Protein AF-A0A2C9KIQ0-F1 (afdb_monomer)

InterPro domains:
  IPR028089 Domain of unknown function DUF4455 [PF14643] (142-602)

Mean predicted aligned error: 21.09 Å

Radius of gyration: 72.97 Å; Cα contacts (8 Å, |Δi|>4): 250; chains: 1; bounding box: 123×93×248 Å

Secondary structure (DSSP, 8-state):
---------PPP----TTHHHHHHHHHHHHHHHHHHHHHHHHTTS-----PPPP---------------SS-SS-HHHHHHHHSPTT-TTSPPHHHHHHHHHHHHHHHHHHHHTTTSSS---S-S-----S---THHHHHHHHHHHHHHHHHHHHHHHHHHHHHHHHHHHHHHHHHHHHHHHHHHHHHHHHHHTT-HHHHTT--HHHHHHHHHHHHHHHHHHHHHHHHHHHHHHHHHHHHHHHHHHHHHHHHHHHHHH--S-HHHHHHHHHHHHHHHHHHHHHHHHHHHHHHHHHHHHHHHHHHHHHHHHHHHHHHHHHHHHHHHHHHHHHHHHSHHHHS-HHHHHHHHHHHHHHHHHHHHHHHHHHHHHT--TTT--HHHHHHHHHHHHHHHHHHHHHHHHHHHHHHHHHHHHHHHHHHHHHHHHHHHHHTTSS-HHHHHHHIIIIIHHHHHHHHHHHHHHHHHHHHHHHHHHHHHHHHHHHHHHHHHHHHHHHHHHHHHHHHHHHHHHHHHHHHHHHHHHHHHHHHHHHHHHHHHHHH--SHHHHHHHHHHHHHHHHHHHHHHHHHHHHHHHHHHTHHHHHHHHHHHHHHHHHHHHT-PPPPTTTHHHHHHHHHHHHHHHHHHHHHHHHH-SS---------------PPPPPPP---------SSSSSSS---TTHHHHHHHHHHHTT-

Structure (mmCIF, N/CA/C/O backbone):
data_AF-A0A2C9KIQ0-F1
#
_entry.id   AF-A0A2C9KIQ0-F1
#
loop_
_atom_site.group_PDB
_atom_site.id
_atom_site.type_symbol
_atom_site.label_atom_id
_atom_site.label_alt_id
_atom_site.label_comp_id
_atom_site.label_asym_id
_atom_site.label_entity_id
_atom_site.label_seq_id
_atom_site.pdbx_PDB_ins_code
_atom_site.Cartn_x
_atom_site.Cartn_y
_atom_site.Cartn_z
_atom_site.occupancy
_atom_site.B_iso_or_equiv
_atom_site.auth_seq_id
_atom_site.auth_comp_id
_atom_site.auth_asym_id
_atom_site.auth_atom_id
_atom_site.pdbx_PDB_model_num
ATOM 1 N N . MET A 1 1 ? 0.709 -41.708 -73.286 1.00 34.38 1 MET A N 1
ATOM 2 C CA . MET A 1 1 ? 0.316 -41.548 -74.702 1.00 34.38 1 MET A CA 1
ATOM 3 C C . MET A 1 1 ? -0.199 -40.127 -74.893 1.00 34.38 1 MET A C 1
ATOM 5 O O . MET A 1 1 ? -0.995 -39.716 -74.065 1.00 34.38 1 MET A O 1
ATOM 9 N N . SER A 1 2 ? 0.335 -39.435 -75.914 1.00 31.47 2 SER A N 1
ATOM 10 C CA . SER A 1 2 ? -0.121 -38.204 -76.619 1.00 31.47 2 SER A CA 1
ATOM 11 C C . SER A 1 2 ? -0.731 -37.045 -75.806 1.00 31.47 2 SER A C 1
ATOM 13 O O . SER A 1 2 ? -1.770 -37.211 -75.183 1.00 31.47 2 SER A O 1
ATOM 15 N N . SER A 1 3 ? -0.113 -35.859 -75.737 1.00 30.70 3 SER A N 1
ATOM 16 C CA . SER A 1 3 ? -0.008 -34.805 -76.783 1.00 30.70 3 SER A CA 1
ATOM 17 C C . SER A 1 3 ? -1.353 -34.166 -77.177 1.00 30.70 3 SER A C 1
ATOM 19 O O . SER A 1 3 ? -2.203 -34.861 -77.719 1.00 30.70 3 SER A O 1
ATOM 21 N N . VAL A 1 4 ? -1.510 -32.845 -76.967 1.00 34.00 4 VAL A N 1
ATOM 22 C CA . VAL A 1 4 ? -1.505 -31.767 -78.001 1.00 34.00 4 VAL A CA 1
ATOM 23 C C . VAL A 1 4 ? -2.130 -30.444 -77.469 1.00 34.00 4 VAL A C 1
ATOM 25 O O . VAL A 1 4 ? -3.293 -30.380 -77.095 1.00 34.00 4 VAL A O 1
ATOM 28 N N . GLU A 1 5 ? -1.278 -29.412 -77.439 1.00 34.72 5 GLU A N 1
ATOM 29 C CA . GLU A 1 5 ? -1.391 -27.964 -77.754 1.00 34.72 5 GLU A CA 1
ATOM 30 C C . GLU A 1 5 ? -2.696 -27.108 -77.709 1.00 34.72 5 GLU A C 1
ATOM 32 O O . GLU A 1 5 ? -3.564 -27.189 -78.567 1.00 34.72 5 GLU A O 1
ATOM 37 N N . SER A 1 6 ? -2.604 -26.040 -76.889 1.00 33.50 6 SER A N 1
ATOM 38 C CA . SER A 1 6 ? -2.557 -24.590 -77.251 1.00 33.50 6 SER A CA 1
ATOM 39 C C . SER A 1 6 ? -3.791 -23.638 -77.280 1.00 33.50 6 SER A C 1
ATOM 41 O O . SER A 1 6 ? -4.773 -23.840 -77.980 1.00 33.50 6 SER A O 1
ATOM 43 N N . ARG A 1 7 ? -3.547 -22.479 -76.615 1.00 32.28 7 ARG A N 1
ATOM 44 C CA . ARG A 1 7 ? -3.960 -21.054 -76.820 1.00 32.28 7 ARG A CA 1
ATOM 45 C C . ARG A 1 7 ? -5.383 -20.540 -76.491 1.00 32.28 7 ARG A C 1
ATOM 47 O O . ARG A 1 7 ? -6.339 -20.827 -77.196 1.00 32.28 7 ARG A O 1
ATOM 54 N N . SER A 1 8 ? -5.461 -19.538 -75.588 1.00 29.80 8 SER A N 1
ATOM 55 C CA . SER A 1 8 ? -5.827 -18.131 -75.927 1.00 29.80 8 SER A CA 1
ATOM 56 C C . SER A 1 8 ? -5.817 -17.126 -74.735 1.00 29.80 8 SER A C 1
ATOM 58 O O . SER A 1 8 ? -6.479 -17.309 -73.723 1.00 29.80 8 SER A O 1
ATOM 60 N N . THR A 1 9 ? -5.036 -16.047 -74.919 1.00 31.83 9 THR A N 1
ATOM 61 C CA . THR A 1 9 ? -5.220 -14.611 -74.556 1.00 31.83 9 THR A CA 1
ATOM 62 C C . THR A 1 9 ? -5.681 -14.148 -73.156 1.00 31.83 9 THR A C 1
ATOM 64 O O . THR A 1 9 ? -6.856 -14.249 -72.809 1.00 31.83 9 THR A O 1
ATOM 67 N N . SER A 1 10 ? -4.805 -13.417 -72.445 1.00 33.81 10 SER A N 1
ATOM 68 C CA . SER A 1 10 ? -5.147 -12.520 -71.324 1.00 33.81 10 SER A CA 1
ATOM 69 C C . SER A 1 10 ? -5.109 -11.035 -71.739 1.00 33.81 10 SER A C 1
ATOM 71 O O . SER A 1 10 ? -4.269 -10.594 -72.520 1.00 33.81 10 SER A O 1
ATOM 73 N N . LYS A 1 11 ? -6.100 -10.281 -71.247 1.00 36.59 11 LYS A N 1
ATOM 74 C CA . LYS A 1 11 ? -6.473 -8.905 -71.625 1.00 36.59 11 LYS A CA 1
ATOM 75 C C . LYS A 1 11 ? -5.492 -7.841 -71.107 1.00 36.59 11 LYS A C 1
ATOM 77 O O . LYS A 1 11 ? -5.116 -7.854 -69.940 1.00 36.59 11 LYS A O 1
ATOM 82 N N . ILE A 1 12 ? -5.194 -6.858 -71.957 1.00 38.09 12 ILE A N 1
ATOM 83 C CA . ILE A 1 12 ? -4.501 -5.600 -71.632 1.00 38.09 12 ILE A CA 1
ATOM 84 C C . ILE A 1 12 ? -5.458 -4.671 -70.864 1.00 38.09 12 ILE A C 1
ATOM 86 O O . ILE A 1 12 ? -6.583 -4.437 -71.308 1.00 38.09 12 ILE A O 1
ATOM 90 N N . ARG A 1 13 ? -5.012 -4.121 -69.725 1.00 38.03 13 ARG A N 1
ATOM 91 C CA . ARG A 1 13 ? -5.735 -3.105 -68.939 1.00 38.03 13 ARG A CA 1
ATOM 92 C C . ARG A 1 13 ? -5.074 -1.743 -69.173 1.00 38.03 13 ARG A C 1
ATOM 94 O O . ARG A 1 13 ? -3.936 -1.532 -68.770 1.00 38.03 13 ARG A O 1
ATOM 101 N N . VAL A 1 14 ? -5.779 -0.839 -69.850 1.00 47.91 14 VAL A N 1
ATOM 102 C CA . VAL A 1 14 ? -5.355 0.552 -70.077 1.00 47.91 14 VAL A CA 1
ATOM 103 C C . VAL A 1 14 ? -5.574 1.353 -68.788 1.00 47.91 14 VAL A C 1
ATOM 105 O O . VAL A 1 14 ? -6.676 1.343 -68.242 1.00 47.91 14 VAL A O 1
ATOM 108 N N . VAL A 1 15 ? -4.529 2.024 -68.294 1.00 45.78 15 VAL A N 1
ATOM 109 C CA . VAL A 1 15 ? -4.566 2.922 -67.121 1.00 45.78 15 VAL A CA 1
ATOM 110 C C . VAL A 1 15 ? -4.637 4.382 -67.610 1.00 45.78 15 VAL A C 1
ATOM 112 O O . VAL A 1 15 ? -3.960 4.703 -68.588 1.00 45.78 15 VAL A O 1
ATOM 115 N N . PRO A 1 16 ? -5.426 5.286 -66.988 1.00 46.69 16 PRO A N 1
ATOM 116 C CA . PRO A 1 16 ? -5.647 6.637 -67.506 1.00 46.69 16 PRO A CA 1
ATOM 117 C C . PRO A 1 16 ? -4.436 7.541 -67.228 1.00 46.69 16 PRO A C 1
ATOM 119 O O . PRO A 1 16 ? -4.141 7.897 -66.088 1.00 46.69 16 PRO A O 1
ATOM 122 N N . SER A 1 17 ? -3.749 7.954 -68.287 1.00 54.88 17 SER A N 1
ATOM 123 C CA . SER A 1 17 ? -2.485 8.702 -68.289 1.00 54.88 17 SER A CA 1
ATOM 124 C C . SER A 1 17 ? -2.618 10.206 -67.984 1.00 54.88 17 SER A C 1
ATOM 126 O O . SER A 1 17 ? -1.870 11.006 -68.529 1.00 54.88 17 SER A O 1
ATOM 128 N N . GLY A 1 18 ? -3.584 10.633 -67.164 1.00 57.25 18 GLY A N 1
ATOM 129 C CA . GLY A 1 18 ? -3.860 12.063 -66.929 1.00 57.25 18 GLY A CA 1
ATOM 130 C C . GLY A 1 18 ? -3.388 12.605 -65.576 1.00 57.25 18 GLY A C 1
ATOM 131 O O . GLY A 1 18 ? -2.845 13.704 -65.498 1.00 57.25 18 GLY A O 1
ATOM 132 N N . GLN A 1 19 ? -3.575 11.842 -64.494 1.00 59.78 19 GLN A N 1
ATOM 133 C CA . GLN A 1 19 ? -3.308 12.325 -63.129 1.00 59.78 19 GLN A CA 1
ATOM 134 C C . GLN A 1 19 ? -1.821 12.299 -62.755 1.00 59.78 19 GLN A C 1
ATOM 136 O O . GLN A 1 19 ? -1.351 13.210 -62.082 1.00 59.78 19 GLN A O 1
ATOM 141 N N . ILE A 1 20 ? -1.065 11.316 -63.249 1.00 64.25 20 ILE A N 1
ATOM 142 C CA . ILE A 1 20 ? 0.358 11.145 -62.912 1.00 64.25 20 ILE A CA 1
ATOM 143 C C . ILE A 1 20 ? 1.207 12.271 -63.522 1.00 64.25 20 ILE A C 1
ATOM 145 O O . ILE A 1 20 ? 2.080 12.823 -62.859 1.00 64.25 20 ILE A O 1
ATOM 149 N N . TYR A 1 21 ? 0.904 12.685 -64.756 1.00 65.00 21 TYR A N 1
ATOM 150 C CA . TYR A 1 21 ? 1.605 13.802 -65.399 1.00 65.00 21 TYR A CA 1
ATOM 151 C C . TYR A 1 21 ? 1.312 15.140 -64.724 1.00 65.00 21 TYR A C 1
ATOM 153 O O . TYR A 1 21 ? 2.203 15.976 -64.621 1.00 65.00 21 TYR A O 1
ATOM 161 N N . ARG A 1 22 ? 0.090 15.335 -64.214 1.00 71.31 22 ARG A N 1
ATOM 162 C CA . ARG A 1 22 ? -0.265 16.548 -63.470 1.00 71.31 22 ARG A CA 1
ATOM 163 C C . ARG A 1 22 ? 0.428 16.600 -62.108 1.00 71.31 22 ARG A C 1
ATOM 165 O O . ARG A 1 22 ? 0.958 17.641 -61.753 1.00 71.31 22 ARG A O 1
ATOM 172 N N . GLN A 1 23 ? 0.529 15.466 -61.415 1.00 75.75 23 GLN A N 1
ATOM 173 C CA . GLN A 1 23 ? 1.276 15.353 -60.157 1.00 75.75 23 GLN A CA 1
ATOM 174 C C . GLN A 1 23 ? 2.783 15.589 -60.340 1.00 75.75 23 GLN A C 1
ATOM 176 O O . GLN A 1 23 ? 3.392 16.282 -59.530 1.00 75.75 23 GLN A O 1
ATOM 181 N N . LEU A 1 24 ? 3.380 15.075 -61.421 1.00 74.50 24 LEU A N 1
ATOM 182 C CA . LEU A 1 24 ? 4.781 15.348 -61.763 1.00 74.50 24 LEU A CA 1
ATOM 183 C C . LEU A 1 24 ? 5.011 16.822 -62.119 1.00 74.50 24 LEU A C 1
ATOM 185 O O . LEU A 1 24 ? 6.003 17.408 -61.691 1.00 74.50 24 LEU A O 1
ATOM 189 N N . PHE A 1 25 ? 4.082 17.436 -62.855 1.00 77.12 25 PHE A N 1
ATOM 190 C CA . PHE A 1 25 ? 4.173 18.849 -63.215 1.00 77.12 25 PHE A CA 1
ATOM 191 C C . PHE A 1 25 ? 4.024 19.762 -61.990 1.00 77.12 25 PHE A C 1
ATOM 193 O O . PHE A 1 25 ? 4.809 20.692 -61.822 1.00 77.12 25 PHE A O 1
ATOM 200 N N . ASP A 1 26 ? 3.084 19.461 -61.090 1.00 75.56 26 ASP A N 1
ATOM 201 C CA . ASP A 1 26 ? 2.889 20.213 -59.847 1.00 75.56 26 ASP A CA 1
ATOM 202 C C . ASP A 1 26 ? 4.097 20.068 -58.900 1.00 75.56 26 ASP A C 1
ATOM 204 O O . ASP A 1 26 ? 4.523 21.054 -58.292 1.00 75.56 26 ASP A O 1
ATOM 208 N N . ALA A 1 27 ? 4.718 18.882 -58.837 1.00 80.06 27 ALA A N 1
ATOM 209 C CA . ALA A 1 27 ? 5.953 18.655 -58.081 1.00 80.06 27 ALA A CA 1
ATOM 210 C C . ALA A 1 27 ? 7.144 19.437 -58.664 1.00 80.06 27 ALA A C 1
ATOM 212 O O . ALA A 1 27 ? 7.912 20.054 -57.923 1.00 80.06 27 ALA A O 1
ATOM 213 N N . GLN A 1 28 ? 7.274 19.481 -59.993 1.00 77.75 28 GLN A N 1
ATOM 214 C CA . GLN A 1 28 ? 8.320 20.254 -60.665 1.00 77.75 28 GLN A CA 1
ATOM 215 C C . GLN A 1 28 ? 8.132 21.766 -60.464 1.00 77.75 28 GLN A C 1
ATOM 217 O O . GLN A 1 28 ? 9.106 22.492 -60.263 1.00 77.75 28 GLN A O 1
ATOM 222 N N . LEU A 1 29 ? 6.883 22.237 -60.444 1.00 79.88 29 LEU A N 1
ATOM 223 C CA . LEU A 1 29 ? 6.540 23.642 -60.221 1.00 79.88 29 LEU A CA 1
ATOM 224 C C . LEU A 1 29 ? 6.732 24.060 -58.749 1.00 79.88 29 LEU A C 1
ATOM 226 O O . LEU A 1 29 ? 7.099 25.203 -58.4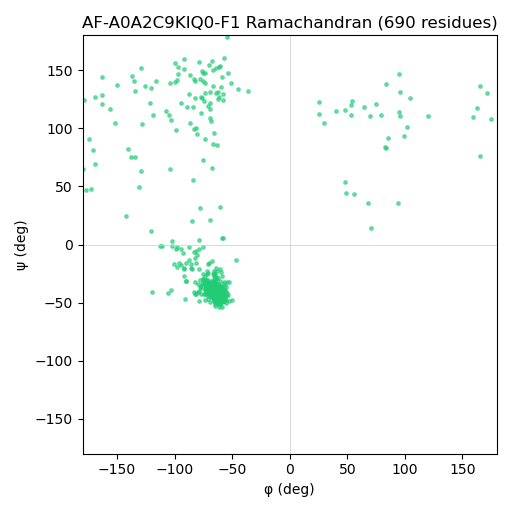67 1.00 79.88 29 LEU A O 1
ATOM 230 N N . GLN A 1 30 ? 6.547 23.139 -57.796 1.00 77.88 30 GLN A N 1
ATOM 231 C CA . GLN A 1 30 ? 6.925 23.350 -56.393 1.00 77.88 30 GLN A CA 1
ATOM 232 C C . GLN A 1 30 ? 8.446 23.403 -56.200 1.00 77.88 30 GLN A C 1
ATOM 234 O O . GLN A 1 30 ? 8.926 24.265 -55.458 1.00 77.88 30 GLN A O 1
ATOM 239 N N . LEU A 1 31 ? 9.206 22.547 -56.890 1.00 79.12 31 LEU A N 1
ATOM 240 C CA . LEU A 1 31 ? 10.671 22.546 -56.844 1.00 79.12 31 LEU A CA 1
ATOM 241 C C . LEU A 1 31 ? 11.259 23.834 -57.445 1.00 79.12 31 LEU A C 1
ATOM 243 O O . LEU A 1 31 ? 12.147 24.449 -56.860 1.00 79.12 31 LEU A O 1
ATOM 247 N N . SER A 1 32 ? 10.723 24.300 -58.579 1.00 75.62 32 SER A N 1
ATOM 248 C CA . SER A 1 32 ? 11.184 25.544 -59.207 1.00 75.62 32 SER A CA 1
ATOM 249 C C . SER A 1 32 ? 10.875 26.771 -58.345 1.00 75.62 32 SER A C 1
ATOM 251 O O . SER A 1 32 ? 11.704 27.672 -58.228 1.00 75.62 32 SER A O 1
ATOM 253 N N . LYS A 1 33 ? 9.708 26.796 -57.682 1.00 74.19 33 LYS A N 1
ATOM 254 C CA . LYS A 1 33 ? 9.361 27.856 -56.724 1.00 74.19 33 LYS A CA 1
ATOM 255 C C . LYS A 1 33 ? 10.282 27.851 -55.506 1.00 74.19 33 LYS A C 1
ATOM 257 O O . LYS A 1 33 ? 10.720 28.922 -55.096 1.00 74.19 33 LYS A O 1
ATOM 262 N N . SER A 1 34 ? 10.610 26.683 -54.954 1.00 73.31 34 SER A N 1
ATOM 263 C CA . SER A 1 34 ? 11.504 26.581 -53.792 1.00 73.31 34 SER A CA 1
ATOM 264 C C . SER A 1 34 ? 12.952 26.947 -54.134 1.00 73.31 34 SER A C 1
ATOM 266 O O . SER A 1 34 ? 13.565 27.689 -53.370 1.00 73.31 34 SER A O 1
ATOM 268 N N . LEU A 1 35 ? 13.460 26.569 -55.310 1.00 69.00 35 LEU A N 1
ATOM 269 C CA . LEU A 1 35 ? 14.776 27.013 -55.792 1.00 69.00 35 LEU A CA 1
ATOM 270 C C . LEU A 1 35 ? 14.838 28.533 -56.003 1.00 69.00 35 LEU A C 1
ATOM 272 O O . LEU A 1 35 ? 15.758 29.171 -55.501 1.00 69.00 35 LEU A O 1
ATOM 276 N N . SER A 1 36 ? 13.813 29.137 -56.617 1.00 67.12 36 SER A N 1
ATOM 277 C CA . SER A 1 36 ? 13.751 30.602 -56.787 1.00 67.12 36 SER A CA 1
ATOM 278 C C . SER A 1 36 ? 13.671 31.369 -55.457 1.00 67.12 36 SER A C 1
ATOM 280 O O . SER A 1 36 ? 14.136 32.504 -55.351 1.00 67.12 36 SER A O 1
ATOM 282 N N . TYR A 1 37 ? 13.115 30.741 -54.415 1.00 63.12 37 TYR A N 1
ATOM 283 C CA . TYR A 1 37 ? 13.063 31.303 -53.064 1.00 63.12 37 TYR A CA 1
ATOM 284 C C . TYR A 1 37 ? 14.427 31.250 -52.358 1.00 63.12 37 TYR A C 1
ATOM 286 O O . TYR A 1 37 ? 14.721 32.120 -51.541 1.00 63.12 37 TYR A O 1
ATOM 294 N N . TYR A 1 38 ? 15.262 30.254 -52.674 1.00 58.81 38 TYR A N 1
ATOM 295 C CA . TYR A 1 38 ? 16.634 30.137 -52.166 1.00 58.81 38 TYR A CA 1
ATOM 296 C C . TYR A 1 38 ? 17.606 31.069 -52.907 1.00 58.81 38 TYR A C 1
ATOM 298 O O . TYR A 1 38 ? 18.413 31.735 -52.261 1.00 58.81 38 TYR A O 1
ATOM 306 N N . GLU A 1 39 ? 17.471 31.209 -54.227 1.00 53.06 39 GLU A N 1
ATOM 307 C CA . GLU A 1 39 ? 18.306 32.097 -55.057 1.00 53.06 39 GLU A CA 1
ATOM 308 C C . GLU A 1 39 ? 18.123 33.586 -54.697 1.00 53.06 39 GLU A C 1
ATOM 310 O O . GLU A 1 39 ? 19.094 34.340 -54.597 1.00 53.06 39 GLU A O 1
ATOM 315 N N . ASN A 1 40 ? 16.887 34.001 -54.387 1.00 52.16 40 ASN A N 1
ATOM 316 C CA . ASN A 1 40 ? 16.579 35.352 -53.890 1.00 52.16 40 ASN A CA 1
ATOM 317 C C . ASN A 1 40 ? 17.080 35.609 -52.456 1.00 52.16 40 ASN A C 1
ATOM 319 O O . ASN A 1 40 ? 17.151 36.757 -52.015 1.00 52.16 40 ASN A O 1
ATOM 323 N N . ARG A 1 41 ? 17.418 34.553 -51.706 1.00 46.53 41 ARG A N 1
ATOM 324 C CA . ARG A 1 41 ? 17.894 34.655 -50.323 1.00 46.53 41 ARG A CA 1
ATOM 325 C C . ARG A 1 41 ? 19.415 34.795 -50.251 1.00 46.53 41 ARG A C 1
ATOM 327 O O . ARG A 1 41 ? 19.898 35.504 -49.374 1.00 46.53 41 ARG A O 1
ATOM 334 N N . GLU A 1 42 ? 20.155 34.208 -51.194 1.00 48.47 42 GLU A N 1
ATOM 335 C CA . GLU A 1 42 ? 21.613 34.394 -51.307 1.00 48.47 42 GLU A CA 1
ATOM 336 C C . GLU A 1 42 ? 22.006 35.759 -51.892 1.00 48.47 42 GLU A C 1
ATOM 338 O O . GLU A 1 42 ? 23.032 36.327 -51.519 1.00 48.47 42 GLU A O 1
ATOM 343 N N . SER A 1 43 ? 21.165 36.334 -52.754 1.00 45.00 43 SER A N 1
ATOM 344 C CA . SER A 1 43 ? 21.419 37.626 -53.407 1.00 45.00 43 SER A CA 1
ATOM 345 C C . SER A 1 43 ? 21.111 38.852 -52.530 1.00 45.00 43 SER A C 1
ATOM 347 O O . SER A 1 43 ? 21.517 39.961 -52.874 1.00 45.00 43 SER A O 1
ATOM 349 N N . SER A 1 44 ? 20.482 38.672 -51.359 1.00 40.38 44 SER A N 1
ATOM 350 C CA . SER A 1 44 ? 20.191 39.759 -50.406 1.00 40.38 44 SER A CA 1
ATOM 351 C C . SER A 1 44 ? 21.148 39.817 -49.201 1.00 40.38 44 SER A C 1
ATOM 353 O O . SER A 1 44 ? 20.984 40.672 -48.330 1.00 40.38 44 SER A O 1
ATOM 355 N N . SER A 1 45 ? 22.162 38.945 -49.145 1.00 41.34 45 SER A N 1
ATOM 356 C CA . SER A 1 45 ? 23.162 38.895 -48.069 1.00 41.34 45 SER A CA 1
ATOM 357 C C . SER A 1 45 ? 24.589 38.883 -48.618 1.00 41.34 45 SER A C 1
ATOM 359 O O . SER A 1 45 ? 25.317 37.910 -48.436 1.00 41.34 45 SER A O 1
ATOM 361 N N . LYS A 1 46 ? 24.992 39.956 -49.309 1.00 36.62 46 LYS A N 1
ATOM 362 C CA . LYS A 1 46 ? 26.401 40.372 -49.468 1.00 36.62 46 LYS A CA 1
ATOM 363 C C . LYS A 1 46 ? 26.468 41.754 -50.116 1.00 36.62 46 LYS A C 1
ATOM 365 O O . LYS A 1 46 ? 26.693 41.915 -51.309 1.00 36.62 46 LYS A O 1
ATOM 370 N N . SER A 1 47 ? 26.291 42.767 -49.284 1.00 30.86 47 SER A N 1
ATOM 371 C CA . SER A 1 47 ? 26.657 44.148 -49.578 1.00 30.86 47 SER A CA 1
ATOM 372 C C . SER A 1 47 ? 27.510 44.654 -48.420 1.00 30.86 47 SER A C 1
ATOM 374 O O . SER A 1 47 ? 26.966 44.890 -47.346 1.00 30.86 47 SER A O 1
ATOM 376 N N . LEU A 1 48 ? 28.830 44.733 -48.638 1.00 31.03 48 LEU A N 1
ATOM 377 C CA . LEU A 1 48 ? 29.743 45.810 -48.216 1.00 31.03 48 LEU A CA 1
ATOM 378 C C . LEU A 1 48 ? 31.205 45.438 -48.555 1.00 31.03 48 LEU A C 1
ATOM 380 O O . LEU A 1 48 ? 31.791 44.542 -47.961 1.00 31.03 48 LEU A O 1
ATOM 384 N N . GLU A 1 49 ? 31.701 46.158 -49.566 1.00 29.09 49 GLU A N 1
ATOM 385 C CA . GLU A 1 49 ? 33.055 46.689 -49.803 1.00 29.09 49 GLU A CA 1
ATOM 386 C C . GLU A 1 49 ? 34.300 45.783 -49.763 1.00 29.09 49 GLU A C 1
ATOM 388 O O . GLU A 1 49 ? 34.706 45.281 -48.723 1.00 29.09 49 GLU A O 1
ATOM 393 N N . LEU A 1 50 ? 35.006 45.730 -50.904 1.00 29.83 50 LEU A N 1
ATOM 394 C CA . LEU A 1 50 ? 36.347 46.320 -51.072 1.00 29.83 50 LEU A CA 1
ATOM 395 C C . LEU A 1 50 ? 36.743 46.312 -52.566 1.00 29.83 50 LEU A C 1
ATOM 397 O O . LEU A 1 50 ? 36.658 45.296 -53.252 1.00 29.83 50 LEU A O 1
ATOM 401 N N . SER A 1 51 ? 37.126 47.485 -53.067 1.00 33.06 51 SER A N 1
ATOM 402 C CA . SER A 1 51 ? 37.489 47.792 -54.459 1.00 33.06 51 SER A CA 1
ATOM 403 C C . SER A 1 51 ? 38.709 47.017 -54.983 1.00 33.06 51 SER A C 1
ATOM 405 O O . SER A 1 51 ? 39.636 46.778 -54.209 1.00 33.06 51 SER A O 1
ATOM 407 N N . PRO A 1 52 ? 38.828 46.770 -56.304 1.00 32.69 52 PRO A N 1
ATOM 408 C CA . PRO A 1 52 ? 40.117 46.499 -56.929 1.00 32.69 52 PRO A CA 1
ATOM 409 C C . PRO A 1 52 ? 40.707 47.762 -57.594 1.00 32.69 52 PRO A C 1
ATOM 411 O O . PRO A 1 52 ? 39.972 48.538 -58.215 1.00 32.69 52 PRO A O 1
ATOM 414 N N . PRO A 1 53 ? 42.033 47.979 -57.506 1.00 35.16 53 PRO A N 1
ATOM 415 C CA . PRO A 1 53 ? 42.730 48.983 -58.291 1.00 35.16 53 PRO A CA 1
ATOM 416 C C . PRO A 1 53 ? 42.985 48.490 -59.722 1.00 35.16 53 PRO A C 1
ATOM 418 O O . PRO A 1 53 ? 43.025 47.298 -60.021 1.00 35.16 53 PRO A O 1
ATOM 421 N N . GLN A 1 54 ? 43.154 49.469 -60.601 1.00 36.28 54 GLN A N 1
ATOM 422 C CA . GLN A 1 54 ? 43.415 49.356 -62.031 1.00 36.28 54 GLN A CA 1
ATOM 423 C C . GLN A 1 54 ? 44.697 48.571 -62.349 1.00 36.28 54 GLN A C 1
ATOM 425 O O . GLN A 1 54 ? 45.724 48.771 -61.705 1.00 36.28 54 GLN A O 1
ATOM 430 N N . GLY A 1 55 ? 44.672 47.793 -63.437 1.00 30.84 55 GLY A N 1
ATOM 431 C CA . GLY A 1 55 ? 45.894 47.380 -64.125 1.00 30.84 55 GLY A CA 1
ATOM 432 C C . GLY A 1 55 ? 45.762 46.136 -65.001 1.00 30.84 55 GLY A C 1
ATOM 433 O O . GLY A 1 55 ? 45.727 45.028 -64.489 1.00 30.84 55 GLY A O 1
ATOM 434 N N . LEU A 1 56 ? 45.833 46.359 -66.318 1.00 31.50 56 LEU A N 1
ATOM 435 C CA . LEU A 1 56 ? 46.260 45.418 -67.367 1.00 31.50 56 LEU A CA 1
ATOM 436 C C . LEU A 1 56 ? 45.219 44.417 -67.900 1.00 31.50 56 LEU A C 1
ATOM 438 O O . LEU A 1 56 ? 45.181 43.230 -67.595 1.00 31.50 56 LEU A O 1
ATOM 442 N N . THR A 1 57 ? 44.456 44.947 -68.854 1.00 39.09 57 THR A N 1
ATOM 443 C CA . THR A 1 57 ? 44.059 44.285 -70.101 1.00 39.09 57 THR A CA 1
ATOM 444 C C . THR A 1 57 ? 45.162 43.386 -70.675 1.00 39.09 57 THR A C 1
ATOM 446 O O . THR A 1 57 ? 46.284 43.863 -70.826 1.00 39.09 57 THR A O 1
ATOM 449 N N . ASN A 1 58 ? 44.828 42.149 -71.064 1.00 35.12 58 ASN A N 1
ATOM 450 C CA . ASN A 1 58 ? 45.369 41.467 -72.253 1.00 35.12 58 ASN A CA 1
ATOM 451 C C . ASN A 1 58 ? 44.665 40.114 -72.476 1.00 35.12 58 ASN A C 1
ATOM 453 O O . ASN A 1 58 ? 45.106 39.077 -71.992 1.00 35.12 58 ASN A O 1
ATOM 457 N N . ILE A 1 59 ? 43.586 40.127 -73.262 1.00 34.88 59 ILE A N 1
ATOM 458 C CA . ILE A 1 59 ? 43.182 38.971 -74.072 1.00 34.88 59 ILE A CA 1
ATOM 459 C C . ILE A 1 59 ? 43.173 39.458 -75.519 1.00 34.88 59 ILE A C 1
ATOM 461 O O . ILE A 1 59 ? 42.524 40.447 -75.858 1.00 34.88 59 ILE A O 1
ATOM 465 N N . SER A 1 60 ? 43.973 38.792 -76.343 1.00 30.38 60 SER A N 1
ATOM 466 C CA . SER A 1 60 ? 44.267 39.109 -77.734 1.00 30.38 60 SER A CA 1
ATOM 467 C C . SER A 1 60 ? 43.050 38.899 -78.635 1.00 30.38 60 SER A C 1
ATOM 469 O O . SER A 1 60 ? 42.685 37.774 -78.970 1.00 30.38 60 SER A O 1
ATOM 471 N N . VAL A 1 61 ? 42.451 40.007 -79.070 1.00 34.38 61 VAL A N 1
ATOM 472 C CA . VAL A 1 61 ? 41.489 40.039 -80.174 1.00 34.38 61 VAL A CA 1
ATOM 473 C C . VAL A 1 61 ? 42.275 40.112 -81.481 1.00 34.38 61 VAL A C 1
ATOM 475 O O . VAL A 1 61 ? 43.011 41.067 -81.721 1.00 34.38 61 VAL A O 1
ATOM 478 N N . ILE A 1 62 ? 42.118 39.099 -82.330 1.00 34.44 62 ILE A N 1
ATOM 479 C CA . ILE A 1 62 ? 42.619 39.112 -83.706 1.00 34.44 62 ILE A CA 1
ATOM 480 C C . ILE A 1 62 ? 41.774 40.129 -84.486 1.00 34.44 62 ILE A C 1
ATOM 482 O O . ILE A 1 62 ? 40.591 39.899 -84.736 1.00 34.44 62 ILE A O 1
ATOM 486 N N . HIS A 1 63 ? 42.369 41.271 -84.833 1.00 32.44 63 HIS A N 1
ATOM 487 C CA . HIS A 1 63 ? 41.814 42.214 -85.802 1.00 32.44 63 HIS A CA 1
ATOM 488 C C . HIS A 1 63 ? 41.875 41.596 -87.201 1.00 32.44 63 HIS A C 1
ATOM 490 O O . HIS A 1 63 ? 42.948 41.243 -87.685 1.00 32.44 63 HIS A O 1
ATOM 496 N N . ILE A 1 64 ? 40.717 41.478 -87.849 1.00 40.75 64 ILE A N 1
ATOM 497 C CA . ILE A 1 64 ? 40.630 41.302 -89.296 1.00 40.75 64 ILE A CA 1
ATOM 498 C C . ILE A 1 64 ? 40.223 42.665 -89.847 1.00 40.75 64 ILE A C 1
ATOM 500 O O . ILE A 1 64 ? 39.082 43.091 -89.671 1.00 40.75 64 ILE A O 1
ATOM 504 N N . ASP A 1 65 ? 41.170 43.348 -90.481 1.00 33.81 65 ASP A N 1
ATOM 505 C CA . ASP A 1 65 ? 40.923 44.586 -91.212 1.00 33.81 65 ASP A CA 1
ATOM 506 C C . ASP A 1 65 ? 39.946 44.326 -92.361 1.00 33.81 65 ASP A C 1
ATOM 508 O O . ASP A 1 65 ? 40.194 43.446 -93.193 1.00 33.81 65 ASP A O 1
ATOM 512 N N . ARG A 1 66 ? 38.854 45.101 -92.441 1.00 34.62 66 ARG A N 1
ATOM 513 C CA . ARG A 1 66 ? 38.139 45.358 -93.700 1.00 34.62 66 ARG A CA 1
ATOM 514 C C . ARG A 1 66 ? 37.197 46.562 -93.614 1.00 34.62 66 ARG A C 1
ATOM 516 O O . ARG A 1 66 ? 36.592 46.846 -92.589 1.00 34.62 66 ARG A O 1
ATOM 523 N N . GLU A 1 67 ? 37.158 47.253 -94.743 1.00 36.72 67 GLU A N 1
ATOM 524 C CA . GLU A 1 67 ? 36.645 48.592 -95.044 1.00 36.72 67 GLU A CA 1
ATOM 525 C C . GLU A 1 67 ? 35.156 48.858 -94.718 1.00 36.72 67 GLU A C 1
ATOM 527 O O . GLU A 1 67 ? 34.366 47.921 -94.585 1.00 36.72 67 GLU A O 1
ATOM 532 N N . PRO A 1 68 ? 34.739 50.140 -94.597 1.00 43.12 68 PRO A N 1
ATOM 533 C CA . PRO A 1 68 ? 33.462 50.513 -94.000 1.00 43.12 68 PRO A CA 1
ATOM 534 C C . PRO A 1 68 ? 32.309 50.374 -95.000 1.00 43.12 68 PRO A C 1
ATOM 536 O O . PRO A 1 68 ? 32.048 51.266 -95.806 1.00 43.12 68 PRO A O 1
ATOM 539 N N . THR A 1 69 ? 31.550 49.282 -94.924 1.00 42.47 69 THR A N 1
ATOM 540 C CA . THR A 1 69 ? 30.218 49.228 -95.542 1.00 42.47 69 THR A CA 1
ATOM 541 C C . THR A 1 69 ? 29.189 49.881 -94.626 1.00 42.47 69 THR A C 1
ATOM 543 O O . THR A 1 69 ? 29.051 49.533 -93.459 1.00 42.47 69 THR A O 1
ATOM 546 N N . GLN A 1 70 ? 28.461 50.842 -95.186 1.00 52.00 70 GLN A N 1
ATOM 547 C CA . GLN A 1 70 ? 27.639 51.859 -94.526 1.00 52.00 70 GLN A CA 1
ATOM 548 C C . GLN A 1 70 ? 26.354 51.363 -93.825 1.00 52.00 70 GLN A C 1
ATOM 550 O O . GLN A 1 70 ? 25.459 52.158 -93.570 1.00 52.00 70 GLN A O 1
ATOM 555 N N . ASN A 1 71 ? 26.252 50.079 -93.479 1.00 53.03 71 ASN A N 1
ATOM 556 C CA . ASN A 1 71 ? 25.155 49.502 -92.701 1.00 53.03 71 ASN A CA 1
ATOM 557 C C . ASN A 1 71 ? 25.775 48.600 -91.622 1.00 53.03 71 ASN A C 1
ATOM 559 O O . ASN A 1 71 ? 26.675 47.831 -91.943 1.00 53.03 71 ASN A O 1
ATOM 563 N N . GLY A 1 72 ? 25.340 48.720 -90.360 1.00 58.91 72 GLY A N 1
ATOM 564 C CA . GLY A 1 72 ? 25.911 47.991 -89.213 1.00 58.91 72 GLY A CA 1
ATOM 565 C C . GLY A 1 72 ? 25.953 46.460 -89.372 1.00 58.91 72 GLY A C 1
ATOM 566 O O . GLY A 1 72 ? 25.481 45.922 -90.364 1.00 58.91 72 GLY A O 1
ATOM 567 N N . LEU A 1 73 ? 26.485 45.749 -88.363 1.00 60.91 73 LEU A N 1
ATOM 568 C CA . LEU A 1 73 ? 26.792 44.295 -88.351 1.00 60.91 73 LEU A CA 1
ATOM 569 C C . LEU A 1 73 ? 25.696 43.337 -88.878 1.00 60.91 73 LEU A C 1
ATOM 571 O O . LEU A 1 73 ? 25.975 42.168 -89.128 1.00 60.91 73 LEU A O 1
ATOM 575 N N . LEU A 1 74 ? 24.463 43.809 -89.048 1.00 61.44 74 LEU A N 1
ATOM 576 C CA . LEU A 1 74 ? 23.342 43.082 -89.630 1.00 61.44 74 LEU A CA 1
ATOM 577 C C . LEU A 1 74 ? 22.837 43.826 -90.871 1.00 61.44 74 LEU A C 1
ATOM 579 O O . LEU A 1 74 ? 22.605 45.035 -90.820 1.00 61.44 74 LEU A O 1
ATOM 583 N N . SER A 1 75 ? 22.589 43.101 -91.965 1.00 69.19 75 SER A N 1
ATOM 584 C CA . SER A 1 75 ? 21.925 43.676 -93.142 1.00 69.19 75 SER A CA 1
ATOM 585 C C . SER A 1 75 ? 20.522 44.190 -92.787 1.00 69.19 75 SER A C 1
ATOM 587 O O . SER A 1 75 ? 19.874 43.669 -91.879 1.00 69.19 75 SER A O 1
ATOM 589 N N . SER A 1 76 ? 20.010 45.176 -93.532 1.00 67.19 76 SER A N 1
ATOM 590 C CA . SER A 1 76 ? 18.679 45.769 -93.289 1.00 67.19 76 SER A CA 1
ATOM 591 C C . SER A 1 76 ? 17.552 44.715 -93.225 1.00 67.19 76 SER A C 1
ATOM 593 O O . SER A 1 76 ? 16.642 44.826 -92.409 1.00 67.19 76 SER A O 1
ATOM 595 N N . ARG A 1 77 ? 17.678 43.613 -93.985 1.00 69.56 77 ARG A N 1
ATOM 596 C CA . ARG A 1 77 ? 16.754 42.462 -93.948 1.00 69.56 77 ARG A CA 1
ATOM 597 C C . ARG A 1 77 ? 16.898 41.605 -92.680 1.00 69.56 77 ARG A C 1
ATOM 599 O O . ARG A 1 77 ? 15.909 41.127 -92.136 1.00 69.56 77 ARG A O 1
ATOM 606 N N . GLN A 1 78 ? 18.116 41.428 -92.171 1.00 69.88 78 GLN A N 1
ATOM 607 C CA . GLN A 1 78 ? 18.343 40.724 -90.903 1.00 69.88 78 GLN A CA 1
ATOM 608 C C . GLN A 1 78 ? 17.825 41.540 -89.715 1.00 69.88 78 GLN A C 1
ATOM 610 O O . GLN A 1 78 ? 17.285 40.963 -88.778 1.00 69.88 78 GLN A O 1
ATOM 615 N N . GLN A 1 79 ? 17.903 42.872 -89.777 1.00 71.25 79 GLN A N 1
ATOM 616 C CA . GLN A 1 79 ? 17.301 43.741 -88.763 1.00 71.25 79 GLN A CA 1
ATOM 617 C C . GLN A 1 79 ? 15.771 43.609 -88.728 1.00 71.25 79 GLN A C 1
ATOM 619 O O . GLN A 1 79 ? 15.210 43.522 -87.637 1.00 71.25 79 GLN A O 1
ATOM 624 N N . SER A 1 80 ? 15.099 43.489 -89.884 1.00 71.12 80 SER A N 1
ATOM 625 C CA . SER A 1 80 ? 13.646 43.249 -89.914 1.00 71.12 80 SER A CA 1
ATOM 626 C C . SER A 1 80 ? 13.235 41.897 -89.323 1.00 71.12 80 SER A C 1
ATOM 628 O O . SER A 1 80 ? 12.171 41.802 -88.725 1.00 71.12 80 SER A O 1
ATOM 630 N N . TRP A 1 81 ? 14.079 40.863 -89.413 1.00 77.19 81 TRP A N 1
ATOM 631 C CA . TRP A 1 81 ? 13.801 39.572 -88.768 1.00 77.19 81 TRP A CA 1
ATOM 632 C C . TRP A 1 81 ? 13.973 39.614 -87.253 1.00 77.19 81 TRP A C 1
ATOM 634 O O . TRP A 1 81 ? 13.187 39.001 -86.541 1.00 77.19 81 TRP A O 1
ATOM 644 N N . VAL A 1 82 ? 14.982 40.336 -86.756 1.00 70.31 82 VAL A N 1
ATOM 645 C CA . VAL A 1 82 ? 15.208 40.474 -85.307 1.00 70.31 82 VAL A CA 1
ATOM 646 C C . VAL A 1 82 ? 14.110 41.310 -84.644 1.00 70.31 82 VAL A C 1
ATOM 648 O O . VAL A 1 82 ? 13.782 41.070 -83.487 1.00 70.31 82 VAL A O 1
ATOM 651 N N . GLN A 1 83 ? 13.533 42.274 -85.366 1.00 68.31 83 GLN A N 1
ATOM 652 C CA . GLN A 1 83 ? 12.469 43.139 -84.845 1.00 68.31 83 GLN A CA 1
ATOM 653 C C . GLN A 1 83 ? 11.043 42.628 -85.124 1.00 68.31 83 GLN A C 1
ATOM 655 O O . GLN A 1 83 ? 10.088 43.204 -84.606 1.00 68.31 83 GLN A O 1
ATOM 660 N N . GLY A 1 84 ? 10.880 41.567 -85.920 1.00 67.31 84 GLY A N 1
ATOM 661 C CA . GLY A 1 84 ? 9.576 40.972 -86.225 1.00 67.31 84 GLY A CA 1
ATOM 662 C C . GLY A 1 84 ? 9.042 40.097 -85.086 1.00 67.31 84 GLY A C 1
ATOM 663 O O . GLY A 1 84 ? 9.795 39.374 -84.433 1.00 67.31 84 GLY A O 1
ATOM 664 N N . TYR A 1 85 ? 7.728 40.130 -84.850 1.00 63.00 85 TYR A N 1
ATOM 665 C CA . TYR A 1 85 ? 7.085 39.250 -83.868 1.00 63.00 85 TYR A CA 1
ATOM 666 C C . TYR A 1 85 ? 6.967 37.807 -84.402 1.00 63.00 85 TYR A C 1
ATOM 668 O O . TYR A 1 85 ? 6.770 37.610 -85.605 1.00 63.00 85 TYR A O 1
ATOM 676 N N . PRO A 1 86 ? 7.048 36.773 -83.539 1.00 56.56 86 PRO A N 1
ATOM 677 C CA . PRO A 1 86 ? 6.901 35.384 -83.971 1.00 56.56 86 PRO A CA 1
ATOM 678 C C . PRO A 1 86 ? 5.547 35.144 -84.672 1.00 56.56 86 PRO A C 1
ATOM 680 O O . PRO A 1 86 ? 4.499 35.387 -84.079 1.00 56.56 86 PRO A O 1
ATOM 683 N N . ASN A 1 87 ? 5.578 34.627 -85.908 1.00 61.50 87 ASN A N 1
ATOM 684 C CA . ASN A 1 87 ? 4.424 34.347 -86.789 1.00 61.50 87 ASN A CA 1
ATOM 685 C C . ASN A 1 87 ? 3.654 35.573 -87.334 1.00 61.50 87 ASN A C 1
ATOM 687 O O . ASN A 1 87 ? 2.440 35.503 -87.528 1.00 61.50 87 ASN A O 1
ATOM 691 N N . ASP A 1 88 ? 4.344 36.675 -87.630 1.00 70.50 88 ASP A N 1
ATOM 692 C CA . ASP A 1 88 ? 3.782 37.787 -88.408 1.00 70.50 88 ASP A CA 1
ATOM 693 C C . ASP A 1 88 ? 3.670 37.436 -89.915 1.00 70.50 88 ASP A C 1
ATOM 695 O O . ASP A 1 88 ? 4.684 37.102 -90.532 1.00 70.50 88 ASP A O 1
ATOM 699 N N . PRO A 1 89 ? 2.479 37.517 -90.544 1.00 66.50 89 PRO A N 1
ATOM 700 C CA . PRO A 1 89 ? 2.302 37.227 -91.970 1.00 66.50 89 PRO A CA 1
ATOM 701 C C . PRO A 1 89 ? 2.973 38.237 -92.919 1.00 66.50 89 PRO A C 1
ATOM 703 O O . PRO A 1 89 ? 3.096 37.936 -94.106 1.00 66.50 89 PRO A O 1
ATOM 706 N N . TYR A 1 90 ? 3.404 39.411 -92.437 1.00 68.19 90 TYR A N 1
ATOM 707 C CA . TYR A 1 90 ? 4.077 40.425 -93.263 1.00 68.19 90 TYR A CA 1
ATOM 708 C C . TYR A 1 90 ? 5.609 40.342 -93.224 1.00 68.19 90 TYR A C 1
ATOM 710 O O . TYR A 1 90 ? 6.274 40.863 -94.123 1.00 68.19 90 TYR A O 1
ATOM 718 N N . THR A 1 91 ? 6.178 39.664 -92.225 1.00 71.62 91 THR A N 1
ATOM 719 C CA . THR A 1 91 ? 7.627 39.494 -92.081 1.00 71.62 91 THR A CA 1
ATOM 720 C C . THR A 1 91 ? 8.065 38.170 -92.716 1.00 71.62 91 THR A C 1
ATOM 722 O O . THR A 1 91 ? 7.603 37.091 -92.354 1.00 71.62 91 THR A O 1
ATOM 725 N N . GLU A 1 92 ? 8.968 38.240 -93.695 1.00 68.69 92 GLU A N 1
ATOM 726 C CA . GLU A 1 92 ? 9.479 37.074 -94.425 1.00 68.69 92 GLU A CA 1
ATOM 727 C C . GLU A 1 92 ? 10.133 36.050 -93.477 1.00 68.69 92 GLU A C 1
ATOM 729 O O . GLU A 1 92 ? 11.005 36.402 -92.685 1.00 68.69 92 GLU A O 1
ATOM 734 N N . ASN A 1 93 ? 9.749 34.772 -93.571 1.00 73.75 93 ASN A N 1
ATOM 735 C CA . ASN A 1 93 ? 10.286 33.723 -92.703 1.00 73.75 93 ASN A CA 1
ATOM 736 C C . ASN A 1 93 ? 11.759 33.407 -93.061 1.00 73.75 93 ASN A C 1
ATOM 738 O O . ASN A 1 93 ? 12.024 32.929 -94.171 1.00 73.75 93 ASN A O 1
ATOM 742 N N . PRO A 1 94 ? 12.715 33.583 -92.128 1.00 71.31 94 PRO A N 1
ATOM 743 C CA . PRO A 1 94 ? 14.143 33.404 -92.395 1.00 71.31 94 PRO A CA 1
ATOM 744 C C . PRO A 1 94 ? 14.527 31.968 -92.770 1.00 71.31 94 PRO A C 1
ATOM 746 O O . PRO A 1 94 ? 15.469 31.763 -93.536 1.00 71.31 94 PRO A O 1
ATOM 749 N N . VAL A 1 95 ? 13.796 30.964 -92.274 1.00 74.50 95 VAL A N 1
ATOM 750 C CA . VAL A 1 95 ? 14.058 29.549 -92.581 1.00 74.50 95 VAL A CA 1
ATOM 751 C C . VAL A 1 95 ? 13.605 29.215 -94.001 1.00 74.50 95 VAL A C 1
ATOM 753 O O . VAL A 1 95 ? 14.347 28.571 -94.741 1.00 74.50 95 VAL A O 1
ATOM 756 N N . LEU A 1 96 ? 12.432 29.708 -94.415 1.00 75.12 96 LEU A N 1
ATOM 757 C CA . LEU A 1 96 ? 11.935 29.520 -95.781 1.00 75.12 96 LEU A CA 1
ATOM 758 C C . LEU A 1 96 ? 12.763 30.309 -96.795 1.00 75.12 96 LEU A C 1
ATOM 760 O O . LEU A 1 96 ? 13.060 29.789 -97.865 1.00 75.12 96 LEU A O 1
ATOM 764 N N . TYR A 1 97 ? 13.208 31.520 -96.451 1.00 76.25 97 TYR A N 1
ATOM 765 C CA . TYR A 1 97 ? 14.137 32.274 -97.291 1.00 76.25 97 TYR A CA 1
ATOM 766 C C . TYR A 1 97 ? 15.487 31.561 -97.428 1.00 76.25 97 TYR A C 1
ATOM 768 O O . TYR A 1 97 ? 16.022 31.472 -98.532 1.00 76.25 97 TYR A O 1
ATOM 776 N N . LYS A 1 98 ? 16.039 30.997 -96.344 1.00 74.75 98 LYS A N 1
ATOM 777 C CA . LYS A 1 98 ? 17.259 30.178 -96.413 1.00 74.75 98 LYS A CA 1
ATOM 778 C C . LYS A 1 98 ? 17.070 28.971 -97.339 1.00 74.75 98 LYS A C 1
ATOM 780 O O . LYS A 1 98 ? 17.865 28.790 -98.249 1.00 74.75 98 LYS A O 1
ATOM 785 N N . GLN A 1 99 ? 15.977 28.225 -97.200 1.00 77.25 99 GLN A N 1
ATOM 786 C CA . GLN A 1 99 ? 15.683 27.090 -98.084 1.00 77.25 99 GLN A CA 1
ATOM 787 C C . GLN A 1 99 ? 15.441 27.516 -99.540 1.00 77.25 99 GLN A C 1
ATOM 789 O O . GLN A 1 99 ? 15.895 26.846 -100.462 1.00 77.25 99 GLN A O 1
ATOM 794 N N . TYR A 1 100 ? 14.770 28.646 -99.773 1.00 77.19 100 TYR A N 1
ATOM 795 C CA . TYR A 1 100 ? 14.506 29.166 -101.115 1.00 77.19 100 TYR A CA 1
ATOM 796 C C . TYR A 1 100 ? 15.764 29.750 -101.774 1.00 77.19 100 TYR A C 1
ATOM 798 O O . TYR A 1 100 ? 15.966 29.592 -102.977 1.00 77.19 100 TYR A O 1
ATOM 806 N N . SER A 1 101 ? 16.642 30.390 -100.998 1.00 71.38 101 SER A N 1
ATOM 807 C CA . SER A 1 101 ? 17.946 30.874 -101.462 1.00 71.38 101 SER A CA 1
ATOM 808 C C . SER A 1 101 ? 18.922 29.730 -101.728 1.00 71.38 101 SER A C 1
ATOM 810 O O . SER A 1 101 ? 19.594 29.763 -102.754 1.00 71.38 101 SER A O 1
ATOM 812 N N . GLU A 1 102 ? 18.940 28.688 -100.894 1.00 72.25 102 GLU A N 1
ATOM 813 C CA . GLU A 1 102 ? 19.673 27.442 -101.146 1.00 72.25 102 GLU A CA 1
ATOM 814 C C . GLU A 1 102 ? 19.114 26.716 -102.380 1.00 72.25 102 GLU A C 1
ATOM 816 O O . GLU A 1 102 ? 19.887 26.256 -103.215 1.00 72.25 102 GLU A O 1
ATOM 821 N N . TYR A 1 103 ? 17.790 26.703 -102.576 1.00 76.12 103 TYR A N 1
ATOM 822 C CA . TYR A 1 103 ? 17.148 26.181 -103.787 1.00 76.12 103 TYR A CA 1
ATOM 823 C C . TYR A 1 103 ? 17.496 27.005 -105.034 1.00 76.12 103 TYR A C 1
ATOM 825 O O . TYR A 1 103 ? 17.792 26.434 -106.076 1.00 76.12 103 TYR A O 1
ATOM 833 N N . LEU A 1 104 ? 17.526 28.340 -104.957 1.00 70.44 104 LEU A N 1
ATOM 834 C CA . LEU A 1 104 ? 17.971 29.205 -106.057 1.00 70.44 104 LEU A CA 1
ATOM 835 C C . LEU A 1 104 ? 19.477 29.093 -106.323 1.00 70.44 104 LEU A C 1
ATOM 837 O O . LEU A 1 104 ? 19.881 29.204 -107.478 1.00 70.44 104 LEU A O 1
ATOM 841 N N . GLN A 1 105 ? 20.303 28.860 -105.300 1.00 64.38 105 GLN A N 1
ATOM 842 C CA . GLN A 1 105 ? 21.731 28.568 -105.446 1.00 64.38 105 GLN A CA 1
ATOM 843 C C . GLN A 1 105 ? 21.950 27.193 -106.070 1.00 64.38 105 GLN A C 1
ATOM 845 O O . GLN A 1 105 ? 22.739 27.093 -106.999 1.00 64.38 105 GLN A O 1
ATOM 850 N N . GLN A 1 106 ? 21.206 26.164 -105.657 1.00 61.81 106 GLN A N 1
ATOM 851 C CA . GLN A 1 106 ? 21.195 24.868 -106.334 1.00 61.81 106 GLN A CA 1
ATOM 852 C C . GLN A 1 106 ? 20.684 25.005 -107.768 1.00 61.81 106 GLN A C 1
ATOM 854 O O . GLN A 1 106 ? 21.291 24.436 -108.662 1.00 61.81 106 GLN A O 1
ATOM 859 N N . LYS A 1 107 ? 19.659 25.829 -108.026 1.00 62.56 107 LYS A N 1
ATOM 860 C CA . LYS A 1 107 ? 19.132 26.071 -109.376 1.00 62.56 107 LYS A CA 1
ATOM 861 C C . LYS A 1 107 ? 20.106 26.867 -110.257 1.00 62.56 107 LYS A C 1
ATOM 863 O O . LYS A 1 107 ? 20.197 26.591 -111.451 1.00 62.56 107 LYS A O 1
ATOM 868 N N . LYS A 1 108 ? 20.871 27.808 -109.683 1.00 58.00 108 LYS A N 1
ATOM 869 C CA . LYS A 1 108 ? 21.993 28.506 -110.343 1.00 58.00 108 LYS A CA 1
ATOM 870 C C . LYS A 1 108 ? 23.171 27.568 -110.598 1.00 58.00 108 LYS A C 1
ATOM 872 O O . LYS A 1 108 ? 23.660 27.561 -111.716 1.00 58.00 108 LYS A O 1
ATOM 877 N N . LEU A 1 109 ? 23.537 26.713 -109.642 1.00 55.59 109 LEU A N 1
ATOM 878 C CA . LEU A 1 109 ? 24.562 25.678 -109.813 1.00 55.59 109 LEU A CA 1
ATOM 879 C C . LEU A 1 109 ? 24.145 24.647 -110.869 1.00 55.59 109 LEU A C 1
ATOM 881 O O . LEU A 1 109 ? 24.968 24.279 -111.692 1.00 55.59 109 LEU A O 1
ATOM 885 N N . THR A 1 110 ? 22.869 24.254 -110.946 1.00 49.84 110 THR A N 1
ATOM 886 C CA . THR A 1 110 ? 22.365 23.388 -112.027 1.00 49.84 110 THR A CA 1
ATOM 887 C C . THR A 1 110 ? 22.231 24.124 -113.364 1.00 49.84 110 THR A C 1
ATOM 889 O O . THR A 1 110 ? 22.349 23.498 -114.406 1.00 49.84 110 THR A O 1
ATOM 892 N N . SER A 1 111 ? 22.028 25.449 -113.370 1.00 53.59 111 SER A N 1
ATOM 893 C CA . SER A 1 111 ? 21.946 26.261 -114.597 1.00 53.59 111 SER A CA 1
ATOM 894 C C . SER A 1 111 ? 23.316 26.718 -115.128 1.00 53.59 111 SER A C 1
ATOM 896 O O . SER A 1 111 ? 23.408 27.049 -116.309 1.00 53.59 111 SER A O 1
ATOM 898 N N . GLU A 1 112 ? 24.359 26.739 -114.291 1.00 50.31 112 GLU A N 1
ATOM 899 C CA . GLU A 1 112 ? 25.768 26.945 -114.670 1.00 50.31 112 GLU A CA 1
ATOM 900 C C . GLU A 1 112 ? 26.489 25.604 -114.929 1.00 50.31 112 GLU A C 1
ATOM 902 O O . GLU A 1 112 ? 27.368 25.547 -115.790 1.00 50.31 112 GLU A O 1
ATOM 907 N N . ALA A 1 113 ? 26.055 24.497 -114.308 1.00 50.25 113 ALA A N 1
ATOM 908 C CA . ALA A 1 113 ? 26.480 23.137 -114.666 1.00 50.25 113 ALA A CA 1
ATOM 909 C C . ALA A 1 113 ? 25.925 22.698 -116.037 1.00 50.25 113 ALA A C 1
ATOM 911 O O . ALA A 1 113 ? 26.665 22.158 -116.850 1.00 50.25 113 ALA A O 1
ATOM 912 N N . LEU A 1 114 ? 24.678 23.052 -116.379 1.00 53.00 114 LEU A N 1
ATOM 913 C CA . LEU A 1 114 ? 24.092 22.762 -117.701 1.00 53.00 114 LEU A CA 1
ATOM 914 C C . LEU A 1 114 ? 24.605 23.664 -118.845 1.00 53.00 114 LEU A C 1
ATOM 916 O O . LEU A 1 114 ? 24.217 23.464 -119.989 1.00 53.00 114 LEU A O 1
ATOM 920 N N . LYS A 1 115 ? 25.483 24.641 -118.569 1.00 48.97 115 LYS A N 1
ATOM 921 C CA . LYS A 1 115 ? 26.211 25.422 -119.594 1.00 48.97 115 LYS A CA 1
ATOM 922 C C . LYS A 1 115 ? 27.721 25.158 -119.621 1.00 48.97 115 LYS A C 1
ATOM 924 O O . LYS A 1 115 ? 28.410 25.723 -120.462 1.00 48.97 115 LYS A O 1
ATOM 929 N N . SER A 1 116 ? 28.231 24.295 -118.740 1.00 50.38 116 SER A N 1
ATOM 930 C CA . SER A 1 116 ? 29.627 23.826 -118.739 1.00 50.38 116 SER A CA 1
ATOM 931 C C . SER A 1 116 ? 29.775 22.343 -119.119 1.00 50.38 116 SER A C 1
ATOM 933 O O . SER A 1 116 ? 30.897 21.865 -119.261 1.00 50.38 116 SER A O 1
ATOM 935 N N . GLU A 1 117 ? 28.666 21.638 -119.380 1.00 47.31 117 GLU A N 1
ATOM 936 C CA . GLU A 1 117 ? 28.640 20.256 -119.896 1.00 47.31 117 GLU A CA 1
ATOM 937 C C . GLU A 1 117 ? 28.439 20.131 -121.426 1.00 47.31 117 GLU A C 1
ATOM 939 O O . GLU A 1 117 ? 28.511 19.020 -121.953 1.00 47.31 117 GLU A O 1
ATOM 944 N N . GLU A 1 118 ? 28.254 21.232 -122.172 1.00 49.97 118 GLU A N 1
ATOM 945 C CA . GLU A 1 118 ? 28.098 21.203 -123.646 1.00 49.97 118 GLU A CA 1
ATOM 946 C C . GLU A 1 118 ? 29.373 21.537 -124.454 1.00 49.97 118 GLU A C 1
ATOM 948 O O . GLU A 1 118 ? 29.362 21.345 -125.665 1.00 49.97 118 GLU A O 1
ATOM 953 N N . ASP A 1 119 ? 30.499 21.908 -123.820 1.00 50.00 119 ASP A N 1
ATOM 954 C CA . ASP A 1 119 ? 31.738 22.317 -124.529 1.00 50.00 119 ASP A CA 1
ATOM 955 C C . ASP A 1 119 ? 32.997 21.470 -124.230 1.00 50.00 119 ASP A C 1
ATOM 957 O O . ASP A 1 119 ? 34.102 21.806 -124.655 1.00 50.00 119 ASP A O 1
ATOM 961 N N . VAL A 1 120 ? 32.865 20.315 -123.563 1.00 50.28 120 VAL A N 1
ATOM 962 C CA . VAL A 1 120 ? 33.986 19.360 -123.394 1.00 50.28 120 VAL A CA 1
ATOM 963 C C . VAL A 1 120 ? 33.565 17.930 -123.755 1.00 50.28 120 VAL A C 1
ATOM 965 O O . VAL A 1 120 ? 33.812 16.967 -123.036 1.00 50.28 120 VAL A O 1
ATOM 968 N N . ARG A 1 121 ? 32.934 17.770 -124.926 1.00 49.72 121 ARG A N 1
ATOM 969 C CA . ARG A 1 121 ? 32.800 16.481 -125.635 1.00 49.72 121 ARG A CA 1
ATOM 970 C C . ARG A 1 121 ? 33.767 16.416 -126.816 1.00 49.72 121 ARG A C 1
ATOM 972 O O . ARG A 1 121 ? 33.358 16.355 -127.972 1.00 49.72 121 ARG A O 1
ATOM 979 N N . GLY A 1 122 ? 35.064 16.429 -126.527 1.00 53.75 122 GLY A N 1
ATOM 980 C CA . GLY A 1 122 ? 36.052 16.370 -127.597 1.00 53.75 122 GLY A CA 1
ATOM 981 C C . GLY A 1 122 ? 37.501 16.221 -127.170 1.00 53.75 122 GLY A C 1
ATOM 982 O O . GLY A 1 122 ? 38.316 16.950 -127.707 1.00 53.75 122 GLY A O 1
ATOM 983 N N . LEU A 1 123 ? 37.839 15.294 -126.266 1.00 46.09 123 LEU A N 1
ATOM 984 C CA . LEU A 1 123 ? 39.191 14.717 -126.164 1.00 46.09 123 LEU A CA 1
ATOM 985 C C . LEU A 1 123 ? 39.085 13.267 -125.628 1.00 46.09 123 LEU A C 1
ATOM 987 O O . LEU A 1 123 ? 38.267 13.032 -124.739 1.00 46.09 123 LEU A O 1
ATOM 991 N N . PRO A 1 124 ? 39.829 12.284 -126.175 1.00 42.47 124 PRO A N 1
ATOM 992 C CA . PRO A 1 124 ? 39.577 10.864 -125.935 1.00 42.47 124 PRO A CA 1
ATOM 993 C C . PRO A 1 124 ? 40.026 10.392 -124.551 1.00 42.47 124 PRO A C 1
ATOM 995 O O . PRO A 1 124 ? 41.109 10.731 -124.075 1.00 42.47 124 PRO A O 1
ATOM 998 N N . ASP A 1 125 ? 39.189 9.530 -123.982 1.00 50.25 125 ASP A N 1
ATOM 999 C CA . ASP A 1 125 ? 39.509 8.535 -122.966 1.00 50.25 125 ASP A CA 1
ATOM 1000 C C . ASP A 1 125 ? 40.687 7.655 -123.444 1.00 50.25 125 ASP A C 1
ATOM 1002 O O . ASP A 1 125 ? 40.795 7.362 -124.637 1.00 50.25 125 ASP A O 1
ATOM 1006 N N . ILE A 1 126 ? 41.525 7.191 -122.511 1.00 48.56 126 ILE A N 1
ATOM 1007 C CA . ILE A 1 126 ? 42.696 6.309 -122.710 1.00 48.56 126 ILE A CA 1
ATOM 1008 C C . ILE A 1 126 ? 44.018 7.021 -123.083 1.00 48.56 126 ILE A C 1
ATOM 1010 O O . ILE A 1 126 ? 44.423 7.116 -124.241 1.00 48.56 126 ILE A O 1
ATOM 1014 N N . ILE A 1 127 ? 44.809 7.356 -122.056 1.00 43.09 127 ILE A N 1
ATOM 1015 C CA . ILE A 1 127 ? 46.276 7.368 -122.163 1.00 43.09 127 ILE A CA 1
ATOM 1016 C C . ILE A 1 127 ? 46.770 6.050 -121.567 1.00 43.09 127 ILE A C 1
ATOM 1018 O O . ILE A 1 127 ? 46.885 5.911 -120.352 1.00 43.09 127 ILE A O 1
ATOM 1022 N N . VAL A 1 128 ? 47.062 5.079 -122.434 1.00 44.66 128 VAL A N 1
ATOM 1023 C CA . VAL A 1 128 ? 47.957 3.958 -122.122 1.00 44.66 128 VAL A CA 1
ATOM 1024 C C . VAL A 1 128 ? 49.372 4.529 -122.009 1.00 44.66 128 VAL A C 1
ATOM 1026 O O . VAL A 1 128 ? 49.916 4.970 -123.025 1.00 44.66 128 VAL A O 1
ATOM 1029 N N . PRO A 1 129 ? 50.044 4.478 -120.846 1.00 40.38 129 PRO A N 1
ATOM 1030 C CA . PRO A 1 129 ? 51.486 4.580 -120.823 1.00 40.38 129 PRO A CA 1
ATOM 1031 C C . PRO A 1 129 ? 52.030 3.193 -121.172 1.00 40.38 129 PRO A C 1
ATOM 1033 O O . PRO A 1 129 ? 52.210 2.327 -120.317 1.00 40.38 129 PRO A O 1
ATOM 1036 N N . GLN A 1 130 ? 52.330 2.980 -122.454 1.00 40.94 130 GLN A N 1
ATOM 1037 C CA . GLN A 1 130 ? 53.358 2.021 -122.843 1.00 40.94 130 GLN A CA 1
ATOM 1038 C C . GLN A 1 130 ? 54.688 2.575 -122.337 1.00 40.94 130 GLN A C 1
ATOM 1040 O O . GLN A 1 130 ? 55.374 3.315 -123.036 1.00 40.94 130 GLN A O 1
ATOM 1045 N N . LYS A 1 131 ? 55.018 2.263 -121.084 1.00 40.44 131 LYS A N 1
ATOM 1046 C CA . LYS A 1 131 ? 56.372 2.287 -120.532 1.00 40.44 131 LYS A CA 1
ATOM 1047 C C . LYS A 1 131 ? 56.366 1.478 -119.244 1.00 40.44 131 LYS A C 1
ATOM 1049 O O . LYS A 1 131 ? 55.643 1.783 -118.303 1.00 40.44 131 LYS A O 1
ATOM 1054 N N . ILE A 1 132 ? 57.198 0.444 -119.226 1.00 48.22 132 ILE A N 1
ATOM 1055 C CA . ILE A 1 132 ? 57.579 -0.324 -118.043 1.00 48.22 132 ILE A CA 1
ATOM 1056 C C . ILE A 1 132 ? 58.314 0.653 -117.111 1.00 48.22 132 ILE A C 1
ATOM 1058 O O . ILE A 1 132 ? 59.524 0.835 -117.192 1.00 48.22 132 ILE A O 1
ATOM 1062 N N . GLY A 1 133 ? 57.540 1.373 -116.301 1.00 40.06 133 GLY A N 1
ATOM 1063 C CA . GLY A 1 133 ? 57.981 2.229 -115.210 1.00 40.06 133 GLY A CA 1
ATOM 1064 C C . GLY A 1 133 ? 57.619 1.522 -113.914 1.00 40.06 133 GLY A C 1
ATOM 1065 O O . GLY A 1 133 ? 56.458 1.247 -113.644 1.00 40.06 133 GLY A O 1
ATOM 1066 N N . SER A 1 134 ? 58.635 1.133 -113.163 1.00 45.81 134 SER A N 1
ATOM 1067 C CA . SER A 1 134 ? 58.571 0.249 -112.004 1.00 45.81 134 SER A CA 1
ATOM 1068 C C . SER A 1 134 ? 57.425 0.546 -111.017 1.00 45.81 134 SER A C 1
ATOM 1070 O O . SER A 1 134 ? 57.272 1.681 -110.565 1.00 45.81 134 SER A O 1
ATOM 1072 N N . ASN A 1 135 ? 56.718 -0.515 -110.610 1.00 54.88 135 ASN A N 1
ATOM 1073 C CA . ASN A 1 135 ? 55.650 -0.620 -109.598 1.00 54.88 135 ASN A CA 1
ATOM 1074 C C . ASN A 1 135 ? 56.082 -0.219 -108.158 1.00 54.88 135 ASN A C 1
ATOM 1076 O O . ASN A 1 135 ? 55.669 -0.816 -107.167 1.00 54.88 135 ASN A O 1
ATOM 1080 N N . ILE A 1 136 ? 57.000 0.737 -108.022 1.00 61.19 136 ILE A N 1
ATOM 1081 C CA . ILE A 1 136 ? 57.707 1.069 -106.782 1.00 61.19 136 ILE A CA 1
ATOM 1082 C C . ILE A 1 136 ? 56.862 1.990 -105.903 1.00 61.19 136 ILE A C 1
ATOM 1084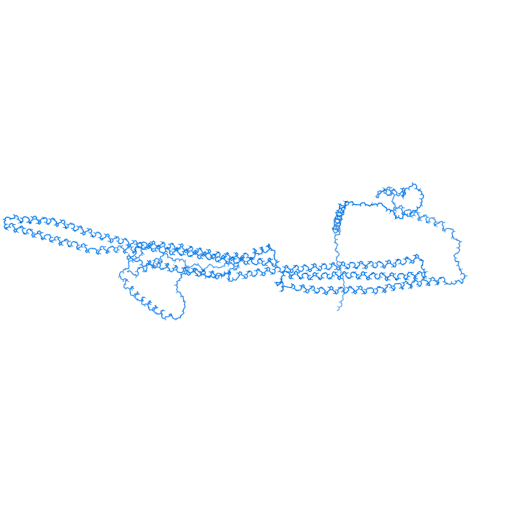 O O . ILE A 1 136 ? 56.764 1.744 -104.710 1.00 61.19 136 ILE A O 1
ATOM 1088 N N . ILE A 1 137 ? 56.199 3.005 -106.466 1.00 61.25 137 ILE A N 1
ATOM 1089 C CA . ILE A 1 137 ? 55.416 3.975 -105.676 1.00 61.25 137 ILE A CA 1
ATOM 1090 C C . ILE A 1 137 ? 54.169 3.313 -105.071 1.00 61.25 137 ILE A C 1
ATOM 1092 O O . ILE A 1 137 ? 53.909 3.487 -103.883 1.00 61.25 137 ILE A O 1
ATOM 1096 N N . GLN A 1 138 ? 53.456 2.484 -105.843 1.00 66.81 138 GLN A N 1
ATOM 1097 C CA . GLN A 1 138 ? 52.333 1.691 -105.330 1.00 66.81 138 GLN A CA 1
ATOM 1098 C C . GLN A 1 138 ? 52.799 0.651 -104.302 1.00 66.81 138 GLN A C 1
ATOM 1100 O O . GLN A 1 138 ? 52.243 0.619 -103.212 1.00 66.81 138 GLN A O 1
ATOM 1105 N N . ARG A 1 139 ? 53.887 -0.104 -104.545 1.00 72.44 139 ARG A N 1
ATOM 1106 C CA . ARG A 1 139 ? 54.439 -1.026 -103.524 1.00 72.44 139 ARG A CA 1
ATOM 1107 C C . ARG A 1 139 ? 54.909 -0.311 -102.254 1.00 72.44 139 ARG A C 1
ATOM 1109 O O . ARG A 1 139 ? 54.767 -0.875 -101.176 1.00 72.44 139 ARG A O 1
ATOM 1116 N N . ILE A 1 140 ? 55.459 0.904 -102.345 1.00 71.00 140 ILE A N 1
ATOM 1117 C CA . ILE A 1 140 ? 55.868 1.700 -101.175 1.00 71.00 140 ILE A CA 1
ATOM 1118 C C . ILE A 1 140 ? 54.643 2.202 -100.403 1.00 71.00 140 ILE A C 1
ATOM 1120 O O . ILE A 1 140 ? 54.659 2.154 -99.175 1.00 71.00 140 ILE A O 1
ATOM 1124 N N . ALA A 1 141 ? 53.590 2.661 -101.083 1.00 74.75 141 ALA A N 1
ATOM 1125 C CA . ALA A 1 141 ? 52.344 3.085 -100.444 1.00 74.75 141 ALA A CA 1
ATOM 1126 C C . ALA A 1 141 ? 51.619 1.908 -99.768 1.00 74.75 141 ALA A C 1
ATOM 1128 O O . ALA A 1 141 ? 51.254 2.018 -98.599 1.00 74.75 141 ALA A O 1
ATOM 1129 N N . GLU A 1 142 ? 51.514 0.763 -100.450 1.00 80.88 142 GLU A N 1
ATOM 1130 C CA . GLU A 1 142 ? 50.961 -0.490 -99.913 1.00 80.88 142 GLU A CA 1
ATOM 1131 C C . GLU A 1 142 ? 51.790 -0.995 -98.718 1.00 80.88 142 GLU A C 1
ATOM 1133 O O . GLU A 1 142 ? 51.251 -1.363 -97.680 1.00 80.88 142 GLU A O 1
ATOM 1138 N N . SER A 1 143 ? 53.124 -0.929 -98.811 1.00 82.25 143 SER A N 1
ATOM 1139 C CA . SER A 1 143 ? 54.031 -1.299 -97.717 1.00 82.25 143 SER A CA 1
ATOM 1140 C C . SER A 1 143 ? 53.937 -0.346 -96.520 1.00 82.25 143 SER A C 1
ATOM 1142 O O . SER A 1 143 ? 54.059 -0.776 -95.373 1.00 82.25 143 SER A O 1
ATOM 1144 N N . ARG A 1 144 ? 53.736 0.960 -96.745 1.00 83.12 144 ARG A N 1
ATOM 1145 C CA . ARG A 1 144 ? 53.483 1.937 -95.670 1.00 83.12 144 ARG A CA 1
ATOM 1146 C C . ARG A 1 144 ? 52.127 1.698 -95.011 1.00 83.12 144 ARG A C 1
ATOM 1148 O O . ARG A 1 144 ? 52.062 1.783 -93.790 1.00 83.12 144 ARG A O 1
ATOM 1155 N N . LYS A 1 145 ? 51.102 1.351 -95.793 1.00 85.12 145 LYS A N 1
ATOM 1156 C CA . LYS A 1 145 ? 49.772 0.978 -95.302 1.00 85.12 145 LYS A CA 1
ATOM 1157 C C . LYS A 1 145 ? 49.833 -0.257 -94.407 1.00 85.12 145 LYS A C 1
ATOM 1159 O O . LYS A 1 145 ? 49.460 -0.164 -93.247 1.00 85.12 145 LYS A O 1
ATOM 1164 N N . GLN A 1 146 ? 50.426 -1.350 -94.886 1.00 86.75 146 GLN A N 1
ATOM 1165 C CA . GLN A 1 146 ? 50.586 -2.584 -94.104 1.00 86.75 146 GLN A CA 1
ATOM 1166 C C . GLN A 1 146 ? 51.387 -2.360 -92.815 1.00 86.75 146 GLN A C 1
ATOM 1168 O O . GLN A 1 146 ? 51.028 -2.872 -91.762 1.00 86.75 146 GLN A O 1
ATOM 1173 N N . ARG A 1 147 ? 52.461 -1.556 -92.864 1.00 84.62 147 ARG A N 1
ATOM 1174 C CA . ARG A 1 147 ? 53.223 -1.199 -91.654 1.00 84.62 147 ARG A CA 1
ATOM 1175 C C . ARG A 1 147 ? 52.434 -0.313 -90.694 1.00 84.62 147 ARG A C 1
ATOM 1177 O O . ARG A 1 147 ? 52.661 -0.405 -89.493 1.00 84.62 147 ARG A O 1
ATOM 1184 N N . HIS A 1 148 ? 51.568 0.562 -91.203 1.00 89.00 148 HIS A N 1
ATOM 1185 C CA . HIS A 1 148 ? 50.688 1.387 -90.382 1.00 89.00 148 HIS A CA 1
ATOM 1186 C C . HIS A 1 148 ? 49.612 0.532 -89.712 1.00 89.00 148 HIS A C 1
ATOM 1188 O O . HIS A 1 148 ? 49.490 0.604 -88.499 1.00 89.00 148 HIS A O 1
ATOM 1194 N N . GLU A 1 149 ? 48.918 -0.323 -90.466 1.00 88.50 149 GLU A N 1
ATOM 1195 C CA . GLU A 1 149 ? 47.915 -1.264 -89.948 1.00 88.50 149 GLU A CA 1
ATOM 1196 C C . GLU A 1 149 ? 48.523 -2.196 -88.888 1.00 88.50 149 GLU A C 1
ATOM 1198 O O . GLU A 1 149 ? 48.017 -2.248 -87.772 1.00 88.50 149 GLU A O 1
ATOM 1203 N N . ALA A 1 150 ? 49.685 -2.802 -89.158 1.00 88.94 150 ALA A N 1
ATOM 1204 C CA . ALA A 1 150 ? 50.399 -3.613 -88.167 1.00 88.94 150 ALA A CA 1
ATOM 1205 C C . ALA A 1 150 ? 50.811 -2.805 -86.920 1.00 88.94 150 ALA A C 1
ATOM 1207 O O . ALA A 1 150 ? 50.731 -3.293 -85.799 1.00 88.94 150 ALA A O 1
ATOM 1208 N N . ALA A 1 151 ? 51.229 -1.543 -87.080 1.00 88.19 151 ALA A N 1
ATOM 1209 C CA . ALA A 1 151 ? 51.560 -0.685 -85.943 1.00 88.19 151 ALA A CA 1
ATOM 1210 C C . ALA A 1 151 ? 50.323 -0.221 -85.145 1.00 88.19 151 ALA A C 1
ATOM 1212 O O . ALA A 1 151 ? 50.467 0.083 -83.963 1.00 88.19 151 ALA A O 1
ATOM 1213 N N . VAL A 1 152 ? 49.140 -0.158 -85.765 1.00 89.38 152 VAL A N 1
ATOM 1214 C CA . VAL A 1 152 ? 47.853 0.077 -85.087 1.00 89.38 152 VAL A CA 1
ATOM 1215 C C . VAL A 1 152 ? 47.427 -1.167 -84.307 1.00 89.38 152 VAL A C 1
ATOM 1217 O O . VAL A 1 152 ? 47.026 -1.049 -83.153 1.00 89.38 152 VAL A O 1
ATOM 1220 N N . GLU A 1 153 ? 47.581 -2.361 -84.878 1.00 89.88 153 GLU A N 1
ATOM 1221 C CA . GLU A 1 153 ? 47.356 -3.620 -84.156 1.00 89.88 153 GLU A CA 1
ATOM 1222 C C . GLU A 1 153 ? 48.295 -3.742 -82.946 1.00 89.88 153 GLU A C 1
ATOM 1224 O O . GLU A 1 153 ? 47.829 -3.983 -81.835 1.00 89.88 153 GLU A O 1
ATOM 1229 N N . ASP A 1 154 ? 49.593 -3.465 -83.124 1.00 90.38 154 ASP A N 1
ATOM 1230 C CA . ASP A 1 154 ? 50.577 -3.417 -82.033 1.00 90.38 154 ASP A CA 1
ATOM 1231 C C . ASP A 1 154 ? 50.176 -2.417 -80.928 1.00 90.38 154 ASP A C 1
ATOM 1233 O O . ASP A 1 154 ? 50.318 -2.710 -79.740 1.00 90.38 154 ASP A O 1
ATOM 1237 N N . LEU A 1 155 ? 49.680 -1.229 -81.307 1.00 90.50 155 LEU A N 1
ATOM 1238 C CA . LEU A 1 155 ? 49.198 -0.211 -80.367 1.00 90.50 155 LEU A CA 1
ATOM 1239 C C . LEU A 1 155 ? 48.044 -0.763 -79.524 1.00 90.50 155 LEU A C 1
ATOM 1241 O O . LEU A 1 155 ? 48.071 -0.658 -78.298 1.00 90.50 155 LEU A O 1
ATOM 1245 N N . HIS A 1 156 ? 47.041 -1.360 -80.168 1.00 91.44 156 HIS A N 1
ATOM 1246 C CA . HIS A 1 156 ? 45.898 -1.939 -79.468 1.00 91.44 156 HIS A CA 1
ATOM 1247 C C . HIS A 1 156 ? 46.305 -3.116 -78.577 1.00 91.44 156 HIS A C 1
ATOM 1249 O O . HIS A 1 156 ? 45.800 -3.220 -77.462 1.00 91.44 156 HIS A O 1
ATOM 1255 N N . LEU A 1 157 ? 47.256 -3.952 -79.006 1.00 92.56 157 LEU A N 1
ATOM 1256 C CA . LEU A 1 157 ? 47.796 -5.033 -78.180 1.00 92.56 157 LEU A CA 1
ATOM 1257 C C . LEU A 1 157 ? 48.500 -4.498 -76.926 1.00 92.56 157 LEU A C 1
ATOM 1259 O O . LEU A 1 157 ? 48.226 -4.988 -75.831 1.00 92.56 157 LEU A O 1
ATOM 1263 N N . GLU A 1 158 ? 49.351 -3.471 -77.043 1.00 91.81 158 GLU A N 1
ATOM 1264 C CA . GLU A 1 158 ? 49.999 -2.851 -75.875 1.00 91.81 158 GLU A CA 1
ATOM 1265 C C . GLU A 1 158 ? 48.972 -2.216 -74.918 1.00 91.81 158 GLU A C 1
ATOM 1267 O O . GLU A 1 158 ? 49.110 -2.340 -73.701 1.00 91.81 158 GLU A O 1
ATOM 1272 N N . LEU A 1 159 ? 47.895 -1.614 -75.435 1.00 90.62 159 LEU A N 1
ATOM 1273 C CA . LEU A 1 159 ? 46.791 -1.103 -74.611 1.00 90.62 159 LEU A CA 1
ATOM 1274 C C . LEU A 1 159 ? 45.991 -2.227 -73.925 1.00 90.62 159 LEU A C 1
ATOM 1276 O O . LEU A 1 159 ? 45.622 -2.091 -72.758 1.00 90.62 159 LEU A O 1
ATOM 1280 N N . CYS A 1 160 ? 45.755 -3.352 -74.606 1.00 90.50 160 CYS A N 1
ATOM 1281 C CA . CYS A 1 160 ? 45.126 -4.533 -74.009 1.00 90.50 160 CYS A CA 1
ATOM 1282 C C . CYS A 1 160 ? 45.978 -5.129 -72.883 1.00 90.50 160 CYS A C 1
ATOM 1284 O O . CYS A 1 160 ? 45.430 -5.527 -71.857 1.00 90.50 160 CYS A O 1
ATOM 1286 N N . LEU A 1 161 ? 47.305 -5.162 -73.039 1.00 92.12 161 LEU A N 1
ATOM 1287 C CA . LEU A 1 161 ? 48.215 -5.628 -71.990 1.00 92.12 161 LEU A CA 1
ATOM 1288 C C . LEU A 1 161 ? 48.141 -4.745 -70.739 1.00 92.12 161 LEU A C 1
ATOM 1290 O O . LEU A 1 161 ? 48.073 -5.283 -69.638 1.00 92.12 161 LEU A O 1
ATOM 1294 N N . ILE A 1 162 ? 48.077 -3.418 -70.903 1.00 90.62 162 ILE A N 1
ATOM 1295 C CA . ILE A 1 162 ? 47.884 -2.488 -69.777 1.00 90.62 162 ILE A CA 1
ATOM 1296 C C . ILE A 1 162 ? 46.563 -2.782 -69.054 1.00 90.62 162 ILE A C 1
ATOM 1298 O O . ILE A 1 162 ? 46.535 -2.828 -67.828 1.00 90.62 162 ILE A O 1
ATOM 1302 N N . ASN A 1 163 ? 45.471 -3.020 -69.787 1.00 89.69 163 ASN A N 1
ATOM 1303 C CA . ASN A 1 163 ? 44.188 -3.362 -69.165 1.00 89.69 163 ASN A CA 1
ATOM 1304 C C . ASN A 1 163 ? 44.264 -4.689 -68.391 1.00 89.69 163 ASN A C 1
ATOM 1306 O O . ASN A 1 163 ? 43.810 -4.757 -67.255 1.00 89.69 163 ASN A O 1
ATOM 1310 N N . ASN A 1 164 ? 44.888 -5.720 -68.966 1.00 90.38 164 ASN A N 1
ATOM 1311 C CA . ASN A 1 164 ? 45.043 -7.023 -68.312 1.00 90.38 164 ASN A CA 1
ATOM 1312 C C . ASN A 1 164 ? 45.949 -6.978 -67.069 1.00 90.38 164 ASN A C 1
ATOM 1314 O O . ASN A 1 164 ? 45.846 -7.856 -66.218 1.00 90.38 164 ASN A O 1
ATOM 1318 N N . GLU A 1 165 ? 46.836 -5.988 -66.962 1.00 90.94 165 GLU A N 1
ATOM 1319 C CA . GLU A 1 165 ? 47.644 -5.746 -65.763 1.00 90.94 165 GLU A CA 1
ATOM 1320 C C . GLU A 1 165 ? 46.843 -5.009 -64.677 1.00 90.94 165 GLU A C 1
ATOM 1322 O O . GLU A 1 165 ? 46.953 -5.330 -63.497 1.00 90.94 165 GLU A O 1
ATOM 1327 N N . VAL A 1 166 ? 46.035 -4.021 -65.071 1.00 89.69 166 VAL A N 1
ATOM 1328 C CA . VAL A 1 166 ? 45.361 -3.097 -64.149 1.00 89.69 166 VAL A CA 1
ATOM 1329 C C . VAL A 1 166 ? 44.059 -3.664 -63.568 1.00 89.69 166 VAL A C 1
ATOM 1331 O O . VAL A 1 166 ? 43.820 -3.509 -62.372 1.00 89.69 166 VAL A O 1
ATOM 1334 N N . GLU A 1 167 ? 43.229 -4.345 -64.365 1.00 90.62 167 GLU A N 1
ATOM 1335 C CA . GLU A 1 167 ? 41.928 -4.859 -63.894 1.00 90.62 167 GLU A CA 1
ATOM 1336 C C . GLU A 1 167 ? 42.044 -5.863 -62.723 1.00 90.62 167 GLU A C 1
ATOM 1338 O O . GLU A 1 167 ? 41.310 -5.711 -61.743 1.00 90.62 167 GLU A O 1
ATOM 1343 N N . PRO A 1 168 ? 42.995 -6.824 -62.712 1.00 91.56 168 PRO A N 1
ATOM 1344 C CA . PRO A 1 168 ? 43.169 -7.724 -61.569 1.00 91.56 168 PRO A CA 1
ATOM 1345 C C . PRO A 1 168 ? 43.587 -7.009 -60.278 1.00 91.56 168 PRO A C 1
ATOM 1347 O O . PRO A 1 168 ? 43.267 -7.481 -59.189 1.00 91.56 168 PRO A O 1
ATOM 1350 N N . LEU A 1 169 ? 44.298 -5.879 -60.375 1.00 91.69 169 LEU A N 1
ATOM 1351 C CA . LEU A 1 169 ? 44.685 -5.083 -59.205 1.00 91.69 169 LEU A CA 1
ATOM 1352 C C . LEU A 1 169 ? 43.467 -4.384 -58.591 1.00 91.69 169 LEU A C 1
ATOM 1354 O O . LEU A 1 169 ? 43.306 -4.397 -57.373 1.00 91.69 169 LEU A O 1
ATOM 1358 N N . ILE A 1 170 ? 42.586 -3.832 -59.432 1.00 91.88 170 ILE A N 1
ATOM 1359 C CA . ILE A 1 170 ? 41.313 -3.227 -59.006 1.00 91.88 170 ILE A CA 1
ATOM 1360 C C . ILE A 1 170 ? 40.425 -4.277 -58.330 1.00 91.88 170 ILE A C 1
ATOM 1362 O O . ILE A 1 170 ? 39.862 -4.023 -57.260 1.00 91.88 170 ILE A O 1
ATOM 1366 N N . GLU A 1 171 ? 40.315 -5.464 -58.933 1.00 92.25 171 GLU A N 1
ATOM 1367 C CA . GLU A 1 171 ? 39.558 -6.583 -58.369 1.00 92.25 171 GLU A CA 1
ATOM 1368 C C . GLU A 1 171 ? 40.145 -7.025 -57.024 1.00 92.25 171 GLU A C 1
ATOM 1370 O O . GLU A 1 171 ? 39.408 -7.195 -56.051 1.00 92.25 171 GLU A O 1
ATOM 1375 N N . TRP A 1 172 ? 41.471 -7.148 -56.937 1.00 92.00 172 TRP A N 1
ATOM 1376 C CA . TRP A 1 172 ? 42.152 -7.541 -55.710 1.00 92.00 172 TRP A CA 1
ATOM 1377 C C . TRP A 1 172 ? 41.906 -6.553 -54.563 1.00 92.00 172 TRP A C 1
ATOM 1379 O O . TRP A 1 172 ? 41.443 -6.982 -53.506 1.00 92.00 172 TRP A O 1
ATOM 1389 N N . GLU A 1 173 ? 42.138 -5.251 -54.767 1.00 91.88 173 GLU A N 1
ATOM 1390 C CA . GLU A 1 173 ? 41.882 -4.204 -53.759 1.00 91.88 173 GLU A CA 1
ATOM 1391 C C . GLU A 1 173 ? 40.415 -4.220 -53.290 1.00 91.88 173 GLU A C 1
ATOM 1393 O O . GLU A 1 173 ? 40.121 -4.172 -52.091 1.00 91.88 173 GLU A O 1
ATOM 1398 N N . SER A 1 174 ? 39.480 -4.383 -54.232 1.00 92.31 174 SER A N 1
ATOM 1399 C CA . SER A 1 174 ? 38.041 -4.431 -53.944 1.00 92.31 174 SER A CA 1
ATOM 1400 C C . SER A 1 174 ? 37.647 -5.672 -53.130 1.00 92.31 174 SER A C 1
ATOM 1402 O O . SER A 1 174 ? 36.865 -5.575 -52.180 1.00 92.31 174 SER A O 1
ATOM 1404 N N . LEU A 1 175 ? 38.207 -6.844 -53.454 1.00 93.44 175 LEU A N 1
ATOM 1405 C CA . LEU A 1 175 ? 37.966 -8.091 -52.718 1.00 93.44 175 LEU A CA 1
ATOM 1406 C C . LEU A 1 175 ? 38.574 -8.061 -51.310 1.00 93.44 175 LEU A C 1
ATOM 1408 O O . LEU A 1 175 ? 37.968 -8.596 -50.377 1.00 93.44 175 LEU A O 1
ATOM 1412 N N . GLN A 1 176 ? 39.739 -7.428 -51.133 1.00 93.31 176 GLN A N 1
ATOM 1413 C CA . GLN A 1 176 ? 40.329 -7.249 -49.805 1.00 93.31 176 GLN A CA 1
ATOM 1414 C C . GLN A 1 176 ? 39.431 -6.394 -48.907 1.00 93.31 176 GLN A C 1
ATOM 1416 O O . GLN A 1 176 ? 39.190 -6.777 -47.758 1.00 93.31 176 GLN A O 1
ATOM 1421 N N . LEU A 1 177 ? 38.890 -5.280 -49.419 1.00 93.81 177 LEU A N 1
ATOM 1422 C CA . LEU A 1 177 ? 37.939 -4.468 -48.657 1.00 93.81 177 LEU A CA 1
ATOM 1423 C C . LEU A 1 177 ? 36.682 -5.273 -48.314 1.00 93.81 177 LEU A C 1
ATOM 1425 O O . LEU A 1 177 ? 36.273 -5.292 -47.156 1.00 93.81 177 LEU A O 1
ATOM 1429 N N . LEU A 1 178 ? 36.096 -5.970 -49.292 1.00 93.75 178 LEU A N 1
ATOM 1430 C CA . LEU A 1 178 ? 34.885 -6.764 -49.079 1.00 93.75 178 LEU A CA 1
ATOM 1431 C C . LEU A 1 178 ? 35.059 -7.778 -47.940 1.00 93.75 178 LEU A C 1
ATOM 1433 O O . LEU A 1 178 ? 34.165 -7.935 -47.109 1.00 93.75 178 LEU A O 1
ATOM 1437 N N . LYS A 1 179 ? 36.220 -8.438 -47.875 1.00 93.75 179 LYS A N 1
ATOM 1438 C CA . LYS A 1 179 ? 36.540 -9.365 -46.789 1.00 93.75 179 LYS A CA 1
ATOM 1439 C C . LYS A 1 179 ? 36.644 -8.651 -45.437 1.00 93.75 179 LYS A C 1
ATOM 1441 O O . LYS A 1 179 ? 35.996 -9.092 -44.495 1.00 93.75 179 LYS A O 1
ATOM 1446 N N . LYS A 1 180 ? 37.394 -7.543 -45.354 1.00 93.31 180 LYS A N 1
ATOM 1447 C CA . LYS A 1 180 ? 37.527 -6.750 -44.114 1.00 93.31 180 LYS A CA 1
ATOM 1448 C C . LYS A 1 180 ? 36.164 -6.304 -43.575 1.00 93.31 180 LYS A C 1
ATOM 1450 O O . LYS A 1 180 ? 35.920 -6.421 -42.382 1.00 93.31 180 LYS A O 1
ATOM 1455 N N . LEU A 1 181 ? 35.276 -5.833 -44.454 1.00 93.31 181 LEU A N 1
ATOM 1456 C CA . LEU A 1 181 ? 33.928 -5.399 -44.076 1.00 93.31 181 LEU A CA 1
ATOM 1457 C C . LEU A 1 181 ? 33.075 -6.561 -43.551 1.00 93.31 181 LEU A C 1
ATOM 1459 O O . LEU A 1 181 ? 32.370 -6.392 -42.564 1.00 93.31 181 LEU A O 1
ATOM 1463 N N . LYS A 1 182 ? 33.167 -7.742 -44.174 1.00 92.19 182 LYS A N 1
ATOM 1464 C CA . LYS A 1 182 ? 32.425 -8.929 -43.733 1.00 92.19 182 LYS A CA 1
ATOM 1465 C C . LYS A 1 182 ? 32.919 -9.466 -42.388 1.00 92.19 182 LYS A C 1
ATOM 1467 O O . LYS A 1 182 ? 32.108 -9.894 -41.574 1.00 92.19 182 LYS A O 1
ATOM 1472 N N . ASP A 1 183 ? 34.231 -9.481 -42.172 1.00 92.88 183 ASP A N 1
ATOM 1473 C CA . ASP A 1 183 ? 34.812 -9.929 -40.904 1.00 92.88 183 ASP A CA 1
ATOM 1474 C C . ASP A 1 183 ? 34.379 -8.986 -39.763 1.00 92.88 183 ASP A C 1
ATOM 1476 O O . ASP A 1 183 ? 33.920 -9.447 -38.722 1.00 92.88 183 ASP A O 1
ATOM 1480 N N . ASP A 1 184 ? 34.400 -7.676 -40.016 1.00 92.31 184 ASP A N 1
ATOM 1481 C CA . ASP A 1 184 ? 33.948 -6.641 -39.082 1.00 92.31 184 ASP A CA 1
ATOM 1482 C C . ASP A 1 184 ? 32.430 -6.691 -38.806 1.00 92.31 184 ASP A C 1
ATOM 1484 O O . ASP A 1 184 ? 32.005 -6.466 -37.675 1.00 92.31 184 ASP A O 1
ATOM 1488 N N . ASP A 1 185 ? 31.604 -7.060 -39.795 1.00 90.94 185 ASP A N 1
ATOM 1489 C CA . ASP A 1 185 ? 30.168 -7.290 -39.576 1.00 90.94 185 ASP A CA 1
ATOM 1490 C C . ASP A 1 185 ? 29.929 -8.420 -38.550 1.00 90.94 185 ASP A C 1
ATOM 1492 O O . ASP A 1 185 ? 29.071 -8.278 -37.677 1.00 90.94 185 ASP A O 1
ATOM 1496 N N . ASN A 1 186 ? 30.723 -9.502 -38.587 1.00 90.44 186 ASN A N 1
ATOM 1497 C CA . ASN A 1 186 ? 30.620 -10.594 -37.607 1.00 90.44 186 ASN A CA 1
ATOM 1498 C C . ASN A 1 186 ? 31.044 -10.145 -36.198 1.00 90.44 186 ASN A C 1
ATOM 1500 O O . ASN A 1 186 ? 30.425 -10.548 -35.211 1.00 90.44 186 ASN A O 1
ATOM 1504 N N . ASP A 1 187 ? 32.084 -9.312 -36.095 1.00 91.00 187 ASP A N 1
ATOM 1505 C CA . ASP A 1 187 ? 32.542 -8.765 -34.813 1.00 91.00 187 ASP A CA 1
ATOM 1506 C C . ASP A 1 187 ? 31.458 -7.876 -34.181 1.00 91.00 187 ASP A C 1
ATOM 1508 O O . ASP A 1 187 ? 31.153 -8.003 -32.991 1.00 91.00 187 ASP A O 1
ATOM 1512 N N . ILE A 1 188 ? 30.804 -7.024 -34.982 1.00 88.75 188 ILE A N 1
ATOM 1513 C CA . ILE A 1 188 ? 29.702 -6.182 -34.500 1.00 88.75 188 ILE A CA 1
ATOM 1514 C C . ILE A 1 188 ? 28.485 -7.032 -34.100 1.00 88.75 188 ILE A C 1
ATOM 1516 O O . ILE A 1 188 ? 27.849 -6.755 -33.079 1.00 88.75 188 ILE A O 1
ATOM 1520 N N . GLU A 1 189 ? 28.155 -8.084 -34.855 1.00 87.69 189 GLU A N 1
ATOM 1521 C CA . GLU A 1 189 ? 27.089 -9.021 -34.476 1.00 87.69 189 GLU A CA 1
ATOM 1522 C C . GLU A 1 189 ? 27.387 -9.729 -33.148 1.00 87.69 189 GLU A C 1
ATOM 1524 O O . GLU A 1 189 ? 26.484 -9.877 -32.319 1.00 87.69 189 GLU A O 1
ATOM 1529 N N . ALA A 1 190 ? 28.641 -10.107 -32.887 1.00 87.62 190 ALA A N 1
ATOM 1530 C CA . ALA A 1 190 ? 29.042 -10.693 -31.610 1.00 87.62 190 ALA A CA 1
ATOM 1531 C C . ALA A 1 190 ? 28.851 -9.709 -30.440 1.00 87.62 190 ALA A C 1
ATOM 1533 O O . ALA A 1 190 ? 28.310 -10.090 -29.397 1.00 87.62 190 ALA A O 1
ATOM 1534 N N . ILE A 1 191 ? 29.210 -8.432 -30.630 1.00 87.19 191 ILE A N 1
ATOM 1535 C CA . ILE A 1 191 ? 28.980 -7.365 -29.641 1.00 87.19 191 ILE A CA 1
ATOM 1536 C C . ILE A 1 191 ? 27.478 -7.193 -29.380 1.00 87.19 191 ILE A C 1
ATOM 1538 O O . ILE A 1 191 ? 27.047 -7.187 -28.227 1.00 87.19 191 ILE A O 1
ATOM 1542 N N . LEU A 1 192 ? 26.649 -7.128 -30.425 1.00 83.56 192 LEU A N 1
ATOM 1543 C CA . LEU A 1 192 ? 25.194 -6.999 -30.281 1.00 83.56 192 LEU A CA 1
ATOM 1544 C C . LEU A 1 192 ? 24.542 -8.232 -29.639 1.00 83.56 192 LEU A C 1
ATOM 1546 O O . LEU A 1 192 ? 23.556 -8.098 -28.915 1.00 83.56 192 LEU A O 1
ATOM 1550 N N . THR A 1 193 ? 25.101 -9.423 -29.849 1.00 83.69 193 THR A N 1
ATOM 1551 C CA . THR A 1 193 ? 24.627 -10.672 -29.229 1.00 83.69 193 THR A CA 1
ATOM 1552 C C . THR A 1 193 ? 24.824 -10.667 -27.709 1.00 83.69 193 THR A C 1
ATOM 1554 O O . THR A 1 193 ? 24.049 -11.292 -26.987 1.00 83.69 193 THR A O 1
ATOM 1557 N N . SER A 1 194 ? 25.789 -9.903 -27.186 1.00 80.44 194 SER A N 1
ATOM 1558 C CA . SER A 1 194 ? 25.959 -9.737 -25.733 1.00 80.44 194 SER A CA 1
ATOM 1559 C C . SER A 1 194 ? 24.761 -9.054 -25.049 1.00 80.44 194 SER A C 1
ATOM 1561 O O . SER A 1 194 ? 24.517 -9.297 -23.867 1.00 80.44 194 SER A O 1
ATOM 1563 N N . LEU A 1 195 ? 23.964 -8.284 -25.805 1.00 77.94 195 LEU A N 1
ATOM 1564 C CA . LEU A 1 195 ? 22.761 -7.568 -25.353 1.00 77.94 195 LEU A CA 1
ATOM 1565 C C . LEU A 1 195 ? 21.485 -8.436 -25.353 1.00 77.94 195 LEU A C 1
ATOM 1567 O O . LEU A 1 195 ? 20.372 -7.908 -25.415 1.00 77.94 195 LEU A O 1
ATOM 1571 N N . GLN A 1 196 ? 21.614 -9.764 -25.346 1.00 77.06 196 GLN A N 1
ATOM 1572 C CA . GLN A 1 196 ? 20.469 -10.671 -25.249 1.00 77.06 196 GLN A CA 1
ATOM 1573 C C . GLN A 1 196 ? 19.762 -10.596 -23.885 1.00 77.06 196 GLN A C 1
ATOM 1575 O O . GLN A 1 196 ? 20.340 -10.208 -22.865 1.00 77.06 196 GLN A O 1
ATOM 1580 N N . ASP A 1 197 ? 18.495 -11.017 -23.879 1.00 72.38 197 ASP A N 1
ATOM 1581 C CA . ASP A 1 197 ? 17.543 -10.808 -22.783 1.00 72.38 197 ASP A CA 1
ATOM 1582 C C . ASP A 1 197 ? 18.028 -11.369 -21.425 1.00 72.38 197 ASP A C 1
ATOM 1584 O O . ASP A 1 197 ? 17.768 -10.768 -20.383 1.00 72.38 197 ASP A O 1
ATOM 1588 N N . GLU A 1 198 ? 18.801 -12.464 -21.416 1.00 69.00 198 GLU A N 1
ATOM 1589 C CA . GLU A 1 198 ? 19.324 -13.096 -20.188 1.00 69.00 198 GLU A CA 1
ATOM 1590 C C . GLU A 1 198 ? 20.317 -12.221 -19.403 1.00 69.00 198 GLU A C 1
ATOM 1592 O O . GLU A 1 198 ? 20.438 -12.337 -18.177 1.00 69.00 198 GLU A O 1
ATOM 1597 N N . ASN A 1 199 ? 21.034 -11.339 -20.102 1.00 70.88 199 ASN A N 1
ATOM 1598 C CA . ASN A 1 199 ? 22.036 -10.457 -19.508 1.00 70.88 199 ASN A CA 1
ATOM 1599 C C . ASN A 1 199 ? 21.510 -9.040 -19.292 1.00 70.88 199 ASN A C 1
ATOM 1601 O O . ASN A 1 199 ? 22.075 -8.306 -18.483 1.00 70.88 199 ASN A O 1
ATOM 1605 N N . LEU A 1 200 ? 20.408 -8.676 -19.952 1.00 77.62 200 LEU A N 1
ATOM 1606 C CA . LEU A 1 200 ? 19.877 -7.319 -19.979 1.00 77.62 200 LEU A CA 1
ATOM 1607 C C . LEU A 1 200 ? 19.631 -6.779 -18.560 1.00 77.62 200 LEU A C 1
ATOM 1609 O O . LEU A 1 200 ? 20.168 -5.740 -18.197 1.00 77.62 200 LEU A O 1
ATOM 1613 N N . LEU A 1 201 ? 18.940 -7.533 -17.700 1.00 76.12 201 LEU A N 1
ATOM 1614 C CA . LEU A 1 201 ? 18.657 -7.123 -16.312 1.00 76.12 201 LEU A CA 1
ATOM 1615 C C . LEU A 1 201 ? 19.905 -6.960 -15.423 1.00 76.12 201 LEU A C 1
ATOM 1617 O O . LEU A 1 201 ? 19.835 -6.298 -14.392 1.00 76.12 201 LEU A O 1
ATOM 1621 N N . LYS A 1 202 ? 21.041 -7.565 -15.788 1.00 77.06 202 LYS A N 1
ATOM 1622 C CA . LYS A 1 202 ? 22.295 -7.487 -15.016 1.00 77.06 202 LYS A CA 1
ATOM 1623 C C . LYS A 1 202 ? 23.172 -6.308 -15.438 1.00 77.06 202 LYS A C 1
ATOM 1625 O O . LYS A 1 202 ? 24.110 -5.966 -14.722 1.00 77.06 202 LYS A O 1
ATOM 1630 N N . MET A 1 203 ? 22.903 -5.716 -16.601 1.00 76.88 203 MET A N 1
ATOM 1631 C CA . MET A 1 203 ? 23.690 -4.610 -17.136 1.00 76.88 203 MET A CA 1
ATOM 1632 C C . MET A 1 203 ? 23.249 -3.279 -16.529 1.00 76.88 203 MET A C 1
ATOM 1634 O O . MET A 1 203 ? 22.064 -3.034 -16.305 1.00 76.88 203 MET A O 1
ATOM 1638 N N . SER A 1 204 ? 24.220 -2.402 -16.283 1.00 84.81 204 SER A N 1
ATOM 1639 C CA . SER A 1 204 ? 23.980 -1.012 -15.891 1.00 84.81 204 SER A CA 1
ATOM 1640 C C . SER A 1 204 ? 23.944 -0.102 -17.124 1.00 84.81 204 SER A C 1
ATOM 1642 O O . SER A 1 204 ? 24.492 -0.451 -18.171 1.00 84.81 204 SER A O 1
ATOM 1644 N N . LEU A 1 205 ? 23.339 1.083 -17.002 1.00 85.38 205 LEU A N 1
ATOM 1645 C CA . LEU A 1 205 ? 23.334 2.087 -18.071 1.00 85.38 205 LEU A CA 1
ATOM 1646 C C . LEU A 1 205 ? 24.734 2.380 -18.657 1.00 85.38 205 LEU A C 1
ATOM 1648 O O . LEU A 1 205 ? 24.857 2.315 -19.878 1.00 85.38 205 LEU A O 1
ATOM 1652 N N . PRO A 1 206 ? 25.801 2.607 -17.858 1.00 86.31 206 PRO A N 1
ATOM 1653 C CA . PRO A 1 206 ? 27.130 2.840 -18.422 1.00 86.31 206 PRO A CA 1
ATOM 1654 C C . PRO A 1 206 ? 27.669 1.628 -19.193 1.00 86.31 206 PRO A C 1
ATOM 1656 O O . PRO A 1 206 ? 28.327 1.811 -20.208 1.00 86.31 206 PRO A O 1
ATOM 1659 N N . MET A 1 207 ? 27.344 0.390 -18.794 1.00 84.88 207 MET A N 1
ATOM 1660 C CA . MET A 1 207 ? 27.727 -0.799 -19.576 1.00 84.88 207 MET A CA 1
ATOM 1661 C C . MET A 1 207 ? 26.997 -0.872 -20.926 1.00 84.88 207 MET A C 1
ATOM 1663 O O . MET A 1 207 ? 27.541 -1.394 -21.894 1.00 84.88 207 MET A O 1
ATOM 1667 N N . LEU A 1 208 ? 25.764 -0.364 -21.019 1.00 87.12 208 LEU A N 1
ATOM 1668 C CA . LEU A 1 208 ? 25.050 -0.271 -22.297 1.00 87.12 208 LEU A CA 1
ATOM 1669 C C . LEU A 1 208 ? 25.635 0.832 -23.186 1.00 87.12 208 LEU A C 1
ATOM 1671 O O . LEU A 1 208 ? 25.698 0.660 -24.403 1.00 87.12 208 LEU A O 1
ATOM 1675 N N . GLU A 1 209 ? 26.072 1.944 -22.597 1.00 88.25 209 GLU A N 1
ATOM 1676 C CA . GLU A 1 209 ? 26.750 3.028 -23.314 1.00 88.25 209 GLU A CA 1
ATOM 1677 C C . GLU A 1 209 ? 28.104 2.574 -23.870 1.00 88.25 209 GLU A C 1
ATOM 1679 O O . GLU A 1 209 ? 28.359 2.805 -25.051 1.00 88.25 209 GLU A O 1
ATOM 1684 N N . THR A 1 210 ? 28.906 1.827 -23.100 1.00 89.31 210 THR A N 1
ATOM 1685 C CA . THR A 1 210 ? 30.184 1.276 -23.590 1.00 89.31 210 THR A CA 1
ATOM 1686 C C . THR A 1 210 ? 29.994 0.345 -24.784 1.00 89.31 210 THR A C 1
ATOM 1688 O O . THR A 1 210 ? 30.765 0.403 -25.732 1.00 89.31 210 THR A O 1
ATOM 1691 N N . VAL A 1 211 ? 28.920 -0.456 -24.807 1.00 88.94 211 VAL A N 1
ATOM 1692 C CA . VAL A 1 211 ? 28.617 -1.315 -25.968 1.00 88.94 211 VAL A CA 1
ATOM 1693 C C . VAL A 1 211 ? 28.363 -0.485 -27.232 1.00 88.94 211 VAL A C 1
ATOM 1695 O O . VAL A 1 211 ? 28.739 -0.893 -28.330 1.00 88.94 211 VAL A O 1
ATOM 1698 N N . TRP A 1 212 ? 27.745 0.692 -27.106 1.00 93.00 212 TRP A N 1
ATOM 1699 C CA . TRP A 1 212 ? 27.590 1.598 -28.245 1.00 93.00 212 TRP A CA 1
ATOM 1700 C C . TRP A 1 212 ? 28.910 2.266 -28.644 1.00 93.00 212 TRP A C 1
ATOM 1702 O O . TRP A 1 212 ? 29.183 2.397 -29.837 1.00 93.00 212 TRP A O 1
ATOM 1712 N N . GLU A 1 213 ? 29.735 2.667 -27.675 1.00 91.56 213 GLU A N 1
ATOM 1713 C CA . GLU A 1 213 ? 31.078 3.202 -27.938 1.00 91.56 213 GLU A CA 1
ATOM 1714 C C . GLU A 1 213 ? 31.946 2.194 -28.703 1.00 91.56 213 GLU A C 1
ATOM 1716 O O . GLU A 1 213 ? 32.590 2.566 -29.685 1.00 91.56 213 GLU A O 1
ATOM 1721 N N . ASP A 1 214 ? 31.880 0.912 -28.340 1.00 89.69 214 ASP A N 1
ATOM 1722 C CA . ASP A 1 214 ? 32.575 -0.161 -29.049 1.00 89.69 214 ASP A CA 1
ATOM 1723 C C . ASP A 1 214 ? 32.111 -0.254 -30.514 1.00 89.69 214 ASP A C 1
ATOM 1725 O O . ASP A 1 214 ? 32.939 -0.272 -31.427 1.00 89.69 214 ASP A O 1
ATOM 1729 N N . ILE A 1 215 ? 30.799 -0.200 -30.778 1.00 90.69 215 ILE A N 1
ATOM 1730 C CA . ILE A 1 215 ? 30.238 -0.198 -32.146 1.00 90.69 215 ILE A CA 1
ATOM 1731 C C . ILE A 1 215 ? 30.686 1.044 -32.946 1.00 90.69 215 ILE A C 1
ATOM 1733 O O . ILE A 1 215 ? 30.973 0.951 -34.146 1.00 90.69 215 ILE A O 1
ATOM 1737 N N . LEU A 1 216 ? 30.797 2.211 -32.303 1.00 90.44 216 LEU A N 1
ATOM 1738 C CA . LEU A 1 216 ? 31.285 3.435 -32.951 1.00 90.44 216 LEU A CA 1
ATOM 1739 C C . LEU A 1 216 ? 32.750 3.319 -33.396 1.00 90.44 216 LEU A C 1
ATOM 1741 O O . LEU A 1 216 ? 33.102 3.813 -34.472 1.00 90.44 216 LEU A O 1
ATOM 1745 N N . ILE A 1 217 ? 33.600 2.634 -32.623 1.00 92.19 217 ILE A N 1
ATOM 1746 C CA . ILE A 1 217 ? 35.006 2.396 -32.993 1.00 92.19 217 ILE A CA 1
ATOM 1747 C C . ILE A 1 217 ? 35.094 1.627 -34.319 1.00 92.19 217 ILE A C 1
ATOM 1749 O O . ILE A 1 217 ? 35.939 1.945 -35.163 1.00 92.19 217 ILE A O 1
ATOM 1753 N N . HIS A 1 218 ? 34.217 0.643 -34.534 1.00 90.38 218 HIS A N 1
ATOM 1754 C CA . HIS A 1 218 ? 34.155 -0.103 -35.792 1.00 90.38 218 HIS A CA 1
ATOM 1755 C C . HIS A 1 218 ? 33.751 0.793 -36.972 1.00 90.38 218 HIS A C 1
ATOM 1757 O O . HIS A 1 218 ? 34.400 0.756 -38.018 1.00 90.38 218 HIS A O 1
ATOM 1763 N N . SER A 1 219 ? 32.781 1.693 -36.786 1.00 90.12 219 SER A N 1
ATOM 1764 C CA . SER A 1 219 ? 32.374 2.647 -37.835 1.00 90.12 219 SER A CA 1
ATOM 1765 C C . SER A 1 219 ? 33.539 3.547 -38.281 1.00 90.12 219 SER A C 1
ATOM 1767 O O . SER A 1 219 ? 33.773 3.718 -39.478 1.00 90.12 219 SER A O 1
ATOM 1769 N N . GLY A 1 220 ? 34.367 4.019 -37.341 1.00 91.31 220 GLY A N 1
ATOM 1770 C CA . GLY A 1 220 ? 35.585 4.773 -37.668 1.00 91.31 220 GLY A CA 1
ATOM 1771 C C . GLY A 1 220 ? 36.621 3.964 -38.467 1.00 91.31 220 GLY A C 1
ATOM 1772 O O . GLY A 1 220 ? 37.215 4.478 -39.418 1.00 91.31 220 GLY A O 1
ATOM 1773 N N . LYS A 1 221 ? 36.828 2.681 -38.134 1.00 92.25 221 LYS A N 1
ATOM 1774 C CA . LYS A 1 221 ? 37.747 1.793 -38.878 1.00 92.25 221 LYS A CA 1
ATOM 1775 C C . LYS A 1 221 ? 37.288 1.585 -40.322 1.00 92.25 221 LYS A C 1
ATOM 1777 O O . LYS A 1 221 ? 38.105 1.668 -41.239 1.00 92.25 221 LYS A O 1
ATOM 1782 N N . ARG A 1 222 ? 35.990 1.367 -40.536 1.00 93.00 222 ARG A N 1
ATOM 1783 C CA . ARG A 1 222 ? 35.421 1.121 -41.869 1.00 93.00 222 ARG A CA 1
ATOM 1784 C C . ARG A 1 222 ? 35.515 2.333 -42.780 1.00 93.00 222 ARG A C 1
ATOM 1786 O O . ARG A 1 222 ? 35.910 2.183 -43.933 1.00 93.00 222 ARG A O 1
ATOM 1793 N N . GLN A 1 223 ? 35.231 3.528 -42.263 1.00 92.88 223 GLN A N 1
ATOM 1794 C CA . GLN A 1 223 ? 35.396 4.771 -43.021 1.00 92.88 223 GLN A CA 1
ATOM 1795 C C . GLN A 1 223 ? 36.842 4.951 -43.499 1.00 92.88 223 GLN A C 1
ATOM 1797 O O . GLN A 1 223 ? 37.066 5.308 -44.657 1.00 92.88 223 GLN A O 1
ATOM 1802 N N . ASN A 1 224 ? 37.823 4.618 -42.652 1.00 93.75 224 ASN A N 1
ATOM 1803 C CA . ASN A 1 224 ? 39.234 4.643 -43.038 1.00 93.75 224 ASN A CA 1
ATOM 1804 C C . ASN A 1 224 ? 39.549 3.625 -44.145 1.00 93.75 224 ASN A C 1
ATOM 1806 O O . ASN A 1 224 ? 40.227 3.981 -45.105 1.00 93.75 224 ASN A O 1
ATOM 1810 N N . TRP A 1 225 ? 39.034 2.392 -44.064 1.00 95.56 225 TRP A N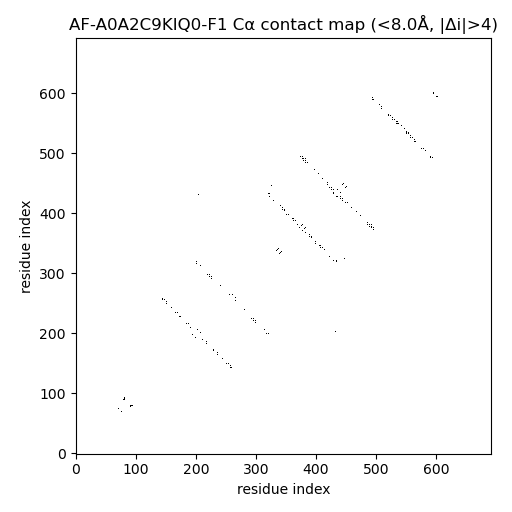 1
ATOM 1811 C CA . TRP A 1 225 ? 39.233 1.387 -45.119 1.00 95.56 225 TRP A CA 1
ATOM 1812 C C . TRP A 1 225 ? 38.572 1.776 -46.450 1.00 95.56 225 TRP A C 1
ATOM 1814 O O . TRP A 1 225 ? 39.142 1.535 -47.512 1.00 95.56 225 TRP A O 1
ATOM 1824 N N . ILE A 1 226 ? 37.392 2.405 -46.413 1.00 94.25 226 ILE A N 1
ATOM 1825 C CA . ILE A 1 226 ? 36.704 2.906 -47.614 1.00 94.25 226 ILE A CA 1
ATOM 1826 C C . ILE A 1 226 ? 37.503 4.055 -48.253 1.00 94.25 226 ILE A C 1
ATOM 1828 O O . ILE A 1 226 ? 37.658 4.094 -49.474 1.00 94.25 226 ILE A O 1
ATOM 1832 N N . ALA A 1 227 ? 38.052 4.966 -47.442 1.00 93.81 227 ALA A N 1
ATOM 1833 C CA . ALA A 1 227 ? 38.913 6.049 -47.919 1.00 93.81 227 ALA A CA 1
ATOM 1834 C C . ALA A 1 227 ? 40.252 5.538 -48.484 1.00 93.81 227 ALA A C 1
ATOM 1836 O O . ALA A 1 227 ? 40.752 6.073 -49.474 1.00 93.81 227 ALA A O 1
ATOM 1837 N N . GLU A 1 228 ? 40.829 4.497 -47.879 1.00 94.50 228 GLU A N 1
ATOM 1838 C CA . GLU A 1 228 ? 42.033 3.824 -48.378 1.00 94.50 228 GLU A CA 1
ATOM 1839 C C . GLU A 1 228 ? 41.791 3.223 -49.772 1.00 94.50 228 GLU A C 1
ATOM 1841 O O . GLU A 1 228 ? 42.569 3.491 -50.688 1.00 94.50 228 GLU A O 1
ATOM 1846 N N . LEU A 1 229 ? 40.670 2.513 -49.972 1.00 94.06 229 LEU A N 1
ATOM 1847 C CA . LEU A 1 229 ? 40.307 1.959 -51.281 1.00 94.06 229 LEU A CA 1
ATOM 1848 C C . LEU A 1 229 ? 40.144 3.055 -52.346 1.00 94.06 229 LEU A C 1
ATOM 1850 O O . LEU A 1 229 ? 40.678 2.919 -53.444 1.00 94.06 229 LEU A O 1
ATOM 1854 N N . ASP A 1 230 ? 39.430 4.144 -52.044 1.00 94.62 230 ASP A N 1
ATOM 1855 C CA . ASP A 1 230 ? 39.230 5.250 -52.996 1.00 94.62 230 ASP A CA 1
ATOM 1856 C C . ASP A 1 230 ? 40.564 5.875 -53.438 1.00 94.62 230 ASP A C 1
ATOM 1858 O O . ASP A 1 230 ? 40.783 6.130 -54.627 1.00 94.62 230 ASP A O 1
ATOM 1862 N N . ASN A 1 231 ? 41.502 6.049 -52.504 1.00 93.62 231 ASN A N 1
ATOM 1863 C CA . ASN A 1 231 ? 42.845 6.524 -52.824 1.00 93.62 231 ASN A CA 1
ATOM 1864 C C . ASN A 1 231 ? 43.627 5.516 -53.680 1.00 93.62 231 ASN A C 1
ATOM 1866 O O . ASN A 1 231 ? 44.239 5.917 -54.673 1.00 93.62 231 ASN A O 1
ATOM 1870 N N . ASN A 1 232 ? 43.573 4.222 -53.352 1.00 93.62 232 ASN A N 1
ATOM 1871 C CA . ASN A 1 232 ? 44.256 3.174 -54.116 1.00 93.62 232 ASN A CA 1
ATOM 1872 C C . ASN A 1 232 ? 43.719 3.083 -55.552 1.00 93.62 232 ASN A C 1
ATOM 1874 O O . ASN A 1 232 ? 44.504 3.075 -56.500 1.00 93.62 232 ASN A O 1
ATOM 1878 N N . LEU A 1 233 ? 42.395 3.114 -55.744 1.00 93.31 233 LEU A N 1
ATOM 1879 C CA . LEU A 1 233 ? 41.771 3.090 -57.073 1.00 93.31 233 LEU A CA 1
ATOM 1880 C C . LEU A 1 233 ? 42.142 4.323 -57.908 1.00 93.31 233 LEU A C 1
ATOM 1882 O O . LEU A 1 233 ? 42.441 4.202 -59.098 1.00 93.31 233 LEU A O 1
ATOM 1886 N N . LYS A 1 234 ? 42.198 5.511 -57.290 1.00 91.44 234 LYS A N 1
ATOM 1887 C CA . LYS A 1 234 ? 42.691 6.728 -57.955 1.00 91.44 234 LYS A CA 1
ATOM 1888 C C . LYS A 1 234 ? 44.147 6.584 -58.385 1.00 91.44 234 LYS A C 1
ATOM 1890 O O . LYS A 1 234 ? 44.472 6.938 -59.518 1.00 91.44 234 LYS A O 1
ATOM 1895 N N . LEU A 1 235 ? 45.013 6.052 -57.521 1.00 93.44 235 LEU A N 1
ATOM 1896 C CA . LEU A 1 235 ? 46.423 5.824 -57.845 1.00 93.44 235 LEU A CA 1
ATOM 1897 C C . LEU A 1 235 ? 46.580 4.840 -59.010 1.00 93.44 235 LEU A C 1
ATOM 1899 O O . LEU A 1 235 ? 47.287 5.151 -59.970 1.00 93.44 235 LEU A O 1
ATOM 1903 N N . ILE A 1 236 ? 45.859 3.718 -58.981 1.00 92.44 236 ILE A N 1
ATOM 1904 C CA . ILE A 1 236 ? 45.859 2.720 -60.058 1.00 92.44 236 ILE A CA 1
ATOM 1905 C C . ILE A 1 236 ? 45.424 3.351 -61.392 1.00 92.44 236 ILE A C 1
ATOM 1907 O O . ILE A 1 236 ? 46.087 3.169 -62.415 1.00 92.44 236 ILE A O 1
ATOM 1911 N N . GLU A 1 237 ? 44.366 4.166 -61.395 1.00 91.94 237 GLU A N 1
ATOM 1912 C CA . GLU A 1 237 ? 43.888 4.823 -62.617 1.00 91.94 237 GLU A CA 1
ATOM 1913 C C . GLU A 1 237 ? 44.865 5.902 -63.123 1.00 91.94 237 GLU A C 1
ATOM 1915 O O . GLU A 1 237 ? 45.035 6.087 -64.333 1.00 91.94 237 GLU A O 1
ATOM 1920 N N . THR A 1 238 ? 45.563 6.601 -62.220 1.00 90.75 238 THR A N 1
ATOM 1921 C CA . THR A 1 238 ? 46.629 7.537 -62.616 1.00 90.75 238 THR A CA 1
ATOM 1922 C C . THR A 1 238 ? 47.842 6.825 -63.214 1.00 90.75 238 THR A C 1
ATOM 1924 O O . THR A 1 238 ? 48.405 7.323 -64.194 1.00 90.75 238 THR A O 1
ATOM 1927 N N . ASP A 1 239 ? 48.222 5.655 -62.693 1.00 91.62 239 ASP A N 1
ATOM 1928 C CA . ASP A 1 239 ? 49.292 4.832 -63.266 1.00 91.62 239 ASP A CA 1
ATOM 1929 C C . ASP A 1 239 ? 48.904 4.315 -64.658 1.00 91.62 239 ASP A C 1
ATOM 1931 O O . ASP A 1 239 ? 49.657 4.492 -65.620 1.00 91.62 239 ASP A O 1
ATOM 1935 N N . ARG A 1 240 ? 47.670 3.809 -64.808 1.00 91.56 240 ARG A N 1
ATOM 1936 C CA . ARG A 1 240 ? 47.095 3.415 -66.105 1.00 91.56 240 ARG A CA 1
ATOM 1937 C C . ARG A 1 240 ? 47.196 4.547 -67.127 1.00 91.56 240 ARG A C 1
ATOM 1939 O O . ARG A 1 240 ? 47.696 4.340 -68.233 1.00 91.56 240 ARG A O 1
ATOM 1946 N N . LEU A 1 241 ? 46.789 5.763 -66.756 1.00 91.12 241 LEU A N 1
ATOM 1947 C CA . LEU A 1 241 ? 46.899 6.947 -67.613 1.00 91.12 241 LEU A CA 1
ATOM 1948 C C . LEU A 1 241 ? 48.346 7.257 -68.018 1.00 91.12 241 LEU A C 1
ATOM 1950 O O . LEU A 1 241 ? 48.597 7.622 -69.168 1.00 91.12 241 LEU A O 1
ATOM 1954 N N . ASN A 1 242 ? 49.304 7.126 -67.100 1.00 90.94 242 ASN A N 1
ATOM 1955 C CA . ASN A 1 242 ? 50.716 7.375 -67.389 1.00 90.94 242 ASN A CA 1
ATOM 1956 C C . ASN A 1 242 ? 51.301 6.322 -68.341 1.00 90.94 242 ASN A C 1
ATOM 1958 O O . ASN A 1 242 ? 51.993 6.684 -69.300 1.00 90.94 242 ASN A O 1
ATOM 1962 N N . LYS A 1 243 ? 50.964 5.042 -68.145 1.00 91.12 243 LYS A N 1
ATOM 1963 C CA . LYS A 1 243 ? 51.347 3.947 -69.049 1.00 91.12 243 LYS A CA 1
ATOM 1964 C C . LYS A 1 243 ? 50.771 4.161 -70.450 1.00 91.12 243 LYS A C 1
ATOM 1966 O O . LYS A 1 243 ? 51.524 4.141 -71.425 1.00 91.12 243 LYS A O 1
ATOM 1971 N N . ILE A 1 244 ? 49.483 4.493 -70.556 1.00 91.25 244 ILE A N 1
ATOM 1972 C CA . ILE A 1 244 ? 48.816 4.804 -71.830 1.00 91.25 244 ILE A CA 1
ATOM 1973 C C . ILE A 1 244 ? 49.494 5.992 -72.527 1.00 91.25 244 ILE A C 1
ATOM 1975 O O . ILE A 1 244 ? 49.841 5.894 -73.703 1.00 91.25 244 ILE A O 1
ATOM 1979 N N . LYS A 1 245 ? 49.771 7.096 -71.818 1.00 91.25 245 LYS A N 1
ATOM 1980 C CA . LYS A 1 245 ? 50.502 8.247 -72.388 1.00 91.25 245 LYS A CA 1
ATOM 1981 C C . LYS A 1 245 ? 51.862 7.845 -72.964 1.00 91.25 245 LYS A C 1
ATOM 1983 O O . LYS A 1 245 ? 52.251 8.347 -74.019 1.00 91.25 245 LYS A O 1
ATOM 1988 N N . SER A 1 246 ? 52.587 6.943 -72.297 1.00 91.19 246 SER A N 1
ATOM 1989 C CA . SER A 1 246 ? 53.885 6.463 -72.785 1.00 91.19 246 SER A CA 1
ATOM 1990 C C . SER A 1 246 ? 53.757 5.660 -74.090 1.00 91.19 246 SER A C 1
ATOM 1992 O O . SER A 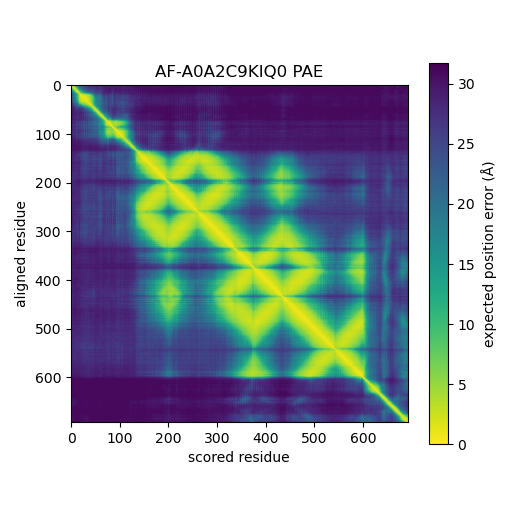1 246 ? 54.531 5.882 -75.025 1.00 91.19 246 SER A O 1
ATOM 1994 N N . VAL A 1 247 ? 52.722 4.817 -74.195 1.00 90.81 247 VAL A N 1
ATOM 1995 C CA . VAL A 1 247 ? 52.376 4.048 -75.399 1.00 90.81 247 VAL A CA 1
ATOM 1996 C C . VAL A 1 247 ? 52.011 4.991 -76.551 1.00 90.81 247 VAL A C 1
ATOM 1998 O O . VAL A 1 247 ? 52.620 4.914 -77.618 1.00 90.81 247 VAL A O 1
ATOM 2001 N N . PHE A 1 248 ? 51.120 5.962 -76.335 1.00 89.81 248 PHE A N 1
ATOM 2002 C CA . PHE A 1 248 ? 50.750 6.941 -77.369 1.00 89.81 248 PHE A CA 1
ATOM 2003 C C . PHE A 1 248 ? 51.936 7.771 -77.865 1.00 89.81 248 PHE A C 1
ATOM 2005 O O . PHE A 1 248 ? 52.041 8.025 -79.063 1.00 89.81 248 PHE A O 1
ATOM 2012 N N . LYS A 1 249 ? 52.872 8.146 -76.985 1.00 89.62 249 LYS A N 1
ATOM 2013 C CA . LYS A 1 249 ? 54.102 8.845 -77.385 1.00 89.62 249 LYS A CA 1
ATOM 2014 C C . LYS A 1 249 ? 54.982 7.968 -78.285 1.00 89.62 249 LYS A C 1
ATOM 2016 O O . LYS A 1 249 ? 55.391 8.397 -79.361 1.00 89.62 249 LYS A O 1
ATOM 2021 N N . LYS A 1 250 ? 55.216 6.716 -77.877 1.00 91.12 250 LYS A N 1
ATOM 2022 C CA . LYS A 1 250 ? 56.009 5.730 -78.630 1.00 91.12 250 LYS A CA 1
ATOM 2023 C C . LYS A 1 250 ? 55.416 5.453 -80.015 1.00 91.12 250 LYS A C 1
ATOM 2025 O O . LYS A 1 250 ? 56.148 5.432 -81.007 1.00 91.12 250 LYS A O 1
ATOM 2030 N N . PHE A 1 251 ? 54.104 5.239 -80.098 1.00 89.00 251 PHE A N 1
ATOM 2031 C CA . PHE A 1 251 ? 53.436 4.952 -81.367 1.00 89.00 251 PHE A CA 1
ATOM 2032 C C . PHE A 1 251 ? 53.207 6.201 -82.217 1.00 89.00 251 PHE A C 1
ATOM 2034 O O . PHE A 1 251 ? 53.313 6.101 -83.435 1.00 89.00 251 PHE A O 1
ATOM 2041 N N . GLY A 1 252 ? 53.023 7.381 -81.619 1.00 87.75 252 GLY A N 1
ATOM 2042 C CA . GLY A 1 252 ? 53.038 8.660 -82.335 1.00 87.75 252 GLY A CA 1
ATOM 2043 C C . GLY A 1 252 ? 54.339 8.851 -83.121 1.00 87.75 252 GLY A C 1
ATOM 2044 O O . GLY A 1 252 ? 54.305 9.082 -84.331 1.00 87.75 252 GLY A O 1
ATOM 2045 N N . ASP A 1 253 ? 55.486 8.612 -82.477 1.00 87.06 253 ASP A N 1
ATOM 2046 C CA . ASP A 1 253 ? 56.800 8.641 -83.134 1.00 87.06 253 ASP A CA 1
ATOM 2047 C C . ASP A 1 253 ? 56.946 7.540 -84.206 1.00 87.06 253 ASP A C 1
ATOM 2049 O O . ASP A 1 253 ? 57.540 7.763 -85.267 1.00 87.06 253 ASP A O 1
ATOM 2053 N N . LYS A 1 254 ? 56.404 6.335 -83.960 1.00 86.88 254 LYS A N 1
ATOM 2054 C CA . LYS A 1 254 ? 56.417 5.206 -84.915 1.00 86.88 254 LYS A CA 1
ATOM 2055 C C . LYS A 1 254 ? 55.584 5.523 -86.164 1.00 86.88 254 LYS A C 1
ATOM 2057 O O . LYS A 1 254 ? 56.042 5.265 -87.277 1.00 86.88 254 LYS A O 1
ATOM 2062 N N . PHE A 1 255 ? 54.411 6.134 -86.012 1.00 87.81 255 PHE A N 1
ATOM 2063 C CA . PHE A 1 255 ? 53.550 6.521 -87.129 1.00 87.81 255 PHE A CA 1
ATOM 2064 C C . PHE A 1 255 ? 54.136 7.667 -87.956 1.00 87.81 255 PHE A C 1
ATOM 2066 O O . PHE A 1 255 ? 54.101 7.591 -89.187 1.00 87.81 255 PHE A O 1
ATOM 2073 N N . LEU A 1 256 ? 54.762 8.661 -87.311 1.00 85.38 256 LEU A N 1
ATOM 2074 C CA . LEU A 1 256 ? 55.502 9.724 -88.004 1.00 85.38 256 LEU A CA 1
ATOM 2075 C C . LEU A 1 256 ? 56.629 9.152 -88.881 1.00 85.38 256 LEU A C 1
ATOM 2077 O O . LEU A 1 256 ? 56.817 9.593 -90.013 1.00 85.38 256 LEU A O 1
ATOM 2081 N N . LYS A 1 257 ? 57.337 8.116 -88.407 1.00 85.12 257 LYS A N 1
ATOM 2082 C CA . LYS A 1 257 ? 58.384 7.419 -89.182 1.00 85.12 257 LYS A CA 1
ATOM 2083 C C . LYS A 1 257 ? 57.837 6.586 -90.346 1.00 85.12 257 LYS A C 1
ATOM 2085 O O . LYS A 1 257 ? 58.514 6.437 -91.362 1.00 85.12 257 LYS A O 1
ATOM 2090 N N . ILE A 1 258 ? 56.644 6.003 -90.208 1.00 85.75 258 ILE A N 1
ATOM 2091 C CA . ILE A 1 258 ? 56.008 5.217 -91.278 1.00 85.75 258 ILE A CA 1
ATOM 2092 C C . ILE A 1 258 ? 55.498 6.139 -92.400 1.00 85.75 258 ILE A C 1
ATOM 2094 O O . ILE A 1 258 ? 55.573 5.748 -93.568 1.00 85.75 258 ILE A O 1
ATOM 2098 N N . ALA A 1 259 ? 55.045 7.357 -92.060 1.00 81.69 259 ALA A N 1
ATOM 2099 C CA . ALA A 1 259 ? 54.601 8.400 -92.995 1.00 81.69 259 ALA A CA 1
ATOM 2100 C C . ALA A 1 259 ? 53.600 7.881 -94.050 1.00 81.69 259 ALA A C 1
ATOM 2102 O O . ALA A 1 259 ? 53.745 8.124 -95.255 1.00 81.69 259 ALA A O 1
ATOM 2103 N N . HIS A 1 260 ? 52.630 7.080 -93.591 1.00 83.62 260 HIS A N 1
ATOM 2104 C CA . HIS A 1 260 ? 51.517 6.586 -94.405 1.00 83.62 260 HIS A CA 1
ATOM 2105 C C . HIS A 1 260 ? 50.394 7.627 -94.525 1.00 83.62 260 HIS A C 1
ATOM 2107 O O . HIS A 1 260 ? 49.870 7.830 -95.616 1.00 83.62 260 HIS A O 1
ATOM 2113 N N . LEU A 1 261 ? 50.072 8.295 -93.414 1.00 84.12 261 LEU A N 1
ATOM 2114 C CA . LEU A 1 261 ? 49.092 9.376 -93.328 1.00 84.12 261 LEU A CA 1
ATOM 2115 C C . LEU A 1 261 ? 49.790 10.740 -93.395 1.00 84.12 261 LEU A C 1
ATOM 2117 O O . LEU A 1 261 ? 50.947 10.868 -92.983 1.00 84.12 261 LEU A O 1
ATOM 2121 N N . ALA A 1 262 ? 49.081 11.766 -93.873 1.00 84.25 262 ALA A N 1
ATOM 2122 C CA . ALA A 1 262 ? 49.518 13.149 -93.705 1.00 84.25 262 ALA A CA 1
ATOM 2123 C C . ALA A 1 262 ? 49.523 13.518 -92.211 1.00 84.25 262 ALA A C 1
ATOM 2125 O O . ALA A 1 262 ? 48.739 12.976 -91.433 1.00 84.25 262 ALA A O 1
ATOM 2126 N N . ASN A 1 263 ? 50.376 14.461 -91.798 1.00 81.00 263 ASN A N 1
ATOM 2127 C CA . ASN A 1 263 ? 50.491 14.845 -90.383 1.00 81.00 263 ASN A CA 1
ATOM 2128 C C . ASN A 1 263 ? 49.146 15.283 -89.772 1.00 81.00 263 ASN A C 1
ATOM 2130 O O . ASN A 1 263 ? 48.872 14.949 -88.622 1.00 81.00 263 ASN A O 1
ATOM 2134 N N . SER A 1 264 ? 48.292 15.965 -90.545 1.00 83.56 264 SER A N 1
ATOM 2135 C CA . SER A 1 264 ? 46.936 16.351 -90.130 1.00 83.56 264 SER A CA 1
ATOM 2136 C C . SER A 1 264 ? 46.026 15.147 -89.876 1.00 83.56 264 SER A C 1
ATOM 2138 O O . SER A 1 264 ? 45.281 15.118 -88.898 1.00 83.56 264 SER A O 1
ATOM 2140 N N . ASP A 1 265 ? 46.105 14.129 -90.732 1.00 85.56 265 ASP A N 1
ATOM 2141 C CA . ASP A 1 265 ? 45.267 12.933 -90.639 1.00 85.56 265 ASP A CA 1
ATOM 2142 C C . ASP A 1 265 ? 45.751 11.995 -89.528 1.00 85.56 265 ASP A C 1
ATOM 2144 O O . ASP A 1 265 ? 44.940 11.378 -88.839 1.00 85.56 265 ASP A O 1
ATOM 2148 N N . LEU A 1 266 ? 47.069 11.935 -89.302 1.00 87.38 266 LEU A N 1
ATOM 2149 C CA . LEU A 1 266 ? 47.659 11.203 -88.184 1.00 87.38 266 LEU A CA 1
ATOM 2150 C C . LEU A 1 266 ? 47.265 11.813 -86.833 1.00 87.38 266 LEU A C 1
ATOM 2152 O O . LEU A 1 266 ? 46.909 11.076 -85.917 1.00 87.38 266 LEU A O 1
ATOM 2156 N N . GLN A 1 267 ? 47.301 13.143 -86.709 1.00 84.19 267 GLN A N 1
ATOM 2157 C CA . GLN A 1 267 ? 46.837 13.832 -85.501 1.00 84.19 267 GLN A CA 1
ATOM 2158 C C . GLN A 1 267 ? 45.359 13.538 -85.240 1.00 84.19 267 GLN A C 1
ATOM 2160 O O . GLN A 1 267 ? 45.013 13.113 -84.144 1.00 84.19 267 GLN A O 1
ATOM 2165 N N . ARG A 1 268 ? 44.505 13.620 -86.269 1.00 89.69 268 ARG A N 1
ATOM 2166 C CA . ARG A 1 268 ? 43.079 13.281 -86.148 1.00 89.69 268 ARG A CA 1
ATOM 2167 C C . ARG A 1 268 ? 42.841 11.828 -85.719 1.00 89.69 268 ARG A C 1
ATOM 2169 O O . ARG A 1 268 ? 41.907 11.562 -84.964 1.00 89.69 268 ARG A O 1
ATOM 2176 N N . PHE A 1 269 ? 43.652 10.888 -86.205 1.00 89.38 269 PHE A N 1
ATOM 2177 C CA . PHE A 1 269 ? 43.594 9.487 -85.784 1.00 89.38 269 PHE A CA 1
ATOM 2178 C C . PHE A 1 269 ? 43.968 9.326 -84.303 1.00 89.38 269 PHE A C 1
ATOM 2180 O O . PHE A 1 269 ? 43.194 8.751 -83.540 1.00 89.38 269 PHE A O 1
ATOM 2187 N N . LEU A 1 270 ? 45.108 9.883 -83.881 1.00 88.00 270 LEU A N 1
ATOM 2188 C CA . LEU A 1 270 ? 45.562 9.818 -82.488 1.00 88.00 270 LEU A CA 1
ATOM 2189 C C . LEU A 1 270 ? 44.593 10.518 -81.532 1.00 88.00 270 LEU A C 1
ATOM 2191 O O . LEU A 1 270 ? 44.353 10.004 -80.441 1.00 88.00 270 LEU A O 1
ATOM 2195 N N . ASP A 1 271 ? 44.004 11.639 -81.944 1.00 88.44 271 ASP A N 1
ATOM 2196 C CA . ASP A 1 271 ? 42.985 12.349 -81.172 1.00 88.44 271 ASP A CA 1
ATOM 2197 C C . ASP A 1 271 ? 41.740 11.484 -80.978 1.00 88.44 271 ASP A C 1
ATOM 2199 O O . ASP A 1 271 ? 41.220 11.405 -79.867 1.00 88.44 271 ASP A O 1
ATOM 2203 N N . LYS A 1 272 ? 41.289 10.780 -82.024 1.00 91.56 272 LYS A N 1
ATOM 2204 C CA . LYS A 1 272 ? 40.142 9.869 -81.934 1.00 91.56 272 LYS A CA 1
ATOM 2205 C C . LYS A 1 272 ? 40.415 8.712 -80.965 1.00 91.56 272 LYS A C 1
ATOM 2207 O O . LYS A 1 272 ? 39.578 8.433 -80.110 1.00 91.56 272 LYS A O 1
ATOM 2212 N N . GLU A 1 273 ? 41.580 8.075 -81.063 1.00 89.31 273 GLU A N 1
ATOM 2213 C CA . GLU A 1 273 ? 41.979 6.980 -80.164 1.00 89.31 273 GLU A CA 1
ATOM 2214 C C . GLU A 1 273 ? 42.143 7.458 -78.712 1.00 89.31 273 GLU A C 1
ATOM 2216 O O . GLU A 1 273 ? 41.605 6.863 -77.776 1.00 89.31 273 GLU A O 1
ATOM 2221 N N . THR A 1 274 ? 42.807 8.600 -78.519 1.00 89.69 274 THR A N 1
ATOM 2222 C CA . THR A 1 274 ? 42.981 9.224 -77.199 1.00 89.69 274 THR A CA 1
ATOM 2223 C C . THR A 1 274 ? 41.634 9.627 -76.600 1.00 89.69 274 THR A C 1
ATOM 2225 O O . THR A 1 274 ? 41.407 9.447 -75.405 1.00 89.69 274 THR A O 1
ATOM 2228 N N . GLN A 1 275 ? 40.705 10.135 -77.414 1.00 90.06 275 GLN A N 1
ATOM 2229 C CA . GLN A 1 275 ? 39.362 10.498 -76.973 1.00 90.06 275 GLN A CA 1
ATOM 2230 C C . GLN A 1 275 ? 38.575 9.278 -76.482 1.00 90.06 275 GLN A C 1
ATOM 2232 O O . GLN A 1 275 ? 37.947 9.371 -75.428 1.00 90.06 275 GLN A O 1
ATOM 2237 N N . MET A 1 276 ? 38.624 8.142 -77.189 1.00 89.88 276 MET A N 1
ATOM 2238 C CA . MET A 1 276 ? 37.945 6.911 -76.754 1.00 89.88 276 MET A CA 1
ATOM 2239 C C . MET A 1 276 ? 38.479 6.411 -75.404 1.00 89.88 276 MET A C 1
ATOM 2241 O O . MET A 1 276 ? 37.713 6.026 -74.516 1.00 89.88 276 MET A O 1
ATOM 2245 N N . ILE A 1 277 ? 39.795 6.479 -75.205 1.00 89.12 277 ILE A N 1
ATOM 2246 C CA . ILE A 1 277 ? 40.421 6.068 -73.946 1.00 89.12 277 ILE A CA 1
ATOM 2247 C C . ILE A 1 277 ? 40.102 7.047 -72.819 1.00 89.12 277 ILE A C 1
ATOM 2249 O O . ILE A 1 277 ? 39.715 6.619 -71.736 1.00 89.12 277 ILE A O 1
ATOM 2253 N N . ASN A 1 278 ? 40.186 8.354 -73.071 1.00 91.19 278 ASN A N 1
ATOM 2254 C CA . ASN A 1 278 ? 39.814 9.371 -72.088 1.00 91.19 278 ASN A CA 1
ATOM 2255 C C . ASN A 1 278 ? 38.353 9.222 -71.654 1.00 91.19 278 ASN A C 1
ATOM 2257 O O . ASN A 1 278 ? 38.053 9.357 -70.473 1.00 91.19 278 ASN A O 1
ATOM 2261 N N . GLN A 1 279 ? 37.442 8.914 -72.583 1.00 92.06 279 GLN A N 1
ATOM 2262 C CA . GLN A 1 279 ? 36.047 8.619 -72.247 1.00 92.06 279 GLN A CA 1
ATOM 2263 C C . GLN A 1 279 ? 35.933 7.413 -71.308 1.00 92.06 279 GLN A C 1
ATOM 2265 O O . GLN A 1 279 ? 35.192 7.479 -70.328 1.00 92.06 279 GLN A O 1
ATOM 2270 N N . THR A 1 280 ? 36.697 6.352 -71.568 1.00 90.19 280 THR A N 1
ATOM 2271 C CA . THR A 1 280 ? 36.714 5.142 -70.733 1.00 90.19 280 THR A CA 1
ATOM 2272 C C . THR A 1 280 ? 37.269 5.435 -69.336 1.00 90.19 280 THR A C 1
ATOM 2274 O O . THR A 1 280 ? 36.615 5.135 -68.343 1.00 90.19 280 THR A O 1
ATOM 2277 N N . VAL A 1 281 ? 38.413 6.116 -69.241 1.00 88.94 281 VAL A N 1
ATOM 2278 C CA . VAL A 1 281 ? 39.032 6.503 -67.961 1.00 88.94 281 VAL A CA 1
ATOM 2279 C C . VAL A 1 281 ? 38.116 7.417 -67.147 1.00 88.94 281 VAL A C 1
ATOM 2281 O O . VAL A 1 281 ? 37.924 7.205 -65.953 1.00 88.94 281 VAL A O 1
ATOM 2284 N N . LEU A 1 282 ? 37.495 8.417 -67.779 1.00 90.62 282 LEU A N 1
ATOM 2285 C CA . LEU A 1 282 ? 36.537 9.294 -67.101 1.00 90.62 282 LEU A CA 1
ATOM 2286 C C . LEU A 1 282 ? 35.303 8.522 -66.620 1.00 90.62 282 LEU A C 1
ATOM 2288 O O . LEU A 1 282 ? 34.768 8.827 -65.556 1.00 90.62 282 LEU A O 1
ATOM 2292 N N . SER A 1 283 ? 34.848 7.524 -67.381 1.00 93.50 283 SER A N 1
ATOM 2293 C CA . SER A 1 283 ? 33.770 6.628 -66.957 1.00 93.50 283 SER A CA 1
ATOM 2294 C C . SER A 1 283 ? 34.174 5.793 -65.739 1.00 93.50 283 SER A C 1
ATOM 2296 O O . SER A 1 283 ? 33.392 5.674 -64.794 1.00 93.50 283 SER A O 1
ATOM 2298 N N . ASN A 1 284 ? 35.403 5.276 -65.711 1.00 91.19 284 ASN A N 1
ATOM 2299 C CA . ASN A 1 284 ? 35.936 4.508 -64.584 1.00 91.19 284 ASN A CA 1
ATOM 2300 C C . ASN A 1 284 ? 36.086 5.379 -63.334 1.00 91.19 284 ASN A C 1
ATOM 2302 O O . ASN A 1 284 ? 35.584 5.020 -62.275 1.00 91.19 284 ASN A O 1
ATOM 2306 N N . GLN A 1 285 ? 36.660 6.579 -63.462 1.00 90.75 285 GLN A N 1
ATOM 2307 C CA . GLN A 1 285 ? 36.772 7.534 -62.354 1.00 90.75 285 GLN A CA 1
ATOM 2308 C C . GLN A 1 285 ? 35.407 7.922 -61.775 1.00 90.75 285 GLN A C 1
ATOM 2310 O O . GLN A 1 285 ? 35.254 8.006 -60.558 1.00 90.75 285 GLN A O 1
ATOM 2315 N N . ARG A 1 286 ? 34.396 8.123 -62.631 1.00 93.75 286 ARG A N 1
ATOM 2316 C CA . ARG A 1 286 ? 33.012 8.340 -62.179 1.00 93.75 286 ARG A CA 1
ATOM 2317 C C . ARG A 1 286 ? 32.465 7.126 -61.437 1.00 93.75 286 ARG A C 1
ATOM 2319 O O . ARG A 1 286 ? 31.800 7.302 -60.425 1.00 93.75 286 ARG A O 1
ATOM 2326 N N . SER A 1 287 ? 32.760 5.924 -61.920 1.00 92.56 287 SER A N 1
ATOM 2327 C CA . SER A 1 287 ? 32.318 4.676 -61.292 1.00 92.56 287 SER A CA 1
ATOM 2328 C C . SER A 1 287 ? 32.968 4.468 -59.922 1.00 92.56 287 SER A C 1
ATOM 2330 O O . SER A 1 287 ? 32.277 4.069 -58.993 1.00 92.56 287 SER A O 1
ATOM 2332 N N . TYR A 1 288 ? 34.252 4.806 -59.751 1.00 93.25 288 TYR A N 1
ATOM 2333 C CA . TYR A 1 288 ? 34.922 4.764 -58.444 1.00 93.25 288 TYR A CA 1
ATOM 2334 C C . TYR A 1 288 ? 34.357 5.799 -57.473 1.00 93.25 288 TYR A C 1
ATOM 2336 O O . TYR A 1 288 ? 34.085 5.472 -56.322 1.00 93.25 288 TYR A O 1
ATOM 2344 N N . ALA A 1 289 ? 34.112 7.026 -57.940 1.00 92.19 289 ALA A N 1
ATOM 2345 C CA . ALA A 1 289 ? 33.484 8.055 -57.117 1.00 92.19 289 ALA A CA 1
ATOM 2346 C C . ALA A 1 289 ? 32.062 7.649 -56.681 1.00 92.19 289 ALA A C 1
ATOM 2348 O O . ALA A 1 289 ? 31.701 7.826 -55.520 1.00 92.19 289 ALA A O 1
ATOM 2349 N N . ASP A 1 290 ? 31.269 7.068 -57.586 1.00 95.06 290 ASP A N 1
ATOM 2350 C CA . ASP A 1 290 ? 29.939 6.534 -57.271 1.00 95.06 290 ASP A CA 1
ATOM 2351 C C . ASP A 1 290 ? 30.029 5.347 -56.295 1.00 95.06 290 ASP A C 1
ATOM 2353 O O . ASP A 1 290 ? 29.297 5.304 -55.310 1.00 95.06 290 ASP A O 1
ATOM 2357 N N . LEU A 1 291 ? 30.982 4.426 -56.486 1.00 93.50 291 LEU A N 1
ATOM 2358 C CA . LEU A 1 291 ? 31.241 3.328 -55.551 1.00 93.50 291 LEU A CA 1
ATOM 2359 C C . LEU A 1 291 ? 31.580 3.846 -54.148 1.00 93.50 291 LEU A C 1
ATOM 2361 O O . LEU A 1 291 ? 30.994 3.375 -53.178 1.00 93.50 291 LEU A O 1
ATOM 2365 N N . PHE A 1 292 ? 32.473 4.829 -54.033 1.00 93.75 292 PHE A N 1
ATOM 2366 C CA . PHE A 1 292 ? 32.836 5.445 -52.757 1.00 93.75 292 PHE A CA 1
ATOM 2367 C C . PHE A 1 292 ? 31.618 6.052 -52.052 1.00 93.75 292 PHE A C 1
ATOM 2369 O O . PHE A 1 292 ? 31.370 5.769 -50.879 1.00 93.75 292 PHE A O 1
ATOM 2376 N N . VAL A 1 293 ? 30.804 6.823 -52.781 1.00 93.88 293 VAL A N 1
ATOM 2377 C CA . VAL A 1 293 ? 29.575 7.418 -52.238 1.00 93.88 293 VAL A CA 1
ATOM 2378 C C . VAL A 1 293 ? 28.588 6.337 -51.798 1.00 93.88 293 VAL A C 1
ATOM 2380 O O . VAL A 1 293 ? 28.011 6.447 -50.716 1.00 93.88 293 VAL A O 1
ATOM 2383 N N . ARG A 1 294 ? 28.406 5.274 -52.589 1.00 95.00 294 ARG A N 1
ATOM 2384 C CA . ARG A 1 294 ? 27.523 4.150 -52.241 1.00 95.00 294 ARG A CA 1
ATOM 2385 C C . ARG A 1 294 ? 28.017 3.383 -51.019 1.00 95.00 294 ARG A C 1
ATOM 2387 O O . ARG A 1 294 ? 27.200 3.053 -50.167 1.00 95.00 294 ARG A O 1
ATOM 2394 N N . LEU A 1 295 ? 29.321 3.130 -50.910 1.00 94.31 295 LEU A N 1
ATOM 2395 C CA . LEU A 1 295 ? 29.920 2.453 -49.757 1.00 94.31 295 LEU A CA 1
ATOM 2396 C C . LEU A 1 295 ? 29.750 3.275 -48.480 1.00 94.31 295 LEU A C 1
ATOM 2398 O O . LEU A 1 295 ? 29.302 2.731 -47.477 1.00 94.31 295 LEU A O 1
ATOM 2402 N N . LEU A 1 296 ? 30.025 4.581 -48.525 1.00 93.31 296 LEU A N 1
ATOM 2403 C CA . LEU A 1 296 ? 29.779 5.466 -47.384 1.00 93.31 296 LEU A CA 1
ATOM 2404 C C . LEU A 1 296 ? 28.293 5.557 -47.027 1.00 93.31 296 LEU A C 1
ATOM 2406 O O . LEU A 1 296 ? 27.941 5.538 -45.853 1.00 93.31 296 LEU A O 1
ATOM 2410 N N . SER A 1 297 ? 27.410 5.626 -48.024 1.00 93.69 297 SER A N 1
ATOM 2411 C CA . SER A 1 297 ? 25.963 5.666 -47.782 1.00 93.69 297 SER A CA 1
ATOM 2412 C C . SER A 1 297 ? 25.479 4.378 -47.112 1.00 93.69 297 SER A C 1
ATOM 2414 O O . SER A 1 297 ? 24.752 4.441 -46.124 1.00 93.69 297 SER A O 1
ATOM 2416 N N . ALA A 1 298 ? 25.937 3.216 -47.587 1.00 92.56 298 ALA A N 1
ATOM 2417 C CA . ALA A 1 298 ? 25.631 1.925 -46.977 1.00 92.56 298 ALA A CA 1
ATOM 2418 C C . ALA A 1 298 ? 26.208 1.798 -45.552 1.00 92.56 298 ALA A C 1
ATOM 2420 O O . ALA A 1 298 ? 25.559 1.232 -44.674 1.00 92.56 298 ALA A O 1
ATOM 2421 N N . ASP A 1 299 ? 27.402 2.348 -45.302 1.00 92.44 299 ASP A N 1
ATOM 2422 C CA . ASP A 1 299 ? 28.033 2.382 -43.977 1.00 92.44 299 ASP A CA 1
ATOM 2423 C C . ASP A 1 299 ? 27.198 3.191 -42.970 1.00 92.44 299 ASP A C 1
ATOM 2425 O O . ASP A 1 299 ? 26.884 2.701 -41.884 1.00 92.44 299 ASP A O 1
ATOM 2429 N N . VAL A 1 300 ? 26.742 4.379 -43.379 1.00 92.31 300 VAL A N 1
ATOM 2430 C CA . VAL A 1 300 ? 25.867 5.254 -42.581 1.00 92.31 300 VAL A CA 1
ATOM 2431 C C . VAL A 1 300 ? 24.496 4.612 -42.342 1.00 92.31 300 VAL A C 1
ATOM 2433 O O . VAL A 1 300 ? 23.951 4.691 -41.239 1.00 92.31 300 VAL A O 1
ATOM 2436 N N . GLU A 1 301 ? 23.912 3.960 -43.353 1.00 92.06 301 GLU A N 1
ATOM 2437 C CA . GLU A 1 301 ? 22.644 3.237 -43.202 1.00 92.06 301 GLU A CA 1
ATOM 2438 C C . GLU A 1 301 ? 22.760 2.071 -42.211 1.00 92.06 301 GLU A C 1
ATOM 2440 O O . GLU A 1 301 ? 21.863 1.887 -41.379 1.00 92.06 301 GLU A O 1
ATOM 2445 N N . ARG A 1 302 ? 23.874 1.326 -42.238 1.00 91.44 302 ARG A N 1
ATOM 2446 C CA . ARG A 1 302 ? 24.166 0.273 -41.256 1.00 91.44 302 ARG A CA 1
ATOM 2447 C C . ARG A 1 302 ? 24.314 0.848 -39.849 1.00 91.44 302 ARG A C 1
ATOM 2449 O O . ARG A 1 302 ? 23.652 0.351 -38.939 1.00 91.44 302 ARG A O 1
ATOM 2456 N N . GLU A 1 303 ? 25.128 1.890 -39.661 1.00 91.31 303 GLU A N 1
ATOM 2457 C CA . GLU A 1 303 ? 25.312 2.537 -38.351 1.00 91.31 303 GLU A CA 1
ATOM 2458 C C . GLU A 1 303 ? 23.967 3.016 -37.789 1.00 91.31 303 GLU A C 1
ATOM 2460 O O . GLU A 1 303 ? 23.638 2.772 -36.627 1.00 91.31 303 GLU A O 1
ATOM 2465 N N . LYS A 1 304 ? 23.122 3.618 -38.635 1.00 91.50 304 LYS A N 1
ATOM 2466 C CA . LYS A 1 304 ? 21.763 4.015 -38.259 1.00 91.50 304 LYS A CA 1
ATOM 2467 C C . LYS A 1 304 ? 20.915 2.818 -37.824 1.00 91.50 304 LYS A C 1
ATOM 2469 O O . LYS A 1 304 ? 20.211 2.911 -36.817 1.00 91.50 304 LYS A O 1
ATOM 2474 N N . ALA A 1 305 ? 20.955 1.704 -38.554 1.00 91.19 305 ALA A N 1
ATOM 2475 C CA . ALA A 1 305 ? 20.221 0.493 -38.188 1.00 91.19 305 ALA A CA 1
ATOM 2476 C C . ALA A 1 305 ? 20.699 -0.078 -36.840 1.00 91.19 305 ALA A C 1
ATOM 2478 O O . ALA A 1 305 ? 19.872 -0.424 -35.993 1.00 91.19 305 ALA A O 1
ATOM 2479 N N . GLN A 1 306 ? 22.013 -0.099 -36.607 1.00 90.50 306 GLN A N 1
ATOM 2480 C CA . GLN A 1 306 ? 22.627 -0.528 -35.347 1.00 90.50 306 GLN A CA 1
ATOM 2481 C C . GLN A 1 306 ? 22.259 0.408 -34.193 1.00 90.50 306 GLN A C 1
ATOM 2483 O O . GLN A 1 306 ? 21.887 -0.065 -33.119 1.00 90.50 306 GLN A O 1
ATOM 2488 N N . ARG A 1 307 ? 22.256 1.729 -34.421 1.00 91.44 307 ARG A N 1
ATOM 2489 C CA . ARG A 1 307 ? 21.822 2.720 -33.427 1.00 91.44 307 ARG A CA 1
ATOM 2490 C C . ARG A 1 307 ? 20.382 2.488 -33.004 1.00 91.44 307 ARG A C 1
ATOM 2492 O O . ARG A 1 307 ? 20.086 2.512 -31.814 1.00 91.44 307 ARG A O 1
ATOM 2499 N N . VAL A 1 308 ? 19.494 2.248 -33.966 1.00 91.44 308 VAL A N 1
ATOM 2500 C CA . VAL A 1 308 ? 18.083 1.957 -33.693 1.00 91.44 308 VAL A CA 1
ATOM 2501 C C . VAL A 1 308 ? 17.934 0.635 -32.935 1.00 91.44 308 VAL A C 1
ATOM 2503 O O . VAL A 1 308 ? 17.146 0.564 -31.996 1.00 91.44 308 VAL A O 1
ATOM 2506 N N . ALA A 1 309 ? 18.688 -0.405 -33.301 1.00 89.69 309 ALA A N 1
ATOM 2507 C CA . ALA A 1 309 ? 18.669 -1.681 -32.589 1.00 89.69 309 ALA A CA 1
ATOM 2508 C C . ALA A 1 309 ? 19.139 -1.530 -31.132 1.00 89.69 309 ALA A C 1
ATOM 2510 O O . ALA A 1 309 ? 18.450 -1.982 -30.221 1.00 89.69 309 ALA A O 1
ATOM 2511 N N . TRP A 1 310 ? 20.251 -0.828 -30.903 1.00 91.19 310 TRP A N 1
ATOM 2512 C CA . TRP A 1 310 ? 20.751 -0.521 -29.562 1.00 91.19 310 TRP A CA 1
ATOM 2513 C C . TRP A 1 310 ? 19.750 0.316 -28.754 1.00 91.19 310 TRP A C 1
ATOM 2515 O O . TRP A 1 310 ? 19.457 -0.026 -27.614 1.00 91.19 310 TRP A O 1
ATOM 2525 N N . GLN A 1 311 ? 19.155 1.361 -29.347 1.00 91.50 311 GLN A N 1
ATOM 2526 C CA . GLN A 1 311 ? 18.143 2.189 -28.675 1.00 91.50 311 GLN A CA 1
ATOM 2527 C C . GLN A 1 311 ? 16.941 1.361 -28.217 1.00 91.50 311 GLN A C 1
ATOM 2529 O O . GLN A 1 311 ? 16.521 1.501 -27.071 1.00 91.50 311 GLN A O 1
ATOM 2534 N N . ARG A 1 312 ? 16.439 0.456 -29.067 1.00 90.56 312 ARG A N 1
ATOM 2535 C CA . ARG A 1 312 ? 15.371 -0.478 -28.681 1.00 90.56 312 ARG A CA 1
ATOM 2536 C C . ARG A 1 312 ? 15.790 -1.361 -27.511 1.00 90.56 312 ARG A C 1
ATOM 2538 O O . ARG A 1 312 ? 15.030 -1.500 -26.568 1.00 90.56 312 ARG A O 1
ATOM 2545 N N . ARG A 1 313 ? 17.018 -1.890 -27.512 1.00 89.25 313 ARG A N 1
ATOM 2546 C CA . ARG A 1 313 ? 17.519 -2.693 -26.383 1.00 89.25 313 ARG A CA 1
ATOM 2547 C C . ARG A 1 313 ? 17.644 -1.892 -25.089 1.00 89.25 313 ARG A C 1
ATOM 2549 O O . ARG A 1 313 ? 17.357 -2.422 -24.021 1.00 89.25 313 ARG A O 1
ATOM 2556 N N . VAL A 1 314 ? 18.013 -0.615 -25.165 1.00 89.62 314 VAL A N 1
ATOM 2557 C CA . VAL A 1 314 ? 18.000 0.287 -24.003 1.00 89.62 314 VAL A CA 1
ATOM 2558 C C . VAL A 1 314 ? 16.569 0.529 -23.507 1.00 89.62 314 VAL A C 1
ATOM 2560 O O . VAL A 1 314 ? 16.345 0.601 -22.301 1.00 89.62 314 VAL A O 1
ATOM 2563 N N . GLU A 1 315 ? 15.587 0.644 -24.401 1.00 89.38 315 GLU A N 1
ATOM 2564 C CA . GLU A 1 315 ? 14.169 0.747 -24.030 1.00 89.38 315 GLU A CA 1
ATOM 2565 C C . GLU A 1 315 ? 13.649 -0.547 -23.385 1.00 89.38 315 GLU A C 1
ATOM 2567 O O . GLU A 1 315 ? 13.030 -0.478 -22.322 1.00 89.38 315 GLU A O 1
ATOM 2572 N N . ASP A 1 316 ? 13.974 -1.711 -23.954 1.00 89.94 316 ASP A N 1
ATOM 2573 C CA . ASP A 1 316 ? 13.650 -3.028 -23.393 1.00 89.94 316 ASP A CA 1
ATOM 2574 C C . ASP A 1 316 ? 14.259 -3.191 -21.991 1.00 89.94 316 ASP A C 1
ATOM 2576 O O . ASP A 1 316 ? 13.583 -3.619 -21.055 1.00 89.94 316 ASP A O 1
ATOM 2580 N N . TRP A 1 317 ? 15.517 -2.772 -21.811 1.00 90.88 317 TRP A N 1
ATOM 2581 C CA . TRP A 1 317 ? 16.204 -2.759 -20.518 1.00 90.88 317 TRP A CA 1
ATOM 2582 C C . TRP A 1 317 ? 15.487 -1.879 -19.491 1.00 90.88 317 TRP A C 1
ATOM 2584 O O . TRP A 1 317 ? 15.298 -2.288 -18.340 1.00 90.88 317 TRP A O 1
ATOM 2594 N N . LYS A 1 318 ? 15.052 -0.677 -19.894 1.00 89.50 318 LYS A N 1
ATOM 2595 C CA . LYS A 1 318 ? 14.280 0.213 -19.017 1.00 89.50 318 LYS A CA 1
ATOM 2596 C C . LYS A 1 318 ? 12.962 -0.433 -18.613 1.00 89.50 318 LYS A C 1
ATOM 2598 O O . LYS A 1 318 ? 12.637 -0.447 -17.429 1.00 89.50 318 LYS A O 1
ATOM 2603 N N . ALA A 1 319 ? 12.225 -0.986 -19.575 1.00 89.88 319 ALA A N 1
ATOM 2604 C CA . ALA A 1 319 ? 10.948 -1.646 -19.327 1.00 89.88 319 ALA A CA 1
ATOM 2605 C C . ALA A 1 319 ? 11.099 -2.852 -18.386 1.00 89.88 319 ALA A C 1
ATOM 2607 O O . ALA A 1 319 ? 10.349 -2.969 -17.416 1.00 89.88 319 ALA A O 1
ATOM 2608 N N . ALA A 1 320 ? 12.105 -3.699 -18.613 1.00 89.00 320 ALA A N 1
ATOM 2609 C CA . ALA A 1 320 ? 12.369 -4.878 -17.796 1.00 89.00 320 ALA A CA 1
ATOM 2610 C C . ALA A 1 320 ? 12.752 -4.516 -16.351 1.00 89.00 320 ALA A C 1
ATOM 2612 O O . ALA A 1 320 ? 12.259 -5.140 -15.410 1.00 89.00 320 ALA A O 1
ATOM 2613 N N . ASN A 1 321 ? 13.570 -3.478 -16.142 1.00 87.50 321 ASN A N 1
ATOM 2614 C CA . ASN A 1 321 ? 13.898 -3.028 -14.788 1.00 87.50 321 ASN A CA 1
ATOM 2615 C C . ASN A 1 321 ? 12.712 -2.370 -14.076 1.00 87.50 321 ASN A C 1
ATOM 2617 O O . ASN A 1 321 ? 12.521 -2.610 -12.886 1.00 87.50 321 ASN A O 1
ATOM 2621 N N . ILE A 1 322 ? 11.892 -1.582 -14.782 1.00 88.12 322 ILE A N 1
ATOM 2622 C CA . ILE A 1 322 ? 10.649 -1.037 -14.214 1.00 88.12 322 ILE A CA 1
ATOM 2623 C C . ILE A 1 322 ? 9.745 -2.187 -13.759 1.00 88.12 322 ILE A C 1
ATOM 2625 O O . ILE A 1 322 ? 9.253 -2.167 -12.633 1.00 88.12 322 ILE A O 1
ATOM 2629 N N . GLN A 1 323 ? 9.577 -3.214 -14.596 1.00 89.25 323 GLN A N 1
ATOM 2630 C CA . GLN A 1 323 ? 8.791 -4.399 -14.261 1.00 89.25 323 GLN A CA 1
ATOM 2631 C C . GLN A 1 323 ? 9.358 -5.144 -13.047 1.00 89.25 323 GLN A C 1
ATOM 2633 O O . GLN A 1 323 ? 8.616 -5.431 -12.113 1.00 89.25 323 GLN A O 1
ATOM 2638 N N . SER A 1 324 ? 10.674 -5.364 -13.005 1.00 88.50 324 SER A N 1
ATOM 2639 C CA . SER A 1 324 ? 11.361 -5.980 -11.864 1.00 88.50 324 SER A CA 1
ATOM 2640 C C . SER A 1 324 ? 11.128 -5.207 -10.561 1.00 88.50 324 SER A C 1
ATOM 2642 O O . SER A 1 324 ? 10.783 -5.795 -9.539 1.00 88.50 324 SER A O 1
ATOM 2644 N N . VAL A 1 325 ? 11.237 -3.875 -10.587 1.00 88.00 325 VAL A N 1
ATOM 2645 C CA . VAL A 1 325 ? 10.968 -3.027 -9.415 1.00 88.00 325 VAL A CA 1
ATOM 2646 C C . VAL A 1 325 ? 9.498 -3.112 -8.985 1.00 88.00 325 VAL A C 1
ATOM 2648 O O . VAL A 1 325 ? 9.220 -3.223 -7.790 1.00 88.00 325 VAL A O 1
ATOM 2651 N N . MET A 1 326 ? 8.554 -3.122 -9.932 1.00 88.50 326 MET A N 1
ATOM 2652 C CA . MET A 1 326 ? 7.129 -3.296 -9.626 1.00 88.50 326 MET A CA 1
ATOM 2653 C C . MET A 1 326 ? 6.832 -4.666 -9.009 1.00 88.50 326 MET A C 1
ATOM 2655 O O . MET A 1 326 ? 6.091 -4.743 -8.030 1.00 88.50 326 MET A O 1
ATOM 2659 N N . ASP A 1 327 ? 7.421 -5.739 -9.532 1.00 88.56 327 ASP A N 1
ATOM 2660 C CA . ASP A 1 327 ? 7.209 -7.090 -9.012 1.00 88.56 327 ASP A CA 1
ATOM 2661 C C . ASP A 1 327 ? 7.888 -7.283 -7.649 1.00 88.56 327 ASP A C 1
ATOM 2663 O O . ASP A 1 327 ? 7.295 -7.865 -6.741 1.00 88.56 327 ASP A O 1
ATOM 2667 N N . ASN A 1 328 ? 9.066 -6.692 -7.437 1.00 88.25 328 ASN A N 1
ATOM 2668 C CA . ASN A 1 328 ? 9.706 -6.635 -6.122 1.00 88.25 328 ASN A CA 1
ATOM 2669 C C . ASN A 1 328 ? 8.842 -5.885 -5.100 1.00 88.25 328 ASN A C 1
ATOM 2671 O O . ASN A 1 328 ? 8.729 -6.325 -3.955 1.00 88.25 328 ASN A O 1
ATOM 2675 N N . PHE A 1 329 ? 8.202 -4.782 -5.501 1.00 89.62 329 PHE A N 1
ATOM 2676 C CA . PHE A 1 329 ? 7.280 -4.053 -4.631 1.00 89.62 329 PHE A CA 1
ATOM 2677 C C . PHE A 1 329 ? 6.004 -4.854 -4.344 1.00 89.62 329 PHE A C 1
ATOM 2679 O O . PHE A 1 329 ? 5.568 -4.921 -3.198 1.00 89.62 329 PHE A O 1
ATOM 2686 N N . ARG A 1 330 ? 5.430 -5.532 -5.344 1.00 89.31 330 ARG A N 1
ATOM 2687 C CA . ARG A 1 330 ? 4.289 -6.440 -5.137 1.00 89.31 330 ARG A CA 1
ATOM 2688 C C . ARG A 1 330 ? 4.634 -7.562 -4.165 1.00 89.31 330 ARG A C 1
ATOM 2690 O O . ARG A 1 330 ? 3.866 -7.814 -3.245 1.00 89.31 330 ARG A O 1
ATOM 2697 N N . ASN A 1 331 ? 5.797 -8.187 -4.323 1.00 89.12 331 ASN A N 1
ATOM 2698 C CA . ASN A 1 331 ? 6.273 -9.215 -3.399 1.00 89.12 331 ASN A CA 1
ATOM 2699 C C . ASN A 1 331 ? 6.466 -8.646 -1.989 1.00 89.12 331 ASN A C 1
ATOM 2701 O O . ASN A 1 331 ? 6.046 -9.269 -1.022 1.00 89.12 331 ASN A O 1
ATOM 2705 N N . PHE A 1 332 ? 7.001 -7.428 -1.867 1.00 89.50 332 PHE A N 1
ATOM 2706 C CA . PHE A 1 332 ? 7.093 -6.731 -0.585 1.00 89.50 332 PHE A CA 1
ATOM 2707 C C . PHE A 1 332 ? 5.719 -6.509 0.069 1.00 89.50 332 PHE A C 1
ATOM 2709 O O . PHE A 1 332 ? 5.568 -6.792 1.253 1.00 89.50 332 PHE A O 1
ATOM 2716 N N . MET A 1 333 ? 4.705 -6.090 -0.694 1.00 86.19 333 MET A N 1
ATOM 2717 C CA . MET A 1 333 ? 3.329 -5.945 -0.193 1.00 86.19 333 MET A CA 1
ATOM 2718 C C . MET A 1 333 ? 2.701 -7.284 0.220 1.00 86.19 333 MET A C 1
ATOM 2720 O O . MET A 1 333 ? 1.794 -7.315 1.049 1.00 86.19 333 MET A O 1
ATOM 2724 N N . MET A 1 334 ? 3.168 -8.396 -0.352 1.00 84.50 334 MET A N 1
ATOM 2725 C CA . MET A 1 334 ? 2.721 -9.738 0.018 1.00 84.50 334 MET A CA 1
ATOM 2726 C C . MET A 1 334 ? 3.419 -10.299 1.259 1.00 84.50 334 MET A C 1
ATOM 2728 O O . MET A 1 334 ? 2.943 -11.308 1.777 1.00 84.50 334 MET A O 1
ATOM 2732 N N . ASN A 1 335 ? 4.497 -9.670 1.733 1.00 87.75 335 ASN A N 1
ATOM 2733 C CA . ASN A 1 335 ? 5.227 -10.129 2.908 1.00 87.75 335 ASN A CA 1
ATOM 2734 C C . ASN A 1 335 ? 4.389 -10.006 4.183 1.00 87.75 335 ASN A C 1
ATOM 2736 O O . ASN A 1 335 ? 3.598 -9.073 4.362 1.00 87.75 335 ASN A O 1
ATOM 2740 N N . ASP A 1 336 ? 4.660 -10.909 5.123 1.00 75.94 336 ASP A N 1
ATOM 2741 C CA . ASP A 1 336 ? 3.960 -10.970 6.405 1.00 75.94 336 ASP A CA 1
ATOM 2742 C C . ASP A 1 336 ? 4.126 -9.680 7.218 1.00 75.94 336 ASP A C 1
ATOM 2744 O O . ASP A 1 336 ? 3.183 -9.244 7.866 1.00 75.94 336 ASP A O 1
ATOM 2748 N N . SER A 1 337 ? 5.259 -8.981 7.090 1.00 75.62 337 SER A N 1
ATOM 2749 C CA . SER A 1 337 ? 5.484 -7.688 7.753 1.00 75.62 337 SER A CA 1
ATOM 2750 C C . SER A 1 337 ? 4.479 -6.596 7.360 1.00 75.62 337 SER A C 1
ATOM 2752 O O . SER A 1 337 ? 4.294 -5.660 8.130 1.00 75.62 337 SER A O 1
ATOM 2754 N N . VAL A 1 338 ? 3.846 -6.699 6.185 1.00 77.81 338 VAL A N 1
ATOM 2755 C CA . VAL A 1 338 ? 2.855 -5.727 5.686 1.00 77.81 338 VAL A CA 1
ATOM 2756 C C . VAL A 1 338 ? 1.428 -6.260 5.838 1.00 77.81 338 VAL A C 1
ATOM 2758 O O . VAL A 1 338 ? 0.522 -5.511 6.200 1.00 77.81 338 VAL A O 1
ATOM 2761 N N . LYS A 1 339 ? 1.208 -7.558 5.590 1.00 76.75 339 LYS A N 1
ATOM 2762 C CA . LYS A 1 339 ? -0.122 -8.177 5.712 1.00 76.75 339 LYS A CA 1
ATOM 2763 C C . LYS A 1 339 ? -0.538 -8.461 7.149 1.00 76.75 339 LYS A C 1
ATOM 2765 O O . LYS A 1 339 ? -1.701 -8.269 7.489 1.00 76.75 339 LYS A O 1
ATOM 2770 N N . GLN A 1 340 ? 0.379 -8.969 7.966 1.00 76.81 340 GLN A N 1
ATOM 2771 C CA . GLN A 1 340 ? 0.131 -9.362 9.353 1.00 76.81 340 GLN A CA 1
ATOM 2772 C C . GLN A 1 340 ? 1.299 -8.919 10.242 1.00 76.81 340 GLN A C 1
ATOM 2774 O O . GLN A 1 340 ? 2.122 -9.737 10.657 1.00 76.81 340 GLN A O 1
ATOM 2779 N N . PRO A 1 341 ? 1.386 -7.616 10.552 1.00 86.12 341 PRO A N 1
ATOM 2780 C CA . PRO A 1 341 ? 2.485 -7.081 11.343 1.00 86.12 341 PRO A CA 1
ATOM 2781 C C . PRO A 1 341 ? 2.478 -7.670 12.760 1.00 86.12 341 PRO A C 1
ATOM 2783 O O . PRO A 1 341 ? 1.457 -7.647 13.454 1.00 86.12 341 PRO A O 1
ATOM 2786 N N . GLU A 1 342 ? 3.631 -8.162 13.224 1.00 86.31 342 GLU A N 1
ATOM 2787 C CA . GLU A 1 342 ? 3.755 -8.792 14.548 1.00 86.31 342 GLU A CA 1
ATOM 2788 C C . GLU A 1 342 ? 3.335 -7.862 15.691 1.00 86.31 342 GLU A C 1
ATOM 2790 O O . GLU A 1 342 ? 2.739 -8.309 16.673 1.00 86.31 342 GLU A O 1
ATOM 2795 N N . ASN A 1 343 ? 3.633 -6.566 15.578 1.00 88.19 343 ASN A N 1
ATOM 2796 C CA . ASN A 1 343 ? 3.265 -5.587 16.596 1.00 88.19 343 ASN A CA 1
ATOM 2797 C C . ASN A 1 343 ? 1.749 -5.473 16.746 1.00 88.19 343 ASN A C 1
ATOM 2799 O O . ASN A 1 343 ? 1.248 -5.421 17.864 1.00 88.19 343 ASN A O 1
ATOM 2803 N N . ILE A 1 344 ? 1.009 -5.530 15.642 1.00 90.12 344 ILE A N 1
ATOM 2804 C CA . ILE A 1 344 ? -0.454 -5.448 15.649 1.00 90.12 344 ILE A CA 1
ATOM 2805 C C . ILE A 1 344 ? -1.050 -6.692 16.302 1.00 90.12 344 ILE A C 1
ATOM 2807 O O . ILE A 1 344 ? -1.985 -6.590 17.096 1.00 90.12 344 ILE A O 1
ATOM 2811 N N . ALA A 1 345 ? -0.468 -7.866 16.045 1.00 89.50 345 ALA A N 1
ATOM 2812 C CA . ALA A 1 345 ? -0.850 -9.091 16.740 1.00 89.50 345 ALA A CA 1
ATOM 2813 C C . ALA A 1 345 ? -0.595 -8.993 18.257 1.00 89.50 345 ALA A C 1
ATOM 2815 O O . ALA A 1 345 ? -1.455 -9.387 19.046 1.00 89.50 345 ALA A O 1
ATOM 2816 N N . LYS A 1 346 ? 0.543 -8.419 18.676 1.00 91.81 346 LYS A N 1
ATOM 2817 C CA . LYS A 1 346 ? 0.845 -8.165 20.097 1.00 91.81 346 LYS A CA 1
ATOM 2818 C C . LYS A 1 346 ? -0.165 -7.201 20.719 1.00 91.81 346 LYS A C 1
ATOM 2820 O O . LYS A 1 346 ? -0.778 -7.548 21.720 1.00 91.81 346 LYS A O 1
ATOM 2825 N N . VAL A 1 347 ? -0.420 -6.056 20.083 1.00 93.44 347 VAL A N 1
ATOM 2826 C CA . VAL A 1 347 ? -1.399 -5.062 20.556 1.00 93.44 347 VAL A CA 1
ATOM 2827 C C . VAL A 1 347 ? -2.798 -5.665 20.671 1.00 93.44 347 VAL A C 1
ATOM 2829 O O . VAL A 1 347 ? -3.478 -5.426 21.664 1.00 93.44 347 VAL A O 1
ATOM 2832 N N . ARG A 1 348 ? -3.219 -6.494 19.709 1.00 92.31 348 ARG A N 1
ATOM 2833 C CA . ARG A 1 348 ? -4.515 -7.187 19.753 1.00 92.31 348 ARG A CA 1
ATOM 2834 C C . ARG A 1 348 ? -4.604 -8.187 20.911 1.00 92.31 348 ARG A C 1
ATOM 2836 O O . ARG A 1 348 ? -5.652 -8.288 21.543 1.00 92.31 348 ARG A O 1
ATOM 2843 N N . ASN A 1 349 ? -3.527 -8.918 21.194 1.00 93.50 349 ASN A N 1
ATOM 2844 C CA . ASN A 1 349 ? -3.484 -9.849 22.322 1.00 93.50 349 ASN A CA 1
ATOM 2845 C C . ASN A 1 349 ? -3.508 -9.112 23.665 1.00 93.50 349 ASN A C 1
ATOM 2847 O O . ASN A 1 349 ? -4.279 -9.487 24.545 1.00 93.50 349 ASN A O 1
ATOM 2851 N N . ASP A 1 350 ? -2.722 -8.045 23.799 1.00 93.62 350 ASP A N 1
ATOM 2852 C CA . ASP A 1 350 ? -2.712 -7.204 24.998 1.00 93.62 350 ASP A CA 1
ATOM 2853 C C . ASP A 1 350 ? -4.093 -6.577 25.239 1.00 93.62 350 ASP A C 1
ATOM 2855 O O . ASP A 1 350 ? -4.592 -6.593 26.364 1.00 93.62 350 ASP A O 1
ATOM 2859 N N . PHE A 1 351 ? -4.741 -6.092 24.171 1.00 94.81 351 PHE A N 1
ATOM 2860 C CA . PHE A 1 351 ? -6.095 -5.547 24.233 1.00 94.81 351 PHE A CA 1
ATOM 2861 C C . PHE A 1 351 ? -7.083 -6.582 24.778 1.00 94.81 351 PHE A C 1
ATOM 2863 O O . PHE A 1 351 ? -7.824 -6.308 25.722 1.00 94.81 351 PHE A O 1
ATOM 2870 N N . LYS A 1 352 ? -7.045 -7.800 24.230 1.00 92.94 352 LYS A N 1
ATOM 2871 C CA . LYS A 1 352 ? -7.907 -8.899 24.667 1.00 92.94 352 LYS A CA 1
ATOM 2872 C C . LYS A 1 352 ? -7.693 -9.248 26.144 1.00 92.94 352 LYS A C 1
ATOM 2874 O O . LYS A 1 352 ? -8.672 -9.425 26.861 1.00 92.94 352 LYS A O 1
ATOM 2879 N N . LEU A 1 353 ? -6.444 -9.323 26.605 1.00 94.12 353 LEU A N 1
ATOM 2880 C CA . LEU A 1 353 ? -6.126 -9.675 27.993 1.00 94.12 353 LEU A CA 1
ATOM 2881 C C . LEU A 1 353 ? -6.649 -8.638 28.999 1.00 94.12 353 LEU A C 1
ATOM 2883 O O . LEU A 1 353 ? -7.249 -9.012 30.008 1.00 94.12 353 LEU A O 1
ATOM 2887 N N . GLU A 1 354 ? -6.462 -7.342 28.735 1.00 92.75 354 GLU A N 1
ATOM 2888 C CA . GLU A 1 354 ? -7.003 -6.296 29.617 1.00 92.75 354 GLU A CA 1
ATOM 2889 C C . GLU A 1 354 ? -8.538 -6.241 29.560 1.00 92.75 354 GLU A C 1
ATOM 2891 O O . GLU A 1 354 ? -9.188 -6.073 30.596 1.00 92.75 354 GLU A O 1
ATOM 2896 N N . GLN A 1 355 ? -9.139 -6.474 28.388 1.00 91.56 355 GLN A N 1
ATOM 2897 C CA . GLN A 1 355 ? -10.593 -6.561 28.261 1.00 91.56 355 GLN A CA 1
ATOM 2898 C C . GLN A 1 355 ? -11.164 -7.743 29.063 1.00 91.56 355 GLN A C 1
ATOM 2900 O O . GLN A 1 355 ? -12.152 -7.580 29.778 1.00 91.56 355 GLN A O 1
ATOM 2905 N N . GLU A 1 356 ? -10.533 -8.919 29.005 1.00 92.25 356 GLU A N 1
ATOM 2906 C CA . GLU A 1 356 ? -10.924 -10.104 29.782 1.00 92.25 356 GLU A CA 1
ATOM 2907 C C . GLU A 1 356 ? -10.827 -9.856 31.292 1.00 92.25 356 GLU A C 1
ATOM 2909 O O . GLU A 1 356 ? -11.726 -10.228 32.052 1.00 92.25 356 GLU A O 1
ATOM 2914 N N . LYS A 1 357 ? -9.773 -9.166 31.735 1.00 93.44 357 LYS A N 1
ATOM 2915 C CA . LYS A 1 357 ? -9.593 -8.776 33.135 1.00 93.44 357 LYS A CA 1
ATOM 2916 C C . LYS A 1 357 ? -10.704 -7.839 33.612 1.00 93.44 357 LYS A C 1
ATOM 2918 O O . LYS A 1 357 ? -11.327 -8.126 34.635 1.00 93.44 357 LYS A O 1
ATOM 2923 N N . LEU A 1 358 ? -11.017 -6.774 32.874 1.00 91.38 358 LEU A N 1
ATOM 2924 C CA . LEU A 1 358 ? -12.114 -5.864 33.233 1.00 91.38 358 LEU A CA 1
ATOM 2925 C C . LEU A 1 358 ? -13.483 -6.548 33.165 1.00 91.38 358 LEU A C 1
ATOM 2927 O O . LEU A 1 358 ? -14.324 -6.340 34.040 1.00 91.38 358 LEU A O 1
ATOM 2931 N N . GLN A 1 359 ? -13.692 -7.430 32.187 1.00 89.69 359 GLN A N 1
ATOM 2932 C CA . GLN A 1 359 ? -14.914 -8.222 32.091 1.00 89.69 359 GLN A CA 1
ATOM 2933 C C . GLN A 1 359 ? -15.082 -9.149 33.302 1.00 89.69 359 GLN A C 1
ATOM 2935 O O . GLN A 1 359 ? -16.186 -9.265 33.834 1.00 89.69 359 GLN A O 1
ATOM 2940 N N . SER A 1 360 ? -14.000 -9.773 33.779 1.00 91.50 360 SER A N 1
ATOM 2941 C CA . SER A 1 360 ? -14.033 -10.607 34.986 1.00 91.50 360 SER A CA 1
ATOM 2942 C C . SER A 1 360 ? -14.404 -9.801 36.238 1.00 91.50 360 SER A C 1
ATOM 2944 O O . SER A 1 360 ? -15.221 -10.257 37.038 1.00 91.50 360 SER A O 1
ATOM 2946 N N . LEU A 1 361 ? -13.895 -8.569 36.364 1.00 92.19 361 LEU A N 1
ATOM 2947 C CA . LEU A 1 361 ? -14.253 -7.649 37.449 1.00 92.19 361 LEU A CA 1
ATOM 2948 C C . LEU A 1 361 ? -15.712 -7.193 37.352 1.00 92.19 361 LEU A C 1
ATOM 2950 O O . LEU A 1 361 ? -16.402 -7.119 38.369 1.00 92.19 361 LEU A O 1
ATOM 2954 N N . CYS A 1 362 ? -16.205 -6.939 36.139 1.00 90.44 362 CYS A N 1
ATOM 2955 C CA . CYS A 1 362 ? -17.608 -6.614 35.898 1.00 90.44 362 CYS A CA 1
ATOM 2956 C C . CYS A 1 362 ? -18.524 -7.767 36.340 1.00 90.44 362 CYS A C 1
ATOM 2958 O O . CYS A 1 362 ? -19.470 -7.548 37.094 1.00 90.44 362 CYS A O 1
ATOM 2960 N N . ILE A 1 363 ? -18.201 -9.009 35.963 1.00 89.69 363 ILE A N 1
ATOM 2961 C CA . ILE A 1 363 ? -18.948 -10.204 36.387 1.00 89.69 363 ILE A CA 1
ATOM 2962 C C . ILE A 1 363 ? -18.906 -10.373 37.910 1.00 89.69 363 ILE A C 1
ATOM 2964 O O . ILE A 1 363 ? -19.948 -10.617 38.515 1.00 89.69 363 ILE A O 1
ATOM 2968 N N . ALA A 1 364 ? -17.744 -10.198 38.544 1.00 90.88 364 ALA A N 1
ATOM 2969 C CA . ALA A 1 364 ? -17.632 -10.257 40.000 1.00 90.88 364 ALA A CA 1
ATOM 2970 C C . ALA A 1 364 ? -18.504 -9.184 40.679 1.00 90.88 364 ALA A C 1
ATOM 2972 O O . ALA A 1 364 ? -19.228 -9.480 41.626 1.00 90.88 364 ALA A O 1
ATOM 2973 N N . SER A 1 365 ? -18.519 -7.954 40.156 1.00 89.81 365 SER A N 1
ATOM 2974 C CA . SER A 1 365 ? -19.390 -6.885 40.659 1.00 89.81 365 SER A CA 1
ATOM 2975 C C . SER A 1 365 ? -20.878 -7.214 40.469 1.00 89.81 365 SER A C 1
ATOM 2977 O O . SER A 1 365 ? -21.684 -6.992 41.375 1.00 89.81 365 SER A O 1
ATOM 2979 N N . LEU A 1 366 ? -21.263 -7.829 39.346 1.00 88.81 366 LEU A N 1
ATOM 2980 C CA . LEU A 1 366 ? -22.627 -8.333 39.142 1.00 88.81 366 LEU A CA 1
ATOM 2981 C C . LEU A 1 366 ? -22.998 -9.430 40.154 1.00 88.81 366 LEU A C 1
ATOM 2983 O O . LEU A 1 366 ? -24.126 -9.437 40.640 1.00 88.81 366 LEU A O 1
ATOM 2987 N N . GLN A 1 367 ? -22.064 -10.314 40.517 1.00 87.69 367 GLN A N 1
ATOM 2988 C CA . GLN A 1 367 ? -22.288 -11.349 41.534 1.00 87.69 367 GLN A CA 1
ATOM 2989 C C . GLN A 1 367 ? -22.502 -10.753 42.929 1.00 87.69 367 GLN A C 1
ATOM 2991 O O . GLN A 1 367 ? -23.417 -11.184 43.623 1.00 87.69 367 GLN A O 1
ATOM 2996 N N . THR A 1 368 ? -21.763 -9.701 43.311 1.00 86.88 368 THR A N 1
ATOM 2997 C CA . THR A 1 368 ? -21.963 -9.055 44.628 1.00 86.88 368 THR A CA 1
ATOM 2998 C C . THR A 1 368 ? -23.383 -8.518 44.829 1.00 86.88 368 THR A C 1
ATOM 3000 O O . THR A 1 368 ? -23.872 -8.454 45.954 1.00 86.88 368 THR A O 1
ATOM 3003 N N . MET A 1 369 ? -24.082 -8.166 43.746 1.00 84.75 369 MET A N 1
ATOM 3004 C CA . MET A 1 369 ? -25.480 -7.748 43.811 1.00 84.75 369 MET A CA 1
ATOM 3005 C C . MET A 1 369 ? -26.432 -8.909 44.119 1.00 84.75 369 MET A C 1
ATOM 3007 O O . MET A 1 369 ? -27.449 -8.678 44.769 1.00 84.75 369 MET A O 1
ATOM 3011 N N . CYS A 1 370 ? -26.119 -10.141 43.711 1.00 81.94 370 CYS A N 1
ATOM 3012 C CA . CYS A 1 370 ? -26.910 -11.318 44.083 1.00 81.94 370 CYS A CA 1
ATOM 3013 C C . CYS A 1 370 ? -26.849 -11.601 45.593 1.00 81.94 370 CYS A C 1
ATOM 3015 O O . CYS A 1 370 ? -27.816 -12.108 46.161 1.00 81.94 370 CYS A O 1
ATOM 3017 N N . ASP A 1 371 ? -25.757 -11.210 46.250 1.00 82.69 371 ASP A N 1
ATOM 3018 C CA . ASP A 1 371 ? -25.565 -11.386 47.692 1.00 82.69 371 ASP A CA 1
ATOM 3019 C C . ASP A 1 371 ? -26.215 -10.273 48.534 1.00 82.69 371 ASP A C 1
ATOM 3021 O O . ASP A 1 371 ? -26.265 -10.368 49.763 1.00 82.69 371 ASP A O 1
ATOM 3025 N N . MET A 1 372 ? -26.757 -9.220 47.904 1.00 81.31 372 MET A N 1
ATOM 3026 C CA . MET A 1 372 ? -27.465 -8.135 48.592 1.00 81.31 372 MET A CA 1
ATOM 3027 C C . MET A 1 372 ? -28.863 -8.580 49.040 1.00 81.31 372 MET A C 1
ATOM 3029 O O . MET A 1 372 ? -29.881 -8.157 48.495 1.00 81.31 372 MET A O 1
ATOM 3033 N N . LYS A 1 373 ? -28.910 -9.427 50.069 1.00 81.25 373 LYS A N 1
ATOM 3034 C CA . LYS A 1 373 ? -30.142 -9.852 50.744 1.00 81.25 373 LYS A CA 1
ATOM 3035 C C . LYS A 1 373 ? -30.453 -8.936 51.936 1.00 81.25 373 LYS A C 1
ATOM 3037 O O . LYS A 1 373 ? -29.535 -8.357 52.531 1.00 81.25 373 LYS A O 1
ATOM 3042 N N . PRO A 1 374 ? -31.731 -8.756 52.312 1.00 81.19 374 PRO A N 1
ATOM 3043 C CA . PRO A 1 374 ? -32.089 -8.131 53.584 1.00 81.19 374 PRO A CA 1
ATOM 3044 C C . PRO A 1 374 ? -31.344 -8.784 54.766 1.00 81.19 374 PRO A C 1
ATOM 3046 O O . PRO A 1 374 ? -31.206 -10.006 54.771 1.00 81.19 374 PRO A O 1
ATOM 3049 N N . PRO A 1 375 ? -30.834 -8.022 55.756 1.00 77.50 375 PRO A N 1
ATOM 3050 C CA . PRO A 1 375 ? -31.044 -6.589 56.000 1.00 77.50 375 PRO A CA 1
ATOM 3051 C C . PRO A 1 375 ? -30.073 -5.650 55.258 1.00 77.50 375 PRO A C 1
ATOM 3053 O O . PRO A 1 375 ? -30.178 -4.433 55.379 1.00 77.50 375 PRO A O 1
ATOM 3056 N N . ILE A 1 376 ? -29.114 -6.190 54.501 1.00 78.56 376 ILE A N 1
ATOM 3057 C CA . ILE A 1 376 ? -28.030 -5.426 53.854 1.00 78.56 376 ILE A CA 1
ATOM 3058 C C . ILE A 1 376 ? -28.521 -4.729 52.569 1.00 78.56 376 ILE A C 1
ATOM 3060 O O . ILE A 1 376 ? -27.943 -3.727 52.140 1.00 78.56 376 ILE A O 1
ATOM 3064 N N . SER A 1 377 ? -29.624 -5.220 51.993 1.00 81.94 377 SER A N 1
ATOM 3065 C CA . SER A 1 377 ? -30.321 -4.685 50.813 1.00 81.94 377 SER A CA 1
ATOM 3066 C C . SER A 1 377 ? -30.978 -3.315 51.059 1.00 81.94 377 SER A C 1
ATOM 3068 O O . SER A 1 377 ? -32.198 -3.164 51.010 1.00 81.94 377 SER A O 1
ATOM 3070 N N . THR A 1 378 ? -30.158 -2.299 51.294 1.00 85.88 378 THR A N 1
ATOM 3071 C CA . THR A 1 378 ? -30.569 -0.900 51.455 1.00 85.88 378 THR A CA 1
ATOM 3072 C C . THR A 1 378 ? -30.348 -0.123 50.161 1.00 85.88 378 THR A C 1
ATOM 3074 O O . THR A 1 378 ? -29.490 -0.465 49.339 1.00 85.88 378 THR A O 1
ATOM 3077 N N . LYS A 1 379 ? -31.081 0.981 49.966 1.00 88.25 379 LYS A N 1
ATOM 3078 C CA . LYS A 1 379 ? -30.866 1.844 48.789 1.00 88.25 379 LYS A CA 1
ATOM 3079 C C . LYS A 1 379 ? -29.421 2.326 48.680 1.00 88.25 379 LYS A C 1
ATOM 3081 O O . LYS A 1 379 ? -28.883 2.363 47.577 1.00 88.25 379 LYS A O 1
ATOM 3086 N N . SER A 1 380 ? -28.789 2.691 49.795 1.00 89.19 380 SER A N 1
ATOM 3087 C CA . SER A 1 380 ? -27.402 3.172 49.814 1.00 89.19 380 SER A CA 1
ATOM 3088 C C . SER A 1 380 ? -26.416 2.120 49.298 1.00 89.19 380 SER A C 1
ATOM 3090 O O . SER A 1 380 ? -25.530 2.472 48.518 1.00 89.19 380 SER A O 1
ATOM 3092 N N . ALA A 1 381 ? -26.601 0.842 49.652 1.00 88.62 381 ALA A N 1
ATOM 3093 C CA . ALA A 1 381 ? -25.795 -0.264 49.135 1.00 88.62 381 ALA A CA 1
ATOM 3094 C C . ALA A 1 381 ? -25.939 -0.411 47.609 1.00 88.62 381 ALA A C 1
ATOM 3096 O O . ALA A 1 381 ? -24.936 -0.464 46.900 1.00 88.62 381 ALA A O 1
ATOM 3097 N N . VAL A 1 382 ? -27.171 -0.352 47.089 1.00 91.88 382 VAL A N 1
ATOM 3098 C CA . VAL A 1 382 ? -27.444 -0.421 45.641 1.00 91.88 382 VAL A CA 1
ATOM 3099 C C . VAL A 1 382 ? -26.849 0.774 44.881 1.00 91.88 382 VAL A C 1
ATOM 3101 O O . VAL A 1 382 ? -26.315 0.617 43.783 1.00 91.88 382 VAL A O 1
ATOM 3104 N N . TYR A 1 383 ? -26.901 1.981 45.453 1.00 92.62 383 TYR A N 1
ATOM 3105 C CA . TYR A 1 383 ? -26.259 3.163 44.865 1.00 92.62 383 TYR A CA 1
ATOM 3106 C C . TYR A 1 383 ? -24.734 3.046 44.841 1.00 92.62 383 TYR A C 1
ATOM 3108 O O . TYR A 1 383 ? -24.116 3.423 43.847 1.00 92.62 383 TYR A O 1
ATOM 3116 N N . LYS A 1 384 ? -24.131 2.517 45.911 1.00 92.12 384 LYS A N 1
ATOM 3117 C CA . LYS A 1 384 ? -22.689 2.268 45.959 1.00 92.12 384 LYS A CA 1
ATOM 3118 C C . LYS A 1 384 ? -22.280 1.260 44.884 1.00 92.12 384 LYS A C 1
ATOM 3120 O O . LYS A 1 384 ? -21.427 1.582 44.066 1.00 92.12 384 LYS A O 1
ATOM 3125 N N . TRP A 1 385 ? -22.977 0.125 44.808 1.00 94.00 385 TRP A N 1
ATOM 3126 C CA . TRP A 1 385 ? -22.773 -0.880 43.764 1.00 94.00 385 TRP A CA 1
ATOM 3127 C C . TRP A 1 385 ? -22.863 -0.279 42.351 1.00 94.00 385 TRP A C 1
ATOM 3129 O O . TRP A 1 385 ? -22.003 -0.534 41.510 1.00 94.00 385 TRP A O 1
ATOM 3139 N N . ARG A 1 386 ? -23.850 0.593 42.094 1.00 93.62 386 ARG A N 1
ATOM 3140 C CA . ARG A 1 386 ? -23.971 1.282 40.801 1.00 93.62 386 ARG A CA 1
ATOM 3141 C C . ARG A 1 386 ? -22.769 2.171 40.481 1.00 93.62 386 ARG A C 1
ATOM 3143 O O . ARG A 1 386 ? -22.367 2.248 39.324 1.00 93.62 386 ARG A O 1
ATOM 3150 N N . ASN A 1 387 ? -22.226 2.877 41.465 1.00 93.44 387 ASN A N 1
ATOM 3151 C CA . ASN A 1 387 ? -21.044 3.707 41.245 1.00 93.44 387 ASN A CA 1
ATOM 3152 C C . ASN A 1 387 ? -19.813 2.842 40.953 1.00 93.44 387 ASN A C 1
ATOM 3154 O O . ASN A 1 387 ? -19.051 3.165 40.041 1.00 93.44 387 ASN A O 1
ATOM 3158 N N . ASP A 1 388 ? -19.663 1.728 41.668 1.00 92.31 388 ASP A N 1
ATOM 3159 C CA . ASP A 1 388 ? -18.553 0.793 41.487 1.00 92.31 388 ASP A CA 1
ATOM 3160 C C . ASP A 1 388 ? -18.596 0.163 40.080 1.00 92.31 388 ASP A C 1
ATOM 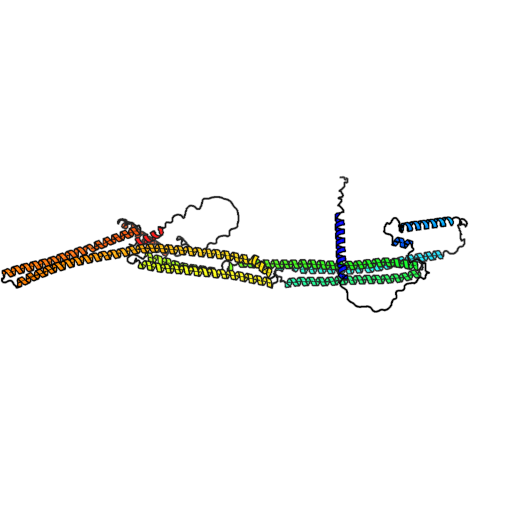3162 O O . ASP A 1 388 ? -17.611 0.225 39.345 1.00 92.31 388 ASP A O 1
ATOM 3166 N N . ILE A 1 389 ? -19.754 -0.351 39.636 1.00 93.31 389 ILE A N 1
ATOM 3167 C CA . ILE A 1 389 ? -19.890 -0.934 38.289 1.00 93.31 389 ILE A CA 1
ATOM 3168 C C . ILE A 1 389 ? -19.752 0.116 37.177 1.00 93.31 389 ILE A C 1
ATOM 3170 O O . ILE A 1 389 ? -19.112 -0.151 36.165 1.00 93.31 389 ILE A O 1
ATOM 3174 N N . ASN A 1 390 ? -20.276 1.332 37.366 1.00 92.81 390 ASN A N 1
ATOM 3175 C CA . ASN A 1 390 ? -20.097 2.416 36.397 1.00 92.81 390 ASN A CA 1
ATOM 3176 C C . ASN A 1 390 ? -18.623 2.812 36.253 1.00 92.81 390 ASN A C 1
ATOM 3178 O O . ASN A 1 390 ? -18.194 3.138 35.151 1.00 92.81 390 ASN A O 1
ATOM 3182 N N . THR A 1 391 ? -17.850 2.779 37.342 1.00 94.75 391 THR A N 1
ATOM 3183 C CA . THR A 1 391 ? -16.406 3.056 37.292 1.00 94.75 391 THR A CA 1
ATOM 3184 C C . THR A 1 391 ? -15.704 2.024 36.409 1.00 94.75 391 THR A C 1
ATOM 3186 O O . THR A 1 391 ? -14.962 2.408 35.511 1.00 94.75 391 THR A O 1
ATOM 3189 N N . ILE A 1 392 ? -16.034 0.737 36.570 1.00 93.19 392 ILE A N 1
ATOM 3190 C CA . ILE A 1 392 ? -15.501 -0.349 35.728 1.00 93.19 392 ILE A CA 1
ATOM 3191 C C . ILE A 1 392 ? -15.899 -0.161 34.254 1.00 93.19 392 ILE A C 1
ATOM 3193 O O . ILE A 1 392 ? -15.074 -0.360 33.367 1.00 93.19 392 ILE A O 1
ATOM 3197 N N . VAL A 1 393 ? -17.142 0.244 33.966 1.00 91.75 393 VAL A N 1
ATOM 3198 C CA . VAL A 1 393 ? -17.605 0.497 32.585 1.00 91.75 393 VAL A CA 1
ATOM 3199 C C . VAL A 1 393 ? -16.865 1.672 31.940 1.00 91.75 393 VAL A C 1
ATOM 3201 O O . VAL A 1 393 ? -16.487 1.585 30.774 1.00 91.75 393 VAL A O 1
ATOM 3204 N N . ILE A 1 394 ? -16.618 2.751 32.690 1.00 92.75 394 ILE A N 1
ATOM 3205 C CA . ILE A 1 394 ? -15.829 3.898 32.215 1.00 92.75 394 ILE A CA 1
ATOM 3206 C C . ILE A 1 394 ? -14.376 3.480 31.951 1.00 92.75 394 ILE A C 1
ATOM 3208 O O . ILE A 1 394 ? -13.797 3.868 30.936 1.00 92.75 394 ILE A O 1
ATOM 3212 N N . GLU A 1 395 ? -13.784 2.671 32.832 1.00 94.00 395 GLU A N 1
ATOM 3213 C CA . GLU A 1 395 ? -12.441 2.120 32.627 1.00 94.00 395 GLU A CA 1
ATOM 3214 C C . GLU A 1 395 ? -12.378 1.212 31.390 1.00 94.00 395 GLU A C 1
ATOM 3216 O O . GLU A 1 395 ? -11.437 1.322 30.606 1.00 94.00 395 GLU A O 1
ATOM 3221 N N . LEU A 1 396 ? -13.396 0.377 31.162 1.00 92.31 396 LEU A N 1
ATOM 3222 C CA . LEU A 1 396 ? -13.506 -0.478 29.978 1.00 92.31 396 LEU A CA 1
ATOM 3223 C C . LEU A 1 396 ? -13.556 0.339 28.682 1.00 92.31 396 LEU A C 1
ATOM 3225 O O . LEU A 1 396 ? -12.847 0.017 27.731 1.00 92.31 396 LEU A O 1
ATOM 3229 N N . ASP A 1 397 ? -14.345 1.413 28.649 1.00 92.81 397 ASP A N 1
ATOM 3230 C CA . ASP A 1 397 ? -14.408 2.325 27.503 1.00 92.81 397 ASP A CA 1
ATOM 3231 C C . ASP A 1 397 ? -13.070 3.043 27.257 1.00 92.81 397 ASP A C 1
ATOM 3233 O O . ASP A 1 397 ? -12.595 3.111 26.124 1.00 92.81 397 ASP A O 1
ATOM 3237 N N . SER A 1 398 ? -12.412 3.504 28.324 1.00 94.38 398 SER A N 1
ATOM 3238 C CA . SER A 1 398 ? -11.084 4.126 28.251 1.00 94.38 398 SER A CA 1
ATOM 3239 C C . SER A 1 398 ? -10.031 3.170 27.675 1.00 94.38 398 SER A C 1
ATOM 3241 O O . SER A 1 398 ? -9.278 3.539 26.771 1.00 94.38 398 SER A O 1
ATOM 3243 N N . VAL A 1 399 ? -10.008 1.914 28.138 1.00 93.88 399 VAL A N 1
ATOM 3244 C CA . VAL A 1 399 ? -9.106 0.874 27.619 1.00 93.88 399 VAL A CA 1
ATOM 3245 C C . VAL A 1 399 ? -9.410 0.568 26.151 1.00 93.88 399 VAL A C 1
ATOM 3247 O O . VAL A 1 399 ? -8.480 0.507 25.345 1.00 93.88 399 VAL A O 1
ATOM 3250 N N . ASN A 1 400 ? -10.687 0.443 25.780 1.00 93.69 400 ASN A N 1
ATOM 3251 C CA . ASN A 1 400 ? -11.102 0.234 24.391 1.00 93.69 400 ASN A CA 1
ATOM 3252 C C . ASN A 1 400 ? -10.594 1.357 23.471 1.00 93.69 400 ASN A C 1
ATOM 3254 O O . ASN A 1 400 ? -9.989 1.072 22.439 1.00 93.69 400 ASN A O 1
ATOM 3258 N N . GLN A 1 401 ? -10.779 2.623 23.857 1.00 94.25 401 GLN A N 1
ATOM 3259 C CA . GLN A 1 401 ? -10.309 3.778 23.082 1.00 94.25 401 GLN A CA 1
ATOM 3260 C C . GLN A 1 401 ? -8.780 3.839 22.998 1.00 94.25 401 GLN A C 1
ATOM 3262 O O . GLN A 1 401 ? -8.227 4.089 21.928 1.00 94.25 401 GLN A O 1
ATOM 3267 N N . MET A 1 402 ? -8.079 3.569 24.104 1.00 95.25 402 MET A N 1
ATOM 3268 C CA . MET A 1 402 ? -6.615 3.545 24.136 1.00 95.25 402 MET A CA 1
ATOM 3269 C C . MET A 1 402 ? -6.045 2.506 23.159 1.00 95.25 402 MET A C 1
ATOM 3271 O O . MET A 1 402 ? -5.146 2.825 22.380 1.00 95.25 402 MET A O 1
ATOM 3275 N N . TYR A 1 403 ? -6.560 1.272 23.178 1.00 94.50 403 TYR A N 1
ATOM 3276 C CA . TYR A 1 403 ? -6.087 0.217 22.280 1.00 94.50 403 TYR A CA 1
ATOM 3277 C C . TYR A 1 403 ? -6.523 0.432 20.831 1.00 94.50 403 TYR A C 1
ATOM 3279 O O . TYR A 1 403 ? -5.751 0.109 19.931 1.00 94.50 403 TYR A O 1
ATOM 3287 N N . LEU A 1 404 ? -7.700 1.016 20.589 1.00 94.19 404 LEU A N 1
ATOM 3288 C CA . LEU A 1 404 ? -8.122 1.402 19.243 1.00 94.19 404 LEU A CA 1
ATOM 3289 C C . LEU A 1 404 ? -7.156 2.434 18.638 1.00 94.19 404 LEU A C 1
ATOM 3291 O O . LEU A 1 404 ? -6.669 2.229 17.529 1.00 94.19 404 LEU A O 1
ATOM 3295 N N . ASN A 1 405 ? -6.798 3.480 19.389 1.00 93.88 405 ASN A N 1
ATOM 3296 C CA . ASN A 1 405 ? -5.809 4.474 18.956 1.00 93.88 405 ASN A CA 1
ATOM 3297 C C . ASN A 1 405 ? -4.441 3.836 18.696 1.00 93.88 405 ASN A C 1
ATOM 3299 O O . ASN A 1 405 ? -3.829 4.084 17.662 1.00 93.88 405 ASN A O 1
ATOM 3303 N N . LYS A 1 406 ? -3.995 2.943 19.586 1.00 94.56 406 LYS A N 1
ATOM 3304 C CA . LYS A 1 406 ? -2.736 2.212 19.406 1.00 94.56 406 LYS A CA 1
ATOM 3305 C C . LYS A 1 406 ? -2.746 1.335 18.149 1.00 94.56 406 LYS A C 1
ATOM 3307 O O . LYS A 1 406 ? -1.734 1.229 17.468 1.00 94.56 406 LYS A O 1
ATOM 3312 N N . LEU A 1 407 ? -3.878 0.706 17.822 1.00 93.50 407 LEU A N 1
ATOM 3313 C CA . LEU A 1 407 ? -4.023 -0.045 16.574 1.00 93.50 407 LEU A CA 1
ATOM 3314 C C . LEU A 1 407 ? -3.917 0.883 15.357 1.00 93.50 407 LEU A C 1
ATOM 3316 O O . LEU A 1 407 ? -3.174 0.552 14.435 1.00 93.50 407 LEU A O 1
ATOM 3320 N N . TYR A 1 408 ? -4.592 2.039 15.362 1.00 92.81 408 TYR A N 1
ATOM 3321 C CA . TYR A 1 408 ? -4.454 3.039 14.295 1.00 92.81 408 TYR A CA 1
ATOM 3322 C C . TYR A 1 408 ? -2.992 3.477 14.110 1.00 92.81 408 TYR A C 1
ATOM 3324 O O . TYR A 1 408 ? -2.499 3.449 12.984 1.00 92.81 408 TYR A O 1
ATOM 3332 N N . GLU A 1 409 ? -2.280 3.793 15.196 1.00 92.94 409 GLU A N 1
ATOM 3333 C CA . GLU A 1 409 ? -0.864 4.191 15.158 1.00 92.94 409 GLU A CA 1
ATOM 3334 C C . GLU A 1 409 ? 0.038 3.103 14.550 1.00 92.94 409 GLU A C 1
ATOM 3336 O O . GLU A 1 409 ? 0.872 3.390 13.693 1.00 92.94 409 GLU A O 1
ATOM 3341 N N . GLU A 1 410 ? -0.122 1.838 14.951 1.00 91.25 410 GLU A N 1
ATOM 3342 C CA . GLU A 1 410 ? 0.684 0.738 14.401 1.00 91.25 410 GLU A CA 1
ATOM 3343 C C . GLU A 1 410 ? 0.366 0.467 12.921 1.00 91.25 410 GLU A C 1
ATOM 3345 O O . GLU A 1 410 ? 1.262 0.169 12.129 1.00 91.25 410 GLU A O 1
ATOM 3350 N N . HIS A 1 411 ? -0.898 0.596 12.511 1.00 89.56 411 HIS A N 1
ATOM 3351 C CA . HIS A 1 411 ? -1.278 0.488 11.103 1.00 89.56 411 HIS A CA 1
ATOM 3352 C C . HIS A 1 411 ? -0.742 1.661 10.262 1.00 89.56 411 HIS A C 1
ATOM 3354 O O . HIS A 1 411 ? -0.307 1.452 9.124 1.00 89.56 411 HIS A O 1
ATOM 3360 N N . GLU A 1 412 ? -0.710 2.874 10.817 1.00 91.31 412 GLU A N 1
ATOM 3361 C CA . GLU A 1 412 ? -0.106 4.048 10.182 1.00 91.31 412 GLU A CA 1
ATOM 3362 C C . GLU A 1 412 ? 1.405 3.865 9.995 1.00 91.31 412 GLU A C 1
ATOM 3364 O O . GLU A 1 412 ? 1.921 4.125 8.907 1.00 91.31 412 GLU A O 1
ATOM 3369 N N . GLN A 1 413 ? 2.110 3.318 10.991 1.00 91.56 413 GLN A N 1
ATOM 3370 C CA . GLN A 1 413 ? 3.534 2.980 10.870 1.00 91.56 413 GLN A CA 1
ATOM 3371 C C . GLN A 1 413 ? 3.801 2.018 9.702 1.00 91.56 413 GLN A C 1
ATOM 3373 O O . GLN A 1 413 ? 4.748 2.211 8.938 1.00 91.56 413 GLN A O 1
ATOM 3378 N N . VAL A 1 414 ? 2.948 1.010 9.503 1.00 91.19 414 VAL A N 1
ATOM 3379 C CA . VAL A 1 414 ? 3.071 0.070 8.373 1.00 91.19 414 VAL A CA 1
ATOM 3380 C C . VAL A 1 414 ? 2.845 0.779 7.035 1.00 91.19 414 VAL A C 1
ATOM 3382 O O . VAL A 1 414 ? 3.585 0.540 6.076 1.00 91.19 414 VAL A O 1
ATOM 3385 N N . CYS A 1 415 ? 1.869 1.688 6.959 1.00 89.56 415 CYS A N 1
ATOM 3386 C CA . CYS A 1 415 ? 1.644 2.509 5.767 1.00 89.56 415 CYS A CA 1
ATOM 3387 C C . CYS A 1 415 ? 2.856 3.405 5.470 1.00 89.56 415 CYS A C 1
ATOM 3389 O O . CYS A 1 415 ? 3.309 3.476 4.324 1.00 89.56 415 CYS A O 1
ATOM 3391 N N . GLN A 1 416 ? 3.432 4.021 6.502 1.00 91.50 416 GLN A N 1
ATOM 3392 C CA . GLN A 1 416 ? 4.626 4.853 6.403 1.00 91.50 416 GLN A CA 1
ATOM 3393 C C . GLN A 1 416 ? 5.830 4.050 5.889 1.00 91.50 416 GLN A C 1
ATOM 3395 O O . GLN A 1 416 ? 6.488 4.478 4.940 1.00 91.50 416 GLN A O 1
ATOM 3400 N N . MET A 1 417 ? 6.059 2.841 6.410 1.00 90.69 417 MET A N 1
ATOM 3401 C CA . MET A 1 417 ? 7.088 1.928 5.894 1.00 90.69 417 MET A CA 1
ATOM 3402 C C . MET A 1 417 ? 6.888 1.604 4.406 1.00 90.69 417 MET A C 1
ATOM 3404 O O . MET A 1 417 ? 7.855 1.531 3.643 1.00 90.69 417 MET A O 1
ATOM 3408 N N . CYS A 1 418 ? 5.640 1.425 3.964 1.00 90.38 418 CYS A N 1
ATOM 3409 C CA . CYS A 1 418 ? 5.338 1.188 2.552 1.00 90.38 418 CYS A CA 1
ATOM 3410 C C . CYS A 1 418 ? 5.677 2.411 1.688 1.00 90.38 418 CYS A C 1
ATOM 3412 O O . CYS A 1 418 ? 6.293 2.264 0.633 1.00 90.38 418 CYS A O 1
ATOM 3414 N N . VAL A 1 419 ? 5.328 3.620 2.135 1.00 90.75 419 VAL A N 1
ATOM 3415 C CA . VAL A 1 419 ? 5.645 4.872 1.425 1.00 90.75 419 VAL A CA 1
ATOM 3416 C C . VAL A 1 419 ? 7.154 5.130 1.385 1.00 90.75 419 VAL A C 1
ATOM 3418 O O . VAL A 1 419 ? 7.689 5.528 0.349 1.00 90.75 419 VAL A O 1
ATOM 3421 N N . GLU A 1 420 ? 7.875 4.850 2.468 1.00 91.75 420 GLU A N 1
ATOM 3422 C CA . GLU A 1 420 ? 9.340 4.915 2.504 1.00 91.75 420 GLU A CA 1
ATOM 3423 C C . GLU A 1 420 ? 9.972 3.937 1.516 1.00 91.75 420 GLU A C 1
ATOM 3425 O O . GLU A 1 420 ? 10.896 4.299 0.782 1.00 91.75 420 GLU A O 1
ATOM 3430 N N . LYS A 1 421 ? 9.429 2.719 1.416 1.00 89.88 421 LYS A N 1
ATOM 3431 C CA . LYS A 1 421 ? 9.866 1.739 0.421 1.00 89.88 421 LYS A CA 1
ATOM 3432 C C . LYS A 1 421 ? 9.627 2.232 -1.009 1.00 89.88 421 LYS A C 1
ATOM 3434 O O . LYS A 1 421 ? 10.530 2.104 -1.834 1.00 89.88 421 LYS A O 1
ATOM 3439 N N . ILE A 1 422 ? 8.474 2.845 -1.293 1.00 90.75 422 ILE A N 1
ATOM 3440 C CA . ILE A 1 422 ? 8.181 3.486 -2.590 1.00 90.75 422 ILE A CA 1
ATOM 3441 C C . ILE A 1 422 ? 9.218 4.571 -2.900 1.00 90.75 422 ILE A C 1
ATOM 3443 O O . ILE A 1 422 ? 9.756 4.613 -4.006 1.00 90.75 422 ILE A O 1
ATOM 3447 N N . ASN A 1 423 ? 9.536 5.429 -1.929 1.00 89.44 423 ASN A N 1
ATOM 3448 C CA . ASN A 1 423 ? 10.531 6.485 -2.112 1.00 89.44 423 ASN A CA 1
ATOM 3449 C C . ASN A 1 423 ? 11.934 5.914 -2.368 1.00 89.44 423 ASN A C 1
ATOM 3451 O O . ASN A 1 423 ? 12.608 6.374 -3.286 1.00 89.44 423 ASN A O 1
ATOM 3455 N N . SER A 1 424 ? 12.335 4.865 -1.645 1.00 91.25 424 SER A N 1
ATOM 3456 C CA . SER A 1 424 ? 13.614 4.179 -1.869 1.00 91.25 424 SER A CA 1
ATOM 3457 C C . SER A 1 424 ? 13.706 3.562 -3.269 1.00 91.25 424 SER A C 1
ATOM 3459 O O . SER A 1 424 ? 14.728 3.700 -3.939 1.00 91.25 424 SER A O 1
ATOM 3461 N N . GLU A 1 425 ? 12.648 2.903 -3.752 1.00 87.81 425 GLU A N 1
ATOM 3462 C CA . GLU A 1 425 ? 12.635 2.344 -5.111 1.00 87.81 425 GLU A CA 1
ATOM 3463 C C . GLU A 1 425 ? 12.592 3.442 -6.188 1.00 87.81 425 GLU A C 1
ATOM 3465 O O . GLU A 1 425 ? 13.247 3.326 -7.224 1.00 87.81 425 GLU A O 1
ATOM 3470 N N . LYS A 1 426 ? 11.897 4.556 -5.931 1.00 88.94 426 LYS A N 1
ATOM 3471 C CA . LYS A 1 426 ? 11.908 5.739 -6.801 1.00 88.94 426 LYS A CA 1
ATOM 3472 C C . LYS A 1 426 ? 13.307 6.347 -6.921 1.00 88.94 426 LYS A C 1
ATOM 3474 O O . LYS A 1 426 ? 13.714 6.669 -8.035 1.00 88.94 426 LYS A O 1
ATOM 3479 N N . GLU A 1 427 ? 14.024 6.517 -5.813 1.00 90.06 427 GLU A N 1
ATOM 3480 C CA . GLU A 1 427 ? 15.403 7.025 -5.816 1.00 90.06 427 GLU A CA 1
ATOM 3481 C C . GLU A 1 427 ? 16.317 6.096 -6.617 1.00 90.06 427 GLU A C 1
ATOM 3483 O O . GLU A 1 427 ? 16.970 6.550 -7.554 1.00 90.06 427 GLU A O 1
ATOM 3488 N N . LYS A 1 428 ? 16.243 4.778 -6.385 1.00 87.88 428 LYS A N 1
ATOM 3489 C CA . LYS A 1 428 ? 17.004 3.791 -7.170 1.00 87.88 428 LYS A CA 1
ATOM 3490 C C . LYS A 1 428 ? 16.729 3.876 -8.670 1.00 87.88 428 LYS A C 1
ATOM 3492 O O . LYS A 1 428 ? 17.665 3.774 -9.460 1.00 87.88 428 LYS A O 1
ATOM 3497 N N . LEU A 1 429 ? 15.473 4.060 -9.087 1.00 87.88 429 LEU A N 1
ATOM 3498 C CA . LEU A 1 429 ? 15.102 4.196 -10.504 1.00 87.88 429 LEU A CA 1
ATOM 3499 C C . LEU A 1 429 ? 15.667 5.471 -11.153 1.00 87.88 429 LEU A C 1
ATOM 3501 O O . LEU A 1 429 ? 15.942 5.473 -12.356 1.00 87.88 429 LEU A O 1
ATOM 3505 N N . ILE A 1 430 ? 15.806 6.549 -10.377 1.00 89.00 430 ILE A N 1
ATOM 3506 C CA . ILE A 1 430 ? 16.363 7.824 -10.843 1.00 89.00 430 ILE A CA 1
ATOM 3507 C C . ILE A 1 430 ? 17.892 7.735 -10.900 1.00 89.00 430 ILE A C 1
ATOM 3509 O O . ILE A 1 430 ? 18.473 8.052 -11.937 1.00 89.00 430 ILE A O 1
ATOM 3513 N N . ASP A 1 431 ? 18.529 7.248 -9.835 1.00 88.19 431 ASP A N 1
ATOM 3514 C CA . ASP A 1 431 ? 19.990 7.165 -9.713 1.00 88.19 431 ASP A CA 1
ATOM 3515 C C . ASP A 1 431 ? 20.609 6.203 -10.736 1.00 88.19 431 ASP A C 1
ATOM 3517 O O . ASP A 1 431 ? 21.697 6.441 -11.254 1.00 88.19 431 ASP A O 1
ATOM 3521 N N . SER A 1 432 ? 19.893 5.132 -11.083 1.00 83.56 432 SER A N 1
ATOM 3522 C CA . SER A 1 432 ? 20.302 4.178 -12.124 1.00 83.56 432 SER A CA 1
ATOM 3523 C C . SER A 1 432 ? 20.046 4.663 -13.559 1.00 83.56 432 SER A C 1
ATOM 3525 O O . SER A 1 432 ? 20.397 3.966 -14.512 1.00 83.56 432 SER A O 1
ATOM 3527 N N . GLY A 1 433 ? 19.424 5.834 -13.745 1.00 81.50 433 GLY A N 1
ATOM 3528 C CA . GLY A 1 433 ? 19.135 6.404 -15.064 1.00 81.50 433 GLY A CA 1
ATOM 3529 C C . GLY A 1 433 ? 18.044 5.670 -15.859 1.00 81.50 433 GLY A C 1
ATOM 3530 O O . GLY A 1 433 ? 17.888 5.906 -17.062 1.00 81.50 433 GLY A O 1
ATOM 3531 N N . ILE A 1 434 ? 17.267 4.792 -15.215 1.00 83.69 434 ILE A N 1
ATOM 3532 C CA . ILE A 1 434 ? 16.182 4.034 -15.858 1.00 83.69 434 ILE A CA 1
ATOM 3533 C C . ILE A 1 434 ? 15.044 4.979 -16.264 1.00 83.69 434 ILE A C 1
ATOM 3535 O O . ILE A 1 434 ? 14.533 4.906 -17.385 1.00 83.69 434 ILE A O 1
ATOM 3539 N N . CYS A 1 435 ? 14.654 5.886 -15.362 1.00 84.69 435 CYS A N 1
ATOM 3540 C CA . CYS A 1 435 ? 13.544 6.817 -15.557 1.00 84.69 435 CYS A CA 1
ATOM 3541 C C . CYS A 1 435 ? 13.934 8.266 -15.257 1.00 84.69 435 CYS A C 1
ATOM 3543 O O . CYS A 1 435 ? 14.747 8.552 -14.384 1.00 84.69 435 CYS A O 1
ATOM 3545 N N . SER A 1 436 ? 13.260 9.209 -15.921 1.00 87.19 436 SER A N 1
ATOM 3546 C CA . SER A 1 436 ? 13.274 10.606 -15.485 1.00 87.19 436 SER A CA 1
ATOM 3547 C C . SER A 1 436 ? 12.488 10.767 -14.179 1.00 87.19 436 SER A C 1
ATOM 3549 O O . SER A 1 436 ? 11.535 10.030 -13.920 1.00 87.19 436 SER A O 1
ATOM 3551 N N . SER A 1 437 ? 12.816 11.791 -13.385 1.00 85.94 437 SER A N 1
ATOM 3552 C CA . SER A 1 437 ? 12.102 12.100 -12.132 1.00 85.94 437 SER A CA 1
ATOM 3553 C C . SER A 1 437 ? 10.581 12.263 -12.318 1.00 85.94 437 SER A C 1
ATOM 3555 O O . SER A 1 437 ? 9.791 11.926 -11.435 1.00 85.94 437 SER A O 1
ATOM 3557 N N . HIS A 1 438 ? 10.133 12.755 -13.479 1.00 87.06 438 HIS A N 1
ATOM 3558 C CA . HIS A 1 438 ? 8.705 12.852 -13.785 1.00 87.06 438 HIS A CA 1
ATOM 3559 C C . HIS A 1 438 ? 8.074 11.487 -14.081 1.00 87.06 438 HIS A C 1
ATOM 3561 O O . HIS A 1 438 ? 7.044 11.164 -13.493 1.00 87.06 438 HIS A O 1
ATOM 3567 N N . ARG A 1 439 ? 8.704 10.662 -14.929 1.00 86.25 439 ARG A N 1
ATOM 3568 C CA . ARG A 1 439 ? 8.174 9.332 -15.261 1.00 86.25 439 ARG A CA 1
ATOM 3569 C C . ARG A 1 439 ? 8.170 8.406 -14.046 1.00 86.25 439 ARG A C 1
ATOM 3571 O O . ARG A 1 439 ? 7.205 7.676 -13.858 1.00 86.25 439 ARG A O 1
ATOM 3578 N N . ALA A 1 440 ? 9.198 8.481 -13.200 1.00 87.88 440 ALA A N 1
ATOM 3579 C CA . ALA A 1 440 ? 9.248 7.735 -11.947 1.00 87.88 440 ALA A CA 1
ATOM 3580 C C . ALA A 1 440 ? 8.055 8.089 -11.045 1.00 87.88 440 ALA A C 1
ATOM 3582 O O . ALA A 1 440 ? 7.383 7.187 -10.564 1.00 87.88 440 ALA A O 1
ATOM 3583 N N . ARG A 1 441 ? 7.726 9.383 -10.886 1.00 87.69 441 ARG A N 1
ATOM 3584 C CA . ARG A 1 441 ? 6.536 9.817 -10.127 1.00 87.69 441 ARG A CA 1
ATOM 3585 C C . ARG A 1 441 ? 5.235 9.244 -10.687 1.00 87.69 441 ARG A C 1
ATOM 3587 O O . ARG A 1 441 ? 4.480 8.659 -9.923 1.00 87.69 441 ARG A O 1
ATOM 3594 N N . GLN A 1 442 ? 5.024 9.337 -12.000 1.00 89.50 442 GLN A N 1
ATOM 3595 C CA . GLN A 1 442 ? 3.834 8.765 -12.645 1.00 89.50 442 GLN A CA 1
ATOM 3596 C C . GLN A 1 442 ? 3.709 7.258 -12.397 1.00 89.50 442 GLN A C 1
ATOM 3598 O O . GLN A 1 442 ? 2.634 6.783 -12.067 1.00 89.50 442 GLN A O 1
ATOM 3603 N N . LEU A 1 443 ? 4.809 6.504 -12.498 1.00 87.38 443 LEU A N 1
ATOM 3604 C CA . LEU A 1 443 ? 4.794 5.063 -12.226 1.00 87.38 443 LEU A CA 1
ATOM 3605 C C . LEU A 1 443 ? 4.437 4.749 -10.767 1.00 87.38 443 LEU A C 1
ATOM 3607 O O . LEU A 1 443 ? 3.693 3.803 -10.510 1.00 87.38 443 LEU A O 1
ATOM 3611 N N . MET A 1 444 ? 4.936 5.538 -9.810 1.00 88.38 444 MET A N 1
ATOM 3612 C CA . MET A 1 444 ? 4.559 5.365 -8.404 1.00 88.38 444 MET A CA 1
ATOM 3613 C C . MET A 1 444 ? 3.059 5.618 -8.204 1.00 88.38 444 MET A C 1
ATOM 3615 O O . MET A 1 444 ? 2.395 4.834 -7.529 1.00 88.38 444 MET A O 1
ATOM 3619 N N . GLU A 1 445 ? 2.529 6.680 -8.816 1.00 89.69 445 GLU A N 1
ATOM 3620 C CA . GLU A 1 445 ? 1.112 7.062 -8.752 1.00 89.69 445 GLU A CA 1
ATOM 3621 C C . GLU A 1 445 ? 0.185 6.041 -9.427 1.00 89.69 445 GLU A C 1
ATOM 3623 O O . GLU A 1 445 ? -0.878 5.737 -8.892 1.00 89.69 445 GLU A O 1
ATOM 3628 N N . GLU A 1 446 ? 0.594 5.475 -10.563 1.00 89.56 446 GLU A N 1
ATOM 3629 C CA . GLU A 1 446 ? -0.200 4.514 -11.336 1.00 89.56 446 GLU A CA 1
ATOM 3630 C C . GLU A 1 446 ? -0.182 3.097 -10.744 1.00 89.56 446 GLU A C 1
ATOM 3632 O O . GLU A 1 446 ? -1.195 2.402 -10.815 1.00 89.56 446 GLU A O 1
ATOM 3637 N N . TYR A 1 447 ? 0.946 2.647 -10.175 1.00 87.06 447 TYR A N 1
ATOM 3638 C CA . TYR A 1 447 ? 1.138 1.227 -9.838 1.00 87.06 447 TYR A CA 1
ATOM 3639 C C . TYR A 1 447 ? 1.382 0.946 -8.354 1.00 87.06 447 TYR A C 1
ATOM 3641 O O . TYR A 1 447 ? 0.850 -0.035 -7.839 1.00 87.06 447 TYR A O 1
ATOM 3649 N N . MET A 1 448 ? 2.176 1.761 -7.652 1.00 90.00 448 MET A N 1
ATOM 3650 C CA . MET A 1 448 ? 2.567 1.455 -6.266 1.00 90.00 448 MET A CA 1
ATOM 3651 C C . MET A 1 448 ? 1.607 2.048 -5.230 1.00 90.00 448 MET A C 1
ATOM 3653 O O . MET A 1 448 ? 1.159 1.336 -4.332 1.00 90.00 448 MET A O 1
ATOM 3657 N N . LEU A 1 449 ? 1.241 3.327 -5.370 1.00 91.81 449 LEU A N 1
ATOM 3658 C CA . LEU A 1 449 ? 0.309 3.999 -4.459 1.00 91.81 449 LEU A CA 1
ATOM 3659 C C . LEU A 1 449 ? -1.077 3.335 -4.406 1.00 91.81 449 LEU A C 1
ATOM 3661 O O . LEU A 1 449 ? -1.612 3.217 -3.304 1.00 91.81 449 LEU A O 1
ATOM 3665 N N . PRO A 1 450 ? -1.660 2.835 -5.515 1.00 92.88 450 PRO A N 1
ATOM 3666 C CA . PRO A 1 450 ? -2.941 2.138 -5.451 1.00 92.88 450 PRO A CA 1
ATOM 3667 C C . PRO A 1 450 ? -2.904 0.865 -4.601 1.00 92.88 450 PRO A C 1
ATOM 3669 O O . PRO A 1 450 ? -3.890 0.576 -3.927 1.00 92.88 450 PRO A O 1
ATOM 3672 N N . LEU A 1 451 ? -1.781 0.135 -4.585 1.00 89.81 451 LEU A N 1
ATOM 3673 C CA . LEU A 1 451 ? -1.620 -1.065 -3.755 1.00 89.81 451 LEU A CA 1
ATOM 3674 C C . LEU A 1 451 ? -1.594 -0.710 -2.265 1.00 89.81 451 LEU A C 1
ATOM 3676 O O . LEU A 1 451 ? -2.288 -1.343 -1.471 1.00 89.81 451 LEU A O 1
ATOM 3680 N N . VAL A 1 452 ? -0.851 0.337 -1.894 1.00 91.12 452 VAL A N 1
ATOM 3681 C CA . VAL A 1 452 ? -0.836 0.849 -0.513 1.00 91.12 452 VAL A CA 1
ATOM 3682 C C . VAL A 1 452 ? -2.222 1.358 -0.121 1.00 91.12 452 VAL A C 1
ATOM 3684 O O . VAL A 1 452 ? -2.745 0.976 0.920 1.00 91.12 452 VAL A O 1
ATOM 3687 N N . GLY A 1 453 ? -2.872 2.133 -0.992 1.00 90.75 453 GLY A N 1
ATOM 3688 C CA . GLY A 1 453 ? -4.214 2.659 -0.748 1.00 90.75 453 GLY A CA 1
ATOM 3689 C C . GLY A 1 453 ? -5.310 1.588 -0.708 1.00 90.75 453 GLY A C 1
ATOM 3690 O O . GLY A 1 453 ? -6.354 1.802 -0.096 1.00 90.75 453 GLY A O 1
ATOM 3691 N N . GLN A 1 454 ? -5.130 0.436 -1.360 1.00 90.44 454 GLN A N 1
ATOM 3692 C CA . GLN A 1 454 ? -6.036 -0.705 -1.210 1.00 90.44 454 GLN A CA 1
ATOM 3693 C C . GLN A 1 454 ? -5.875 -1.343 0.171 1.00 90.44 454 GLN A C 1
ATOM 3695 O O . GLN A 1 454 ? -6.876 -1.578 0.844 1.00 90.44 454 GLN A O 1
ATOM 3700 N N . GLN A 1 455 ? -4.634 -1.578 0.602 1.00 87.62 455 GLN A N 1
ATOM 3701 C CA . GLN A 1 455 ? -4.355 -2.153 1.916 1.00 87.62 455 GLN A CA 1
ATOM 3702 C C . GLN A 1 455 ? -4.826 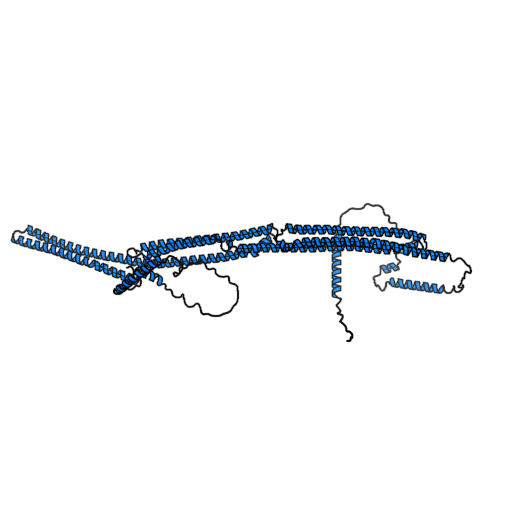-1.234 3.049 1.00 87.62 455 GLN A C 1
ATOM 3704 O O . GLN A 1 455 ? -5.476 -1.697 3.982 1.00 87.62 455 GLN A O 1
ATOM 3709 N N . GLN A 1 456 ? -4.573 0.071 2.928 1.00 91.38 456 GLN A N 1
ATOM 3710 C CA . GLN A 1 456 ? -5.044 1.077 3.876 1.00 91.38 456 GLN A CA 1
ATOM 3711 C C . GLN A 1 456 ? -6.572 1.044 4.020 1.00 91.38 456 GLN A C 1
ATOM 3713 O O . GLN A 1 456 ? -7.077 0.949 5.132 1.00 91.38 456 GLN A O 1
ATOM 3718 N N . ARG A 1 457 ? -7.315 1.025 2.905 1.00 92.19 457 ARG A N 1
ATOM 3719 C CA . ARG A 1 457 ? -8.788 0.972 2.931 1.00 92.19 457 ARG A CA 1
ATOM 3720 C C . ARG A 1 457 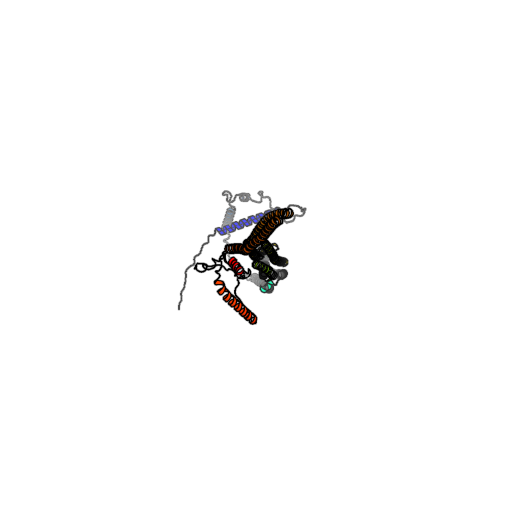? -9.339 -0.292 3.587 1.00 92.19 457 ARG A C 1
ATOM 3722 O O . ARG A 1 457 ? -10.368 -0.226 4.254 1.00 92.19 457 ARG A O 1
ATOM 3729 N N . LEU A 1 458 ? -8.688 -1.438 3.382 1.00 90.94 458 LEU A N 1
ATOM 3730 C CA . LEU A 1 458 ? -9.083 -2.688 4.038 1.00 90.94 458 LEU A CA 1
ATOM 3731 C C . LEU A 1 458 ? -8.937 -2.569 5.557 1.00 90.94 458 LEU A C 1
ATOM 3733 O O . LEU A 1 458 ? -9.881 -2.859 6.285 1.00 90.94 458 LEU A O 1
ATOM 3737 N N . VAL A 1 459 ? -7.790 -2.073 6.018 1.00 89.38 459 VAL A N 1
ATOM 3738 C CA . VAL A 1 459 ? -7.507 -1.871 7.442 1.00 89.38 459 VAL A CA 1
ATOM 3739 C C . VAL A 1 459 ? -8.451 -0.846 8.072 1.00 89.38 459 VAL A C 1
ATOM 3741 O O . VAL A 1 459 ? -9.020 -1.111 9.126 1.00 89.38 459 VAL A O 1
ATOM 3744 N N . GLU A 1 460 ? -8.656 0.305 7.430 1.00 92.44 460 GLU A N 1
ATOM 3745 C CA . GLU A 1 460 ? -9.575 1.342 7.915 1.00 92.44 460 GLU A CA 1
ATOM 3746 C C . GLU A 1 460 ? -10.998 0.794 8.054 1.00 92.44 460 GLU A C 1
ATOM 3748 O O . GLU A 1 460 ? -11.646 1.014 9.074 1.00 92.44 460 GLU A O 1
ATOM 3753 N N . SER A 1 461 ? -11.462 0.004 7.080 1.00 93.12 461 SER A N 1
ATOM 3754 C CA . SER A 1 461 ? -12.773 -0.644 7.159 1.00 93.12 461 SER A CA 1
ATOM 3755 C C . SER A 1 461 ? -12.867 -1.655 8.307 1.00 93.12 461 SER A C 1
ATOM 3757 O O . SER A 1 461 ? -13.942 -1.802 8.892 1.00 93.12 461 SER A O 1
ATOM 3759 N N . GLU A 1 462 ? -11.791 -2.382 8.615 1.00 90.88 462 GLU A N 1
ATOM 3760 C CA . GLU A 1 462 ? -11.752 -3.311 9.749 1.00 90.88 462 GLU A CA 1
ATOM 3761 C C . GLU A 1 462 ? -11.789 -2.566 11.092 1.00 90.88 462 GLU A C 1
ATOM 3763 O O . GLU A 1 462 ? -12.561 -2.943 11.977 1.00 90.88 462 GLU A O 1
ATOM 3768 N N . LEU A 1 463 ? -11.000 -1.495 11.237 1.00 93.12 463 LEU A N 1
ATOM 3769 C CA . LEU A 1 463 ? -10.946 -0.683 12.457 1.00 93.12 463 LEU A CA 1
ATOM 3770 C C . LEU A 1 463 ? -12.246 0.095 12.693 1.00 93.12 463 LEU A C 1
ATOM 3772 O O . LEU A 1 463 ? -12.752 0.094 13.813 1.00 93.12 463 LEU A O 1
ATOM 3776 N N . GLU A 1 464 ? -12.848 0.664 11.647 1.00 94.38 464 GLU A N 1
ATOM 3777 C CA . GLU A 1 464 ? -14.162 1.313 11.732 1.00 94.38 464 GLU A CA 1
ATOM 3778 C C . GLU A 1 464 ? -15.252 0.303 12.136 1.00 94.38 464 GLU A C 1
ATOM 3780 O O . GLU A 1 464 ? -16.158 0.605 12.920 1.00 94.38 464 GLU A O 1
ATOM 3785 N N . GLY A 1 465 ? -15.162 -0.929 11.622 1.00 94.75 465 GLY A N 1
ATOM 3786 C CA . GLY A 1 465 ? -16.037 -2.028 12.022 1.00 94.75 465 GLY A CA 1
ATOM 3787 C C . GLY A 1 465 ? -15.899 -2.372 13.507 1.00 94.75 465 GLY A C 1
ATOM 3788 O O . GLY A 1 465 ? -16.913 -2.535 14.192 1.00 94.75 465 GLY A O 1
ATOM 3789 N N . LEU A 1 466 ? -14.664 -2.445 14.009 1.00 93.44 466 LEU A N 1
ATOM 3790 C CA . LEU A 1 466 ? -14.368 -2.687 15.421 1.00 93.44 466 LEU A CA 1
ATOM 3791 C C . LEU A 1 466 ? -14.906 -1.558 16.310 1.00 93.44 466 LEU A C 1
ATOM 3793 O O . LEU A 1 466 ? -15.594 -1.834 17.289 1.00 93.44 466 LEU A O 1
ATOM 3797 N N . GLU A 1 467 ? -14.657 -0.300 15.952 1.00 94.50 467 GLU A N 1
ATOM 3798 C CA . GLU A 1 467 ? -15.128 0.878 16.689 1.00 94.50 467 GLU A CA 1
ATOM 3799 C C . GLU A 1 467 ? -16.657 0.890 16.823 1.00 94.50 467 GLU A C 1
ATOM 3801 O O . GLU A 1 467 ? -17.194 0.999 17.927 1.00 94.50 467 GLU A O 1
ATOM 3806 N N . LYS A 1 468 ? -17.376 0.659 15.716 1.00 95.12 468 LYS A N 1
ATOM 3807 C CA . LYS A 1 468 ? -18.844 0.554 15.718 1.00 95.12 468 LYS A CA 1
ATOM 3808 C C . LYS A 1 468 ? -19.350 -0.558 16.632 1.00 95.12 468 LYS A C 1
ATOM 3810 O O . LYS A 1 468 ? -20.370 -0.390 17.300 1.00 95.12 468 LYS A O 1
ATOM 3815 N N . GLN A 1 469 ? -18.671 -1.703 16.648 1.00 93.06 469 GLN A N 1
ATOM 3816 C CA . GLN A 1 469 ? -19.040 -2.817 17.519 1.00 93.06 469 GLN A CA 1
ATOM 3817 C C . GLN A 1 469 ? -18.783 -2.490 18.991 1.00 93.06 469 GLN A C 1
ATOM 3819 O O . GLN A 1 469 ? -19.640 -2.790 19.820 1.00 93.06 469 GLN A O 1
ATOM 3824 N N . LEU A 1 470 ? -17.657 -1.854 19.319 1.00 91.81 470 LEU A N 1
ATOM 3825 C CA . LEU A 1 470 ? -17.336 -1.441 20.686 1.00 91.81 470 LEU A CA 1
ATOM 3826 C C . LEU A 1 470 ? -18.361 -0.430 21.220 1.00 91.81 470 LEU A C 1
ATOM 3828 O O . LEU A 1 470 ? -18.894 -0.631 22.312 1.00 91.81 470 LEU A O 1
ATOM 3832 N N . GLU A 1 471 ? -18.728 0.577 20.426 1.00 93.94 471 GLU A N 1
ATOM 3833 C CA . GLU A 1 471 ? -19.727 1.581 20.820 1.00 93.94 471 GLU A CA 1
ATOM 3834 C C . GLU A 1 471 ? -21.129 0.964 20.996 1.00 93.94 471 GLU A C 1
ATOM 3836 O O . GLU A 1 471 ? -21.847 1.253 21.959 1.00 93.94 471 GLU A O 1
ATOM 3841 N N . ALA A 1 472 ? -21.517 0.037 20.113 1.00 93.94 472 ALA A N 1
ATOM 3842 C CA . ALA A 1 472 ? -22.779 -0.691 20.238 1.00 93.94 472 ALA A CA 1
ATOM 3843 C C . ALA A 1 472 ? -22.827 -1.581 21.495 1.00 93.94 472 ALA A C 1
ATOM 3845 O O . ALA A 1 472 ? -23.868 -1.683 22.145 1.00 93.94 472 ALA A O 1
ATOM 3846 N N . GLN A 1 473 ? -21.716 -2.229 21.862 1.00 90.81 473 GLN A N 1
ATOM 3847 C CA . GLN A 1 473 ? -21.652 -3.035 23.086 1.00 90.81 473 GLN A CA 1
ATOM 3848 C C . GLN A 1 473 ? -21.675 -2.164 24.344 1.00 90.81 473 GLN A C 1
ATOM 3850 O O . GLN A 1 473 ? -22.378 -2.497 25.296 1.00 90.81 473 GLN A O 1
ATOM 3855 N N . LYS A 1 474 ? -20.960 -1.035 24.343 1.00 91.31 474 LYS A N 1
ATOM 3856 C CA . LYS A 1 474 ? -20.959 -0.069 25.448 1.00 91.31 474 LYS A CA 1
ATOM 3857 C C . LYS A 1 474 ? -22.359 0.466 25.732 1.00 91.31 474 LYS A C 1
ATOM 3859 O O . LYS A 1 474 ? -22.838 0.363 26.858 1.00 91.31 474 LYS A O 1
ATOM 3864 N N . THR A 1 475 ? -23.030 0.991 24.707 1.00 93.50 475 THR A N 1
ATOM 3865 C CA . THR A 1 475 ? -24.389 1.544 24.836 1.00 93.50 475 THR A CA 1
ATOM 3866 C C . THR A 1 475 ? -25.368 0.501 25.371 1.00 93.50 475 THR A C 1
ATOM 3868 O O . THR A 1 475 ? -26.117 0.774 26.309 1.00 93.50 475 THR A O 1
ATOM 3871 N N . LYS A 1 476 ? -25.298 -0.732 24.856 1.00 93.12 476 LYS A N 1
ATOM 3872 C CA . LYS A 1 476 ? -26.093 -1.853 25.363 1.00 93.12 476 LYS A CA 1
ATOM 3873 C C . LYS A 1 476 ? -25.798 -2.163 26.837 1.00 93.12 476 LYS A C 1
ATOM 3875 O O . LYS A 1 476 ? -26.732 -2.320 27.621 1.00 93.12 476 LYS A O 1
ATOM 3880 N N . LEU A 1 477 ? -24.525 -2.233 27.226 1.00 90.19 477 LEU A N 1
ATOM 3881 C CA . LEU A 1 477 ? -24.117 -2.512 28.606 1.00 90.19 477 LEU A CA 1
ATOM 3882 C C . LEU A 1 477 ? -24.617 -1.430 29.577 1.00 90.19 477 LEU A C 1
ATOM 3884 O O . LEU A 1 477 ? -25.138 -1.750 30.646 1.00 90.19 477 LEU A O 1
ATOM 3888 N N . GLU A 1 478 ? -24.519 -0.153 29.203 1.00 91.94 478 GLU A N 1
ATOM 3889 C CA . GLU A 1 478 ? -25.024 0.964 30.009 1.00 91.94 478 GLU A CA 1
ATOM 3890 C C . GLU A 1 478 ? -26.549 0.909 30.193 1.00 91.94 478 GLU A C 1
ATOM 3892 O O . GLU A 1 478 ? -27.061 1.160 31.292 1.00 91.94 478 GLU A O 1
ATOM 3897 N N . GLU A 1 479 ? -27.293 0.558 29.140 1.00 93.81 479 GLU A N 1
ATOM 3898 C CA . GLU A 1 479 ? -28.744 0.369 29.208 1.00 93.81 479 GLU A CA 1
ATOM 3899 C C . GLU A 1 479 ? -29.125 -0.801 30.124 1.00 93.81 479 GLU A C 1
ATOM 3901 O O . GLU A 1 479 ? -29.991 -0.651 30.997 1.00 93.81 479 GLU A O 1
ATOM 3906 N N . GLU A 1 480 ? -28.450 -1.943 29.987 1.00 92.25 480 GLU A N 1
ATOM 3907 C CA . GLU A 1 480 ? -28.664 -3.124 30.826 1.00 92.25 480 GLU A CA 1
ATOM 3908 C C . GLU A 1 480 ? -28.355 -2.825 32.303 1.00 92.25 480 GLU A C 1
ATOM 3910 O O . GLU A 1 480 ? -29.204 -3.058 33.165 1.00 92.25 480 GLU A O 1
ATOM 3915 N N . ILE A 1 481 ? -27.225 -2.184 32.618 1.00 91.19 481 ILE A N 1
ATOM 3916 C CA . ILE A 1 481 ? -26.885 -1.784 33.997 1.00 91.19 481 ILE A CA 1
ATOM 3917 C C . ILE A 1 481 ? -27.911 -0.793 34.558 1.00 91.19 481 ILE A C 1
ATOM 3919 O O . ILE A 1 481 ? -28.313 -0.885 35.721 1.00 91.19 481 ILE A O 1
ATOM 3923 N N . LYS A 1 482 ? -28.390 0.155 33.745 1.00 92.56 482 LYS A N 1
ATOM 3924 C CA . LYS A 1 482 ? -29.407 1.129 34.164 1.00 92.56 482 LYS A CA 1
ATOM 3925 C C . LYS A 1 482 ? -30.740 0.461 34.491 1.00 92.56 482 LYS A C 1
ATOM 3927 O O . LYS A 1 482 ? -31.402 0.875 35.448 1.00 92.56 482 LYS A O 1
ATOM 3932 N N . THR A 1 483 ? -31.160 -0.526 33.702 1.00 93.12 483 THR A N 1
ATOM 3933 C CA . THR A 1 483 ? -32.388 -1.290 33.982 1.00 93.12 483 THR A CA 1
ATOM 3934 C C . THR A 1 483 ? -32.235 -2.148 35.231 1.00 93.12 483 THR A C 1
ATOM 3936 O O . THR A 1 483 ? -33.093 -2.085 36.114 1.00 93.12 483 THR A O 1
ATOM 3939 N N . LEU A 1 484 ? -31.103 -2.838 35.366 1.00 91.88 484 LEU A N 1
ATOM 3940 C CA . LEU A 1 484 ? -30.770 -3.652 36.527 1.00 91.88 484 LEU A CA 1
ATOM 3941 C C . LEU A 1 484 ? -30.729 -2.827 37.820 1.00 91.88 484 LEU A C 1
ATOM 3943 O O . LEU A 1 484 ? -31.306 -3.229 38.826 1.00 91.88 484 LEU A O 1
ATOM 3947 N N . PHE A 1 485 ? -30.149 -1.627 37.779 1.00 92.25 485 PHE A N 1
ATOM 3948 C CA . PHE A 1 485 ? -30.166 -0.701 38.909 1.00 92.25 485 PHE A CA 1
ATOM 3949 C C . PHE A 1 485 ? -31.582 -0.300 39.332 1.00 92.25 485 PHE A C 1
ATOM 3951 O O . PHE A 1 485 ? -31.880 -0.255 40.522 1.00 92.25 485 PHE A O 1
ATOM 3958 N N . LYS A 1 486 ? -32.468 0.030 38.381 1.00 92.25 486 LYS A N 1
ATOM 3959 C CA . LYS A 1 486 ? -33.856 0.395 38.718 1.00 92.25 486 LYS A CA 1
ATOM 3960 C C . LYS A 1 486 ? -34.572 -0.763 39.406 1.00 92.25 486 LYS A C 1
ATOM 3962 O O . LYS A 1 486 ? -35.338 -0.540 40.341 1.00 92.25 486 LYS A O 1
ATOM 3967 N N . PHE A 1 487 ? -34.311 -1.981 38.941 1.00 90.94 487 PHE A N 1
ATOM 3968 C CA . PHE A 1 487 ? -34.861 -3.193 39.524 1.00 90.94 487 PHE A CA 1
ATOM 3969 C C . PHE A 1 487 ? -34.342 -3.425 40.952 1.00 90.94 487 PHE A C 1
ATOM 3971 O O . PHE A 1 487 ? -35.144 -3.523 41.880 1.00 90.94 487 PHE A O 1
ATOM 3978 N N . SER A 1 488 ? -33.023 -3.415 41.164 1.00 90.06 488 SER A N 1
ATOM 3979 C CA . SER A 1 488 ? -32.429 -3.612 42.495 1.00 90.06 488 SER A CA 1
ATOM 3980 C C . SER A 1 488 ? -32.785 -2.489 43.474 1.00 90.06 488 SER A C 1
ATOM 3982 O O . SER A 1 488 ? -33.058 -2.746 44.645 1.00 90.06 488 SER A O 1
ATOM 3984 N N . GLN A 1 489 ? -32.899 -1.247 42.996 1.00 91.94 489 GLN A N 1
ATOM 3985 C CA . GLN A 1 489 ? -33.392 -0.122 43.791 1.00 91.94 489 GLN A CA 1
ATOM 3986 C C . GLN A 1 489 ? -34.838 -0.336 44.261 1.00 91.94 489 GLN A C 1
ATOM 3988 O O . GLN A 1 489 ? -35.177 0.031 45.389 1.00 91.94 489 GLN A O 1
ATOM 3993 N N . GLY A 1 490 ? -35.691 -0.909 43.407 1.00 90.25 490 GLY A N 1
ATOM 3994 C CA . GLY A 1 490 ? -37.063 -1.269 43.758 1.00 90.25 490 GLY A CA 1
ATOM 3995 C C . GLY A 1 490 ? -37.113 -2.321 44.866 1.00 90.25 490 GLY A C 1
ATOM 3996 O O . GLY A 1 490 ? -37.823 -2.122 45.850 1.00 90.25 490 GLY A O 1
ATOM 3997 N N . ALA A 1 491 ? -36.297 -3.373 44.760 1.00 88.81 491 ALA A N 1
ATOM 3998 C CA . ALA A 1 491 ? -36.200 -4.417 45.781 1.00 88.81 491 ALA A CA 1
ATOM 3999 C C . ALA A 1 491 ? -35.715 -3.862 47.133 1.00 88.81 491 ALA A C 1
ATOM 4001 O O . ALA A 1 491 ? -36.351 -4.092 48.162 1.00 88.81 491 ALA A O 1
ATOM 4002 N N . ALA A 1 492 ? -34.657 -3.045 47.130 1.00 90.50 492 ALA A N 1
ATOM 4003 C CA . ALA A 1 492 ? -34.160 -2.391 48.340 1.00 90.50 492 ALA A CA 1
ATOM 4004 C C . ALA A 1 492 ? -35.200 -1.454 48.977 1.00 90.50 492 ALA A C 1
ATOM 4006 O O . ALA A 1 492 ? -35.320 -1.380 50.197 1.00 90.50 492 ALA A O 1
ATOM 4007 N N . HIS A 1 493 ? -36.018 -0.775 48.164 1.00 91.00 493 HIS A N 1
ATOM 4008 C CA . HIS A 1 493 ? -37.083 0.078 48.685 1.00 91.00 493 HIS A CA 1
ATOM 4009 C C . HIS A 1 493 ? -38.137 -0.693 49.486 1.00 91.00 493 HIS A C 1
ATOM 4011 O O . HIS A 1 493 ? -38.657 -0.145 50.457 1.00 91.00 493 HIS A O 1
ATOM 4017 N N . LEU A 1 494 ? -38.456 -1.932 49.100 1.00 90.56 494 LEU A N 1
ATOM 4018 C CA . LEU A 1 494 ? -39.412 -2.755 49.843 1.00 90.56 494 LEU A CA 1
ATOM 4019 C C . LEU A 1 494 ? -38.923 -3.028 51.264 1.00 90.56 494 LEU A C 1
ATOM 4021 O O . LEU A 1 494 ? -39.718 -2.951 52.201 1.00 90.56 494 LEU A O 1
ATOM 4025 N N . TRP A 1 495 ? -37.627 -3.313 51.413 1.00 90.88 495 TRP A N 1
ATOM 4026 C CA . TRP A 1 495 ? -37.009 -3.525 52.717 1.00 90.88 495 TRP A CA 1
ATOM 4027 C C . TRP A 1 495 ? -37.019 -2.246 53.561 1.00 90.88 495 TRP A C 1
ATOM 4029 O O . TRP A 1 495 ? -37.507 -2.278 54.688 1.00 90.88 495 TRP A O 1
ATOM 4039 N N . ASP A 1 496 ? -36.618 -1.103 52.990 1.00 89.56 496 ASP A N 1
ATOM 4040 C CA . ASP A 1 496 ? -36.675 0.192 53.691 1.00 89.56 496 ASP A CA 1
ATOM 4041 C C . ASP A 1 496 ? -38.100 0.497 54.208 1.00 89.56 496 ASP A C 1
ATOM 4043 O O . ASP A 1 496 ? -38.290 1.010 55.310 1.00 89.56 496 ASP A O 1
ATOM 4047 N N . VAL A 1 497 ? -39.134 0.199 53.408 1.00 90.50 497 VAL A N 1
ATOM 4048 C CA . VAL A 1 497 ? -40.541 0.414 53.796 1.00 90.50 497 VAL A CA 1
ATOM 4049 C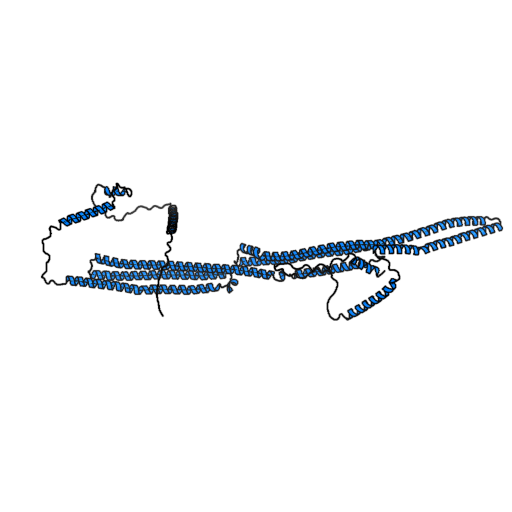 C . VAL A 1 497 ? -40.949 -0.511 54.939 1.00 90.50 497 VAL A C 1
ATOM 4051 O O . VAL A 1 497 ? -41.668 -0.068 55.835 1.00 90.50 497 VAL A O 1
ATOM 4054 N N . HIS A 1 498 ? -40.506 -1.768 54.919 1.00 90.62 498 HIS A N 1
ATOM 4055 C CA . HIS A 1 498 ? -40.751 -2.715 56.004 1.00 90.62 498 HIS A CA 1
ATOM 4056 C C . HIS A 1 498 ? -40.073 -2.270 57.306 1.00 90.62 498 HIS A C 1
ATOM 4058 O O . HIS A 1 498 ? -40.724 -2.247 58.346 1.00 90.62 498 HIS A O 1
ATOM 4064 N N . GLU A 1 499 ? -38.818 -1.819 57.248 1.00 90.06 499 GLU A N 1
ATOM 4065 C CA . GLU A 1 499 ? -38.090 -1.299 58.413 1.00 90.06 499 GLU A CA 1
ATOM 4066 C C . GLU A 1 499 ? -38.804 -0.083 59.035 1.00 90.06 499 GLU A C 1
ATOM 4068 O O . GLU A 1 499 ? -39.006 -0.014 60.250 1.00 90.06 499 GLU A O 1
ATOM 4073 N N . ILE A 1 500 ? -39.287 0.847 58.200 1.00 90.94 500 ILE A N 1
ATOM 4074 C CA . ILE A 1 500 ? -40.103 1.986 58.651 1.00 90.94 500 ILE A CA 1
ATOM 4075 C C . ILE A 1 500 ? -41.429 1.510 59.271 1.00 90.94 500 ILE A C 1
ATOM 4077 O O . ILE A 1 500 ? -41.870 2.077 60.276 1.00 90.94 500 ILE A O 1
ATOM 4081 N N . GLY A 1 501 ? -42.066 0.493 58.681 1.00 90.94 501 GLY A N 1
ATOM 4082 C CA . GLY A 1 501 ? -43.292 -0.131 59.187 1.00 90.94 501 GLY A CA 1
ATOM 4083 C C . GLY A 1 501 ? -43.103 -0.723 60.583 1.00 90.94 501 GLY A C 1
ATOM 4084 O O . GLY A 1 501 ? -43.840 -0.363 61.502 1.00 90.94 501 GLY A O 1
ATOM 4085 N N . LEU A 1 502 ? -42.049 -1.521 60.779 1.00 91.50 502 LEU A N 1
ATOM 4086 C CA . LEU A 1 502 ? -41.677 -2.080 62.081 1.00 91.50 502 LEU A CA 1
ATOM 4087 C C . LEU A 1 502 ? -41.439 -0.983 63.125 1.00 91.50 502 LEU A C 1
ATOM 4089 O O . LEU A 1 502 ? -42.048 -1.011 64.194 1.00 91.50 502 LEU A O 1
ATOM 4093 N N . ALA A 1 503 ? -40.650 0.043 62.789 1.00 91.88 503 ALA A N 1
ATOM 4094 C CA . ALA A 1 503 ? -40.401 1.169 63.690 1.00 91.88 503 ALA A CA 1
ATOM 4095 C C . ALA A 1 503 ? -41.684 1.953 64.030 1.00 91.88 503 ALA A C 1
ATOM 4097 O O . ALA A 1 503 ? -41.788 2.578 65.088 1.00 91.88 503 ALA A O 1
ATOM 4098 N N . LYS A 1 504 ? -42.678 1.975 63.134 1.00 91.75 504 LYS A N 1
ATOM 4099 C CA . LYS A 1 504 ? -43.985 2.591 63.399 1.00 91.75 504 LYS A CA 1
ATOM 4100 C C . LYS A 1 504 ? -44.824 1.740 64.356 1.00 91.75 504 LYS A C 1
ATOM 4102 O O . LYS A 1 504 ? -45.423 2.313 65.263 1.00 91.75 504 LYS A O 1
ATOM 4107 N N . GLN A 1 505 ? -44.853 0.417 64.182 1.00 90.25 505 GLN A N 1
ATOM 4108 C CA . GLN A 1 505 ? -45.547 -0.491 65.106 1.00 90.25 505 GLN A CA 1
ATOM 4109 C C . GLN A 1 505 ? -44.927 -0.445 66.508 1.00 90.25 505 GLN A C 1
ATOM 4111 O O . GLN A 1 505 ? -45.654 -0.380 67.498 1.00 90.25 505 GLN A O 1
ATOM 4116 N N . GLU A 1 506 ? -43.595 -0.399 66.599 1.00 91.88 506 GLU A N 1
ATOM 4117 C CA . GLU A 1 506 ? -42.879 -0.274 67.873 1.00 91.88 506 GLU A CA 1
ATOM 4118 C C . GLU A 1 506 ? -43.211 1.045 68.587 1.00 91.88 506 GLU A C 1
ATOM 4120 O O . GLU A 1 506 ? -43.573 1.035 69.764 1.00 91.88 506 GLU A O 1
ATOM 4125 N N . ARG A 1 507 ? -43.201 2.181 67.870 1.00 92.31 507 ARG A N 1
ATOM 4126 C CA . ARG A 1 507 ? -43.641 3.469 68.441 1.00 92.31 507 ARG A CA 1
ATOM 4127 C C . ARG A 1 507 ? -45.099 3.436 68.898 1.00 92.31 507 ARG A C 1
ATOM 4129 O O . ARG A 1 507 ? -45.392 3.904 69.990 1.00 92.31 507 ARG A O 1
ATOM 4136 N N . ALA A 1 508 ? -46.000 2.856 68.106 1.00 90.50 508 ALA A N 1
ATOM 4137 C CA . ALA A 1 508 ? -47.414 2.761 68.467 1.00 90.50 508 ALA A CA 1
ATOM 4138 C C . ALA A 1 508 ? -47.645 1.893 69.720 1.00 90.50 508 ALA A C 1
ATOM 4140 O O . ALA A 1 508 ? -48.550 2.169 70.508 1.00 90.50 508 ALA A O 1
ATOM 4141 N N . LEU A 1 509 ? -46.839 0.843 69.920 1.00 91.75 509 LEU A N 1
ATOM 4142 C CA . LEU A 1 509 ? -46.853 0.053 71.151 1.00 91.75 509 LEU A CA 1
ATOM 4143 C C . LEU A 1 509 ? -46.354 0.878 72.343 1.00 91.75 509 LEU A C 1
ATOM 4145 O O . LEU A 1 509 ? -46.989 0.866 73.398 1.00 91.75 509 LEU A O 1
ATOM 4149 N N . GLN A 1 510 ? -45.244 1.597 72.164 1.00 93.19 510 GLN A N 1
ATOM 4150 C CA . GLN A 1 510 ? -44.653 2.449 73.193 1.00 93.19 510 GLN A CA 1
ATOM 4151 C C . GLN A 1 510 ? -45.629 3.543 73.651 1.00 93.19 510 GLN A C 1
ATOM 4153 O O . GLN A 1 510 ? -45.839 3.704 74.851 1.00 93.19 510 GLN A O 1
ATOM 4158 N N . GLU A 1 511 ? -46.291 4.227 72.714 1.00 93.75 511 GLU A N 1
ATOM 4159 C CA . GLU A 1 511 ? -47.317 5.239 73.004 1.00 93.75 511 GLU A CA 1
ATOM 4160 C C . GLU A 1 511 ? -48.467 4.659 73.844 1.00 93.75 511 GLU A C 1
ATOM 4162 O O . GLU A 1 511 ? -48.862 5.248 74.849 1.00 93.75 511 GLU A O 1
ATOM 4167 N N . LYS A 1 512 ? -48.963 3.460 73.502 1.00 92.38 512 LYS A N 1
ATOM 4168 C CA . LYS A 1 512 ? -50.020 2.783 74.276 1.00 92.38 512 LYS A CA 1
ATOM 4169 C C . LYS A 1 512 ? -49.557 2.359 75.672 1.00 92.38 512 LYS A C 1
ATOM 4171 O O . LYS A 1 512 ? -50.329 2.439 76.625 1.00 92.38 512 LYS A O 1
ATOM 4176 N N . LEU A 1 513 ? -48.313 1.897 75.816 1.00 92.88 513 LEU A N 1
ATOM 4177 C CA . LEU A 1 513 ? -47.744 1.560 77.127 1.00 92.88 513 LEU A CA 1
ATOM 4178 C C . LEU A 1 513 ? -47.612 2.800 78.017 1.00 92.88 513 LEU A C 1
ATOM 4180 O O . LEU A 1 513 ? -47.883 2.725 79.218 1.00 92.88 513 LEU A O 1
ATOM 4184 N N . GLU A 1 514 ? -47.216 3.929 77.431 1.00 94.00 514 GLU A N 1
ATOM 4185 C CA . GLU A 1 514 ? -47.127 5.219 78.113 1.00 94.00 514 GLU A CA 1
ATOM 4186 C C . GLU A 1 514 ? -48.503 5.762 78.502 1.00 94.00 514 GLU A C 1
ATOM 4188 O O . GLU A 1 514 ? -48.649 6.261 79.616 1.00 94.00 514 GLU A O 1
ATOM 4193 N N . GLU A 1 515 ? -49.521 5.599 77.655 1.00 94.12 515 GLU A N 1
ATOM 4194 C CA . GLU A 1 515 ? -50.908 5.972 77.958 1.00 94.12 515 GLU A CA 1
ATOM 4195 C C . GLU A 1 515 ? -51.467 5.173 79.147 1.00 94.12 515 GLU A C 1
ATOM 4197 O O . GLU A 1 515 ? -52.005 5.756 80.091 1.00 94.12 515 GLU A O 1
ATOM 4202 N N . ILE A 1 516 ? -51.269 3.846 79.157 1.00 92.88 516 ILE A N 1
ATOM 4203 C CA . ILE A 1 516 ? -51.667 2.982 80.283 1.00 92.88 516 ILE A CA 1
ATOM 4204 C C . ILE A 1 516 ? -50.926 3.396 81.562 1.00 92.88 516 ILE A C 1
ATOM 4206 O O . ILE A 1 516 ? -51.535 3.472 82.631 1.00 92.88 516 ILE A O 1
ATOM 4210 N N . ARG A 1 517 ? -49.622 3.698 81.465 1.00 93.94 517 ARG A N 1
ATOM 4211 C CA . ARG A 1 517 ? -48.825 4.179 82.605 1.00 93.94 517 ARG A CA 1
ATOM 4212 C C . ARG A 1 517 ? -49.359 5.504 83.138 1.00 93.94 517 ARG A C 1
ATOM 4214 O O . ARG A 1 517 ? -49.603 5.613 84.332 1.00 93.94 517 ARG A O 1
ATOM 4221 N N . TYR A 1 518 ? -49.602 6.472 82.261 1.00 94.38 518 TYR A N 1
ATOM 4222 C CA . TYR A 1 518 ? -50.128 7.781 82.635 1.00 94.38 518 TYR A CA 1
ATOM 4223 C C . TYR A 1 518 ? -51.501 7.679 83.315 1.00 94.38 518 TYR A C 1
ATOM 4225 O O . TYR A 1 518 ? -51.719 8.285 84.364 1.00 94.38 518 TYR A O 1
ATOM 4233 N N . SER A 1 519 ? -52.409 6.868 82.761 1.00 93.00 519 SER A N 1
ATOM 4234 C CA . SER A 1 519 ? -53.741 6.646 83.336 1.00 93.00 519 SER A CA 1
ATOM 4235 C C . SER A 1 519 ? -53.675 5.983 84.716 1.00 93.00 519 SER A C 1
ATOM 4237 O O . SER A 1 519 ? -54.375 6.406 85.643 1.00 93.00 519 SER A O 1
ATOM 4239 N N . HIS A 1 520 ? -52.808 4.977 84.880 1.00 93.81 520 HIS A N 1
ATOM 4240 C CA . HIS A 1 520 ? -52.587 4.343 86.176 1.00 93.81 520 HIS A CA 1
ATOM 4241 C C . HIS A 1 520 ? -51.997 5.325 87.189 1.00 93.81 520 HIS A C 1
ATOM 4243 O O . HIS A 1 520 ? -52.522 5.414 88.294 1.00 93.81 520 HIS A O 1
ATOM 4249 N N . ASP A 1 521 ? -50.955 6.076 86.826 1.00 93.56 521 ASP A N 1
ATOM 4250 C CA . ASP A 1 521 ? -50.292 7.025 87.725 1.00 93.56 521 ASP A CA 1
ATOM 4251 C C . ASP A 1 521 ? -51.265 8.109 88.207 1.00 93.56 521 ASP A C 1
ATOM 4253 O O . ASP A 1 521 ? -51.308 8.403 89.401 1.00 93.56 521 ASP A O 1
ATOM 4257 N N . GLN A 1 522 ? -52.119 8.629 87.317 1.00 93.38 522 GLN A N 1
ATOM 4258 C CA . GLN A 1 522 ? -53.177 9.572 87.686 1.00 93.38 522 GLN A CA 1
ATOM 4259 C C . GLN A 1 522 ? -54.180 8.946 88.670 1.00 93.38 522 GLN A C 1
ATOM 4261 O O . GLN A 1 522 ? -54.462 9.519 89.724 1.00 93.38 522 GLN A O 1
ATOM 4266 N N . SER A 1 523 ? -54.697 7.750 88.363 1.00 92.81 523 SER A N 1
ATOM 4267 C CA . SER A 1 523 ? -55.641 7.049 89.246 1.00 92.81 523 SER A CA 1
ATOM 4268 C C . SER A 1 523 ? -55.010 6.670 90.590 1.00 92.81 523 SER A C 1
ATOM 4270 O O . SER A 1 523 ? -55.678 6.696 91.625 1.00 92.81 523 SER A O 1
ATOM 4272 N N . ASN A 1 524 ? -53.729 6.308 90.590 1.00 92.94 524 ASN A N 1
ATOM 4273 C CA . ASN A 1 524 ? -52.987 5.955 91.788 1.00 92.94 524 ASN A CA 1
ATOM 4274 C C . ASN A 1 524 ? -52.748 7.187 92.663 1.00 92.94 524 ASN A C 1
ATOM 4276 O O . ASN A 1 524 ? -53.014 7.123 93.857 1.00 92.94 524 ASN A O 1
ATOM 4280 N N . GLN A 1 525 ? -52.377 8.327 92.076 1.00 93.44 525 GLN A N 1
ATOM 4281 C CA . GLN A 1 525 ? -52.222 9.588 92.802 1.00 93.44 525 GLN A CA 1
ATOM 4282 C C . GLN A 1 525 ? -53.532 10.024 93.482 1.00 93.44 525 GLN A C 1
ATOM 4284 O O . GLN A 1 525 ? -53.522 10.456 94.634 1.00 93.44 525 GLN A O 1
ATOM 4289 N N . GLU A 1 526 ? -54.679 9.862 92.814 1.00 92.50 526 GLU A N 1
ATOM 4290 C CA . GLU A 1 526 ? -55.992 10.111 93.426 1.00 92.50 526 GLU A CA 1
ATOM 4291 C C . GLU A 1 526 ? -56.278 9.155 94.597 1.00 92.50 526 GLU A C 1
ATOM 4293 O O . GLU A 1 526 ? -56.825 9.564 95.624 1.00 92.50 526 GLU A O 1
ATOM 4298 N N . LYS A 1 527 ? -55.920 7.872 94.474 1.00 91.12 527 LYS A N 1
ATOM 4299 C CA . LYS A 1 527 ? -56.093 6.881 95.550 1.00 91.12 527 LYS A CA 1
ATOM 4300 C C . LYS A 1 527 ? -55.148 7.123 96.723 1.00 91.12 527 LYS A C 1
ATOM 4302 O O . LYS A 1 527 ? -55.587 6.980 97.860 1.00 91.12 527 LYS A O 1
ATOM 4307 N N . GLU A 1 528 ? -53.905 7.517 96.466 1.00 91.69 528 GLU A N 1
ATOM 4308 C CA . GLU A 1 528 ? -52.924 7.911 97.482 1.00 91.69 528 GLU A CA 1
ATOM 4309 C C . GLU A 1 528 ? -53.397 9.152 98.238 1.00 91.69 528 GLU A C 1
ATOM 4311 O O . GLU A 1 528 ? -53.467 9.120 99.463 1.00 91.69 528 GLU A O 1
ATOM 4316 N N . ALA A 1 529 ? -53.872 10.186 97.533 1.00 92.56 529 ALA A N 1
ATOM 4317 C CA . ALA A 1 529 ? -54.464 11.361 98.171 1.00 92.56 529 ALA A CA 1
ATOM 4318 C C . ALA A 1 529 ? -55.683 10.994 99.043 1.00 92.56 529 ALA A C 1
ATOM 4320 O O . ALA A 1 529 ? -55.851 11.507 100.150 1.00 92.56 529 ALA A O 1
ATOM 4321 N N . ASN A 1 530 ? -56.533 10.069 98.582 1.00 91.44 530 ASN A N 1
ATOM 4322 C CA . ASN A 1 530 ? -57.656 9.563 99.375 1.00 91.44 530 ASN A CA 1
ATOM 4323 C C . ASN A 1 530 ? -57.202 8.737 100.592 1.00 91.44 530 ASN A C 1
ATOM 4325 O O . ASN A 1 530 ? -57.844 8.803 101.642 1.00 91.44 530 ASN A O 1
ATOM 4329 N N . LEU A 1 531 ? -56.122 7.962 100.471 1.00 91.88 531 LEU A N 1
ATOM 4330 C CA . LEU A 1 531 ? -55.522 7.234 101.587 1.00 91.88 531 LEU A CA 1
ATOM 4331 C C . LEU A 1 531 ? -54.952 8.208 102.622 1.00 91.88 531 LEU A C 1
ATOM 4333 O O . LEU A 1 531 ? -55.223 8.026 103.806 1.00 91.88 531 LEU A O 1
ATOM 4337 N N . ASP A 1 532 ? -54.253 9.259 102.192 1.00 92.38 532 ASP A N 1
ATOM 4338 C CA . ASP A 1 532 ? -53.733 10.313 103.068 1.00 92.38 532 ASP A CA 1
ATOM 4339 C C . ASP A 1 532 ? -54.858 10.979 103.868 1.00 92.38 532 ASP A C 1
ATOM 4341 O O . ASP A 1 532 ? -54.759 11.094 105.090 1.00 92.38 532 ASP A O 1
ATOM 4345 N N . LEU A 1 533 ? -55.989 11.305 103.226 1.00 90.75 533 LEU A N 1
ATOM 4346 C CA . LEU A 1 533 ? -57.176 11.827 103.918 1.00 90.75 533 LEU A CA 1
ATOM 4347 C C . LEU A 1 533 ? -57.717 10.854 104.981 1.00 90.75 533 LEU A C 1
ATOM 4349 O O . LEU A 1 533 ? -58.131 11.280 106.063 1.00 90.75 533 LEU A O 1
ATOM 4353 N N . VAL A 1 534 ? -57.736 9.547 104.692 1.00 88.88 534 VAL A N 1
ATOM 4354 C CA . VAL A 1 534 ? -58.175 8.519 105.652 1.00 88.88 534 VAL A CA 1
ATOM 4355 C C . VAL A 1 534 ? -57.161 8.358 106.789 1.00 88.88 534 VAL A C 1
ATOM 4357 O O . VAL A 1 534 ? -57.570 8.229 107.943 1.00 88.88 534 VAL A O 1
ATOM 4360 N N . MET A 1 535 ? -55.859 8.418 106.501 1.00 89.69 535 MET A N 1
ATOM 4361 C CA . MET A 1 535 ? -54.795 8.362 107.508 1.00 89.69 535 MET A CA 1
ATOM 4362 C C . MET A 1 535 ? -54.811 9.584 108.430 1.00 89.69 535 MET A C 1
ATOM 4364 O O . MET A 1 535 ? -54.682 9.434 109.645 1.00 89.69 535 MET A O 1
ATOM 4368 N N . ASP A 1 536 ? -55.016 10.783 107.889 1.00 90.94 536 ASP A N 1
ATOM 4369 C CA . ASP A 1 536 ? -55.126 12.005 108.686 1.00 90.94 536 ASP A CA 1
ATOM 4370 C C . ASP A 1 536 ? -56.384 12.010 109.551 1.00 90.94 536 ASP A C 1
ATOM 4372 O O . ASP A 1 536 ? -56.331 12.423 110.710 1.00 90.94 536 ASP A O 1
ATOM 4376 N N . ARG A 1 537 ? -57.500 11.474 109.044 1.00 86.50 537 ARG A N 1
ATOM 4377 C CA . ARG A 1 537 ? -58.703 11.255 109.854 1.00 86.50 537 ARG A CA 1
ATOM 4378 C C . ARG A 1 537 ? -58.446 10.271 110.994 1.00 86.50 537 ARG A C 1
ATOM 4380 O O . ARG A 1 537 ? -58.811 10.558 112.127 1.00 86.50 537 ARG A O 1
ATOM 4387 N N . MET A 1 538 ? -57.749 9.171 110.712 1.00 86.12 538 MET A N 1
ATOM 4388 C CA . MET A 1 538 ? -57.367 8.169 111.710 1.00 86.12 538 MET A CA 1
ATOM 4389 C C . MET A 1 538 ? -56.490 8.768 112.824 1.00 86.12 538 MET A C 1
ATOM 4391 O O . MET A 1 538 ? -56.659 8.427 113.991 1.00 86.12 538 MET A O 1
ATOM 4395 N N . ARG A 1 539 ? -55.593 9.714 112.499 1.00 86.88 539 ARG A N 1
ATOM 4396 C CA . ARG A 1 539 ? -54.798 10.466 113.493 1.00 86.88 539 ARG A CA 1
ATOM 4397 C C . ARG A 1 539 ? -55.644 11.372 114.399 1.00 86.88 539 ARG A C 1
ATOM 4399 O O . ARG A 1 539 ? -55.190 11.713 115.487 1.00 86.88 539 ARG A O 1
ATOM 4406 N N . GLN A 1 540 ? -56.826 11.788 113.945 1.00 87.75 540 GLN A N 1
ATOM 4407 C CA . GLN A 1 540 ? -57.713 12.742 114.624 1.00 87.75 540 GLN A CA 1
ATOM 4408 C C . GLN A 1 540 ? -58.908 12.073 115.335 1.00 87.75 540 GLN A C 1
ATOM 4410 O O . GLN A 1 540 ? -59.716 12.772 115.949 1.00 87.75 540 GLN A O 1
ATOM 4415 N N . ASP A 1 541 ? -59.049 10.745 115.263 1.00 86.88 541 ASP A N 1
ATOM 4416 C CA . ASP A 1 541 ? -60.191 10.029 115.841 1.00 86.88 541 ASP A CA 1
ATOM 4417 C C . ASP A 1 541 ? -60.165 10.041 117.383 1.00 86.88 541 ASP A C 1
ATOM 4419 O O . ASP A 1 541 ? -59.164 9.723 118.021 1.00 86.88 541 ASP A O 1
ATOM 4423 N N . ALA A 1 542 ? -61.300 10.385 118.003 1.00 79.12 542 ALA A N 1
ATOM 4424 C CA . ALA A 1 542 ? -61.403 10.591 119.453 1.00 79.12 542 ALA A CA 1
ATOM 4425 C C . ALA A 1 542 ? -61.667 9.304 120.270 1.00 79.12 542 ALA A C 1
ATOM 4427 O O . ALA A 1 542 ? -61.486 9.298 121.489 1.00 79.12 542 ALA A O 1
ATOM 4428 N N . ASN A 1 543 ? -62.114 8.217 119.620 1.00 84.50 543 ASN A N 1
ATOM 4429 C CA . ASN A 1 543 ? -62.607 6.999 120.277 1.00 84.50 543 ASN A CA 1
ATOM 4430 C C . ASN A 1 543 ? -62.066 5.737 119.572 1.00 84.50 543 ASN A C 1
ATOM 4432 O O . ASN A 1 543 ? -62.010 5.694 118.345 1.00 84.50 543 ASN A O 1
ATOM 4436 N N . ASP A 1 544 ? -61.781 4.667 120.328 1.00 82.81 544 ASP A N 1
ATOM 4437 C CA . ASP A 1 544 ? -61.226 3.395 119.809 1.00 82.81 544 ASP A CA 1
ATOM 4438 C C . ASP A 1 544 ? -62.082 2.749 118.699 1.00 82.81 544 ASP A C 1
ATOM 4440 O O . ASP A 1 544 ? -61.563 2.174 117.745 1.00 82.81 544 ASP A O 1
ATOM 4444 N N . VAL A 1 545 ? -63.410 2.886 118.781 1.00 82.12 545 VAL A N 1
ATOM 4445 C CA . VAL A 1 545 ? -64.336 2.363 117.761 1.00 82.12 545 VAL A CA 1
ATOM 4446 C C . VAL A 1 545 ? -64.203 3.126 116.436 1.00 82.12 545 VAL A C 1
ATOM 4448 O O . VAL A 1 545 ? -64.148 2.503 115.381 1.00 82.12 545 VAL A O 1
ATOM 4451 N N . ALA A 1 546 ? -64.083 4.458 116.482 1.00 80.00 546 ALA A N 1
ATOM 4452 C CA . ALA A 1 546 ? -63.900 5.282 115.284 1.00 80.00 546 ALA A CA 1
ATOM 4453 C C . ALA A 1 546 ? -62.528 5.036 114.633 1.00 80.00 546 ALA A C 1
ATOM 4455 O O . ALA A 1 546 ? -62.445 4.904 113.414 1.00 80.00 546 ALA A O 1
ATOM 4456 N N . LEU A 1 547 ? -61.484 4.864 115.454 1.00 86.06 547 LEU A N 1
ATOM 4457 C CA . LEU A 1 547 ? -60.139 4.508 115.000 1.00 86.06 547 LEU A CA 1
ATOM 4458 C C . LEU A 1 547 ? -60.123 3.160 114.258 1.00 86.06 547 LEU A C 1
ATOM 4460 O O . LEU A 1 547 ? -59.511 3.043 113.197 1.00 86.06 547 LEU A O 1
ATOM 4464 N N . LYS A 1 548 ? -60.827 2.146 114.783 1.00 86.62 548 LYS A N 1
ATOM 4465 C CA . LYS A 1 548 ? -60.981 0.835 114.127 1.00 86.62 548 LYS A CA 1
ATOM 4466 C C . LYS A 1 548 ? -61.694 0.945 112.778 1.00 86.62 548 LYS A C 1
ATOM 4468 O O . LYS A 1 548 ? -61.240 0.334 111.813 1.00 86.62 548 LYS A O 1
ATOM 4473 N N . ASP A 1 549 ? -62.745 1.756 112.681 1.00 85.19 549 ASP A N 1
ATOM 4474 C CA . ASP A 1 549 ? -63.454 1.995 111.416 1.00 85.19 549 ASP A CA 1
ATOM 4475 C C . ASP A 1 549 ? -62.576 2.722 110.381 1.00 85.19 549 ASP A C 1
ATOM 4477 O O . ASP A 1 549 ? -62.597 2.379 109.195 1.00 85.19 549 ASP A O 1
ATOM 4481 N N . SER A 1 550 ? -61.784 3.711 110.805 1.00 86.12 550 SER A N 1
ATOM 4482 C CA . SER A 1 550 ? -60.823 4.413 109.942 1.00 86.12 550 SER A CA 1
ATOM 4483 C C . SER A 1 550 ? -59.675 3.501 109.491 1.00 86.12 550 SER A C 1
ATOM 4485 O O . SER A 1 550 ? -59.298 3.540 108.320 1.00 86.12 550 SER A O 1
ATOM 4487 N N . LEU A 1 551 ? -59.184 2.609 110.360 1.00 87.25 551 LEU A N 1
ATOM 4488 C CA . LEU A 1 551 ? -58.180 1.596 110.017 1.00 87.25 551 LEU A CA 1
ATOM 4489 C C . LEU A 1 551 ? -58.707 0.592 108.981 1.00 87.25 551 LEU A C 1
ATOM 4491 O O . LEU A 1 551 ? -58.005 0.261 108.026 1.00 87.25 551 LEU A O 1
ATOM 4495 N N . ILE A 1 552 ? -59.953 0.130 109.131 1.00 89.12 552 ILE A N 1
ATOM 4496 C CA . ILE A 1 552 ? -60.606 -0.731 108.133 1.00 89.12 552 ILE A CA 1
ATOM 4497 C C . ILE A 1 552 ? -60.679 -0.004 106.785 1.00 89.12 552 ILE A C 1
ATOM 4499 O O . ILE A 1 552 ? -60.330 -0.583 105.759 1.00 89.12 552 ILE A O 1
ATOM 4503 N N . LYS A 1 553 ? -61.058 1.281 106.772 1.00 88.25 553 LYS A N 1
ATOM 4504 C CA . LYS A 1 553 ? -61.087 2.092 105.541 1.00 88.25 553 LYS A CA 1
ATOM 4505 C C . LYS A 1 553 ? -59.700 2.271 104.919 1.00 88.25 553 LYS A C 1
ATOM 4507 O O . LYS A 1 553 ? -59.598 2.202 103.698 1.00 88.25 553 LYS A O 1
ATOM 4512 N N . ALA A 1 554 ? -58.652 2.466 105.721 1.00 89.62 554 ALA A N 1
ATOM 4513 C CA . ALA A 1 554 ? -57.276 2.578 105.235 1.00 89.62 554 ALA A CA 1
ATOM 4514 C C . ALA A 1 554 ? -56.800 1.270 104.584 1.00 89.62 554 ALA A C 1
ATOM 4516 O O . ALA A 1 554 ? -56.274 1.297 103.475 1.00 89.62 554 ALA A O 1
ATOM 4517 N N . ASN A 1 555 ? -57.069 0.122 105.216 1.00 89.81 555 ASN A N 1
ATOM 4518 C CA . ASN A 1 555 ? -56.767 -1.192 104.640 1.00 89.81 555 ASN A CA 1
ATOM 4519 C C . ASN A 1 555 ? -57.537 -1.436 103.335 1.00 89.81 555 ASN A C 1
ATOM 4521 O O . ASN A 1 555 ? -56.944 -1.872 102.356 1.00 89.81 555 ASN A O 1
ATOM 4525 N N . VAL A 1 556 ? -58.822 -1.062 103.274 1.00 90.81 556 VAL A N 1
ATOM 4526 C CA . VAL A 1 556 ? -59.612 -1.134 102.033 1.00 90.81 556 VAL A CA 1
ATOM 4527 C C . VAL A 1 556 ? -59.023 -0.238 100.934 1.00 90.81 556 VAL A C 1
ATOM 4529 O O . VAL A 1 556 ? -59.041 -0.618 99.766 1.00 90.81 556 VAL A O 1
ATOM 4532 N N . MET A 1 557 ? -58.497 0.946 101.266 1.00 89.31 557 MET A N 1
ATOM 4533 C CA . MET A 1 557 ? -57.822 1.805 100.283 1.00 89.31 557 MET A CA 1
ATOM 4534 C C . MET A 1 557 ? -56.478 1.223 99.824 1.00 89.31 557 MET A C 1
ATOM 4536 O O . MET A 1 557 ? -56.197 1.244 98.629 1.00 89.31 557 MET A O 1
ATOM 4540 N N . LEU A 1 558 ? -55.686 0.639 100.729 1.00 90.44 558 LEU A N 1
ATOM 4541 C CA . LEU A 1 558 ? -54.451 -0.074 100.382 1.00 90.44 558 LEU A CA 1
ATOM 4542 C C . LEU A 1 558 ? -54.720 -1.297 99.492 1.00 90.44 558 LEU A C 1
ATOM 4544 O O . LEU A 1 558 ? -53.997 -1.515 98.521 1.00 90.44 558 LEU A O 1
ATOM 4548 N N . ASP A 1 559 ? -55.782 -2.057 99.767 1.00 91.19 559 ASP A N 1
ATOM 4549 C CA . ASP A 1 559 ? -56.210 -3.178 98.925 1.00 91.19 559 ASP A CA 1
ATOM 4550 C C . ASP A 1 559 ? -56.606 -2.700 97.519 1.00 91.19 559 ASP A C 1
ATOM 4552 O O . ASP A 1 559 ? -56.195 -3.311 96.535 1.00 91.19 559 ASP A O 1
ATOM 4556 N N . LYS A 1 560 ? -57.311 -1.564 97.405 1.00 91.00 560 LYS A N 1
ATOM 4557 C CA . LYS A 1 560 ? -57.647 -0.942 96.110 1.00 91.00 560 LYS A CA 1
ATOM 4558 C C . LYS A 1 560 ? -56.420 -0.462 95.335 1.00 91.00 560 LYS A C 1
ATOM 4560 O O . LYS A 1 560 ? -56.407 -0.575 94.111 1.00 91.00 560 LYS A O 1
ATOM 4565 N N . ILE A 1 561 ? -55.412 0.085 96.020 1.00 90.88 561 ILE A N 1
ATOM 4566 C CA . ILE A 1 561 ? -54.134 0.478 95.403 1.00 90.88 561 ILE A CA 1
ATOM 4567 C C . ILE A 1 561 ? -53.407 -0.771 94.889 1.00 90.88 561 ILE A C 1
ATOM 4569 O O . ILE A 1 561 ? -53.015 -0.823 93.723 1.00 90.88 561 ILE A O 1
ATOM 4573 N N . ARG A 1 562 ? -53.300 -1.821 95.717 1.00 92.31 562 ARG A N 1
ATOM 4574 C CA . ARG A 1 562 ? -52.714 -3.113 95.322 1.00 92.31 562 ARG A CA 1
ATOM 4575 C C . ARG A 1 562 ? -53.426 -3.708 94.106 1.00 92.31 562 ARG A C 1
ATOM 4577 O O . ARG A 1 562 ? -52.762 -4.138 93.167 1.00 92.31 562 ARG A O 1
ATOM 4584 N N . GLU A 1 563 ? -54.757 -3.737 94.113 1.00 91.88 563 GLU A N 1
ATOM 4585 C CA . GLU A 1 563 ? -55.559 -4.229 92.989 1.00 91.88 563 GLU A CA 1
ATOM 4586 C C . GLU A 1 563 ? -55.322 -3.415 91.713 1.00 91.88 563 GLU A C 1
ATOM 4588 O O . GLU A 1 563 ? -55.202 -4.013 90.646 1.00 91.88 563 GLU A O 1
ATOM 4593 N N . SER A 1 564 ? -55.161 -2.087 91.793 1.00 91.38 564 SER A N 1
ATOM 4594 C CA . SER A 1 564 ? -54.828 -1.308 90.594 1.00 91.38 564 SER A CA 1
ATOM 4595 C C . SER A 1 564 ? -53.434 -1.556 90.050 1.00 91.38 564 SER A C 1
ATOM 4597 O O . SER A 1 564 ? -53.297 -1.586 88.832 1.00 91.38 564 SER A O 1
ATOM 4599 N N . TYR A 1 565 ? -52.432 -1.806 90.896 1.00 91.62 565 TYR A N 1
ATOM 4600 C CA . TYR A 1 565 ? -51.109 -2.215 90.413 1.00 91.62 565 TYR A CA 1
ATOM 4601 C C . TYR A 1 565 ? -51.153 -3.585 89.718 1.00 91.62 565 TYR A C 1
ATOM 4603 O O . TYR A 1 565 ? -50.493 -3.777 88.696 1.00 91.62 565 TYR A O 1
ATOM 4611 N N . LEU A 1 566 ? -51.943 -4.532 90.240 1.00 92.50 566 LEU A N 1
ATOM 4612 C CA . LEU A 1 566 ? -52.142 -5.842 89.608 1.00 92.50 566 LEU A CA 1
ATOM 4613 C C . LEU A 1 566 ? -52.855 -5.718 88.256 1.00 92.50 566 LEU A C 1
ATOM 4615 O O . LEU A 1 566 ? -52.432 -6.341 87.283 1.00 92.50 566 LEU A O 1
ATOM 4619 N N . GLU A 1 567 ? -53.901 -4.896 88.186 1.00 91.06 567 GLU A N 1
ATOM 4620 C CA . GLU A 1 567 ? -54.644 -4.644 86.950 1.00 91.06 567 GLU A CA 1
ATOM 4621 C C . GLU A 1 567 ? -53.784 -3.900 85.915 1.00 91.06 567 GLU A C 1
ATOM 4623 O O . GLU A 1 567 ? -53.736 -4.300 84.755 1.00 91.06 567 GLU A O 1
ATOM 4628 N N . PHE A 1 568 ? -53.013 -2.894 86.331 1.00 92.88 568 PHE A N 1
ATOM 4629 C CA . PHE A 1 568 ? -52.042 -2.205 85.479 1.00 92.88 568 PHE A CA 1
ATOM 4630 C C . PHE A 1 568 ? -50.986 -3.157 84.911 1.00 92.88 568 PHE A C 1
ATOM 4632 O O . PHE A 1 568 ? -50.746 -3.176 83.702 1.00 92.88 568 PHE A O 1
ATOM 4639 N N . HIS A 1 569 ? -50.387 -3.996 85.763 1.00 92.44 569 HIS A N 1
ATOM 4640 C CA . HIS A 1 569 ? -49.412 -4.987 85.320 1.00 92.44 569 HIS A CA 1
ATOM 4641 C C . HIS A 1 569 ? -50.028 -5.977 84.323 1.00 92.44 569 HIS A C 1
ATOM 4643 O O . HIS A 1 569 ? -49.404 -6.309 83.312 1.00 92.44 569 HIS A O 1
ATOM 4649 N N . LYS A 1 570 ? -51.265 -6.421 84.572 1.00 93.00 570 LYS A N 1
ATOM 4650 C CA . LYS A 1 570 ? -52.008 -7.294 83.661 1.00 93.00 570 LYS A CA 1
ATOM 4651 C C . LYS A 1 570 ? -52.233 -6.621 82.304 1.00 93.00 570 LYS A C 1
ATOM 4653 O O . LYS A 1 570 ? -51.905 -7.230 81.287 1.00 93.00 570 LYS A O 1
ATOM 4658 N N . GLN A 1 571 ? -52.694 -5.371 82.285 1.00 91.38 571 GLN A N 1
ATOM 4659 C CA . GLN A 1 571 ? -52.931 -4.601 81.058 1.00 91.38 571 GLN A CA 1
ATOM 4660 C C . GLN A 1 571 ? -51.646 -4.380 80.250 1.00 91.38 571 GLN A C 1
ATOM 4662 O O . GLN A 1 571 ? -51.626 -4.643 79.047 1.00 91.38 571 GLN A O 1
ATOM 4667 N N . GLN A 1 572 ? -50.544 -3.978 80.895 1.00 91.75 572 GLN A N 1
ATOM 4668 C CA . GLN A 1 572 ? -49.252 -3.847 80.212 1.00 91.75 572 GLN A CA 1
ATOM 4669 C C . GLN A 1 572 ? -48.760 -5.187 79.654 1.00 91.75 572 GLN A C 1
ATOM 4671 O O . GLN A 1 572 ? -48.291 -5.256 78.519 1.00 91.75 572 GLN A O 1
ATOM 4676 N N . THR A 1 573 ? -48.896 -6.268 80.424 1.00 92.00 573 THR A N 1
ATOM 4677 C CA . THR A 1 573 ? -48.459 -7.604 80.002 1.00 92.00 573 THR A CA 1
ATOM 4678 C C . THR A 1 573 ? -49.276 -8.118 78.816 1.00 92.00 573 THR A C 1
ATOM 4680 O O . THR A 1 573 ? -48.714 -8.696 77.887 1.00 92.00 573 THR A O 1
ATOM 4683 N N . GLU A 1 574 ? -50.595 -7.920 78.816 1.00 91.44 574 GLU A N 1
ATOM 4684 C CA . GLU A 1 574 ? -51.469 -8.270 77.690 1.00 91.44 574 GLU A CA 1
ATOM 4685 C C . GLU A 1 574 ? -51.131 -7.462 76.433 1.00 91.44 574 GLU A C 1
ATOM 4687 O O . GLU A 1 574 ? -51.070 -8.026 75.339 1.00 91.44 574 GLU A O 1
ATOM 4692 N N . LEU A 1 575 ? -50.823 -6.173 76.587 1.00 91.75 575 LEU A N 1
ATOM 4693 C CA . LEU A 1 575 ? -50.418 -5.327 75.471 1.00 91.75 575 LEU A CA 1
ATOM 4694 C C . LEU A 1 575 ? -49.072 -5.774 74.876 1.00 91.75 575 LEU A C 1
ATOM 4696 O O . LEU A 1 575 ? -48.976 -5.950 73.663 1.00 91.75 575 LEU A O 1
ATOM 4700 N N . VAL A 1 576 ? -48.052 -6.050 75.695 1.00 92.31 576 VAL A N 1
ATOM 4701 C CA . VAL A 1 576 ? -46.751 -6.547 75.201 1.00 92.31 576 VAL A CA 1
ATOM 4702 C C . VAL A 1 576 ? -46.891 -7.918 74.533 1.00 92.31 576 VAL A C 1
ATOM 4704 O O . VAL A 1 576 ? -46.266 -8.169 73.504 1.00 92.31 576 VAL A O 1
ATOM 4707 N N . LYS A 1 577 ? -47.776 -8.792 75.035 1.00 92.00 577 LYS A N 1
ATOM 4708 C CA . LYS A 1 577 ? -48.086 -10.083 74.388 1.00 92.00 577 LYS A CA 1
ATOM 4709 C C . LYS A 1 577 ? -48.651 -9.935 72.973 1.00 92.00 577 LYS A C 1
ATOM 4711 O O . LYS A 1 577 ? -48.579 -10.889 72.203 1.00 92.00 577 LYS A O 1
ATOM 4716 N N . SER A 1 578 ? -49.198 -8.772 72.613 1.00 89.69 578 SER A N 1
ATOM 4717 C CA . SER A 1 578 ? -49.686 -8.503 71.256 1.00 89.69 578 SER A CA 1
ATOM 4718 C C . SER A 1 578 ? -48.582 -8.111 70.261 1.00 89.69 578 SER A C 1
ATOM 4720 O O . SER A 1 578 ? -48.796 -8.222 69.054 1.00 89.69 578 SER A O 1
ATOM 4722 N N . TYR A 1 579 ? -47.390 -7.727 70.734 1.00 89.25 579 TYR A N 1
ATOM 4723 C CA . TYR A 1 579 ? -46.289 -7.252 69.888 1.00 89.25 579 TYR A CA 1
ATOM 4724 C C . TYR A 1 579 ? -45.808 -8.271 68.836 1.00 89.25 579 TYR A C 1
ATOM 4726 O O . TYR A 1 579 ? -45.699 -7.892 67.667 1.00 89.25 579 TYR A O 1
ATOM 4734 N N . PRO A 1 580 ? -45.616 -9.570 69.157 1.00 91.62 580 PRO A N 1
ATOM 4735 C CA . PRO A 1 580 ? -45.252 -10.564 68.145 1.00 91.62 580 PRO A CA 1
ATOM 4736 C C . PRO A 1 580 ? -46.276 -10.668 67.006 1.00 91.62 580 PRO A C 1
ATOM 4738 O O . PRO A 1 580 ? -45.901 -10.868 65.855 1.00 91.62 580 PRO A O 1
ATOM 4741 N N . ASN A 1 581 ? -47.570 -10.485 67.298 1.00 88.50 581 ASN A N 1
ATOM 4742 C CA . ASN A 1 581 ? -48.616 -10.517 66.273 1.00 88.50 581 ASN A CA 1
ATOM 4743 C C . ASN A 1 581 ? -48.543 -9.296 65.346 1.00 88.50 581 ASN A C 1
ATOM 4745 O O . ASN A 1 581 ? -48.761 -9.443 64.146 1.00 88.50 581 ASN A O 1
ATOM 4749 N N . MET A 1 582 ? -48.202 -8.117 65.880 1.00 88.31 582 MET A N 1
ATOM 4750 C CA . MET A 1 582 ? -47.993 -6.901 65.083 1.00 88.31 582 MET A CA 1
ATOM 4751 C C . MET A 1 582 ? -46.788 -7.047 64.143 1.00 88.31 582 MET A C 1
ATOM 4753 O O . MET A 1 582 ? -46.884 -6.718 62.960 1.00 88.31 582 MET A O 1
ATOM 4757 N N . ILE A 1 583 ? -45.680 -7.613 64.635 1.00 90.25 583 ILE A N 1
ATOM 4758 C CA . ILE A 1 583 ? -44.508 -7.918 63.800 1.00 90.25 583 ILE A CA 1
ATOM 4759 C C . ILE A 1 583 ? -44.879 -8.923 62.704 1.00 90.25 583 ILE A C 1
ATOM 4761 O O . ILE A 1 583 ? -44.571 -8.698 61.537 1.00 90.25 583 ILE A O 1
ATOM 4765 N N . ASN A 1 584 ? -45.589 -10.002 63.052 1.00 89.19 584 ASN A N 1
ATOM 4766 C CA . ASN A 1 584 ? -46.018 -11.006 62.077 1.00 89.19 584 ASN A CA 1
ATOM 4767 C C . ASN A 1 584 ? -46.920 -10.416 60.983 1.00 89.19 584 ASN A C 1
ATOM 4769 O O . ASN A 1 584 ? -46.797 -10.812 59.827 1.00 89.19 584 ASN A O 1
ATOM 4773 N N . SER A 1 585 ? -47.795 -9.456 61.307 1.00 88.88 585 SER A N 1
ATOM 4774 C CA . SER A 1 585 ? -48.587 -8.768 60.279 1.00 88.88 585 SER A CA 1
ATOM 4775 C C . SER A 1 585 ? -47.730 -7.923 59.331 1.00 88.88 585 SER A C 1
ATOM 4777 O O . SER A 1 585 ? -47.937 -7.995 58.124 1.00 88.88 585 SER A O 1
ATOM 4779 N N . GLU A 1 586 ? -46.730 -7.192 59.836 1.00 90.88 586 GLU A N 1
ATOM 4780 C CA . GLU A 1 586 ? -45.809 -6.421 58.980 1.00 90.88 586 GLU A CA 1
ATOM 4781 C C . GLU A 1 586 ? -44.907 -7.326 58.128 1.00 90.88 586 GLU A C 1
ATOM 4783 O O . GLU A 1 586 ? -44.582 -6.982 56.990 1.00 90.88 586 GLU A O 1
ATOM 4788 N N . LEU A 1 587 ? -44.517 -8.495 58.649 1.00 89.25 587 LEU A N 1
ATOM 4789 C CA . LEU A 1 587 ? -43.781 -9.508 57.887 1.00 89.25 587 LEU A CA 1
ATOM 4790 C C . LEU A 1 587 ? -44.631 -10.087 56.750 1.00 89.25 587 LEU A C 1
ATOM 4792 O O . LEU A 1 587 ? -44.141 -10.195 55.630 1.00 89.25 587 LEU A O 1
ATOM 4796 N N . LEU A 1 588 ? -45.906 -10.405 57.002 1.00 89.44 588 LEU A N 1
ATOM 4797 C CA . LEU A 1 588 ? -46.833 -10.869 55.962 1.00 89.44 588 LEU A CA 1
ATOM 4798 C C . LEU A 1 588 ? -47.077 -9.792 54.896 1.00 89.44 588 LEU A C 1
ATOM 4800 O O . LEU A 1 588 ? -47.122 -10.095 53.704 1.00 89.44 588 LEU A O 1
ATOM 4804 N N . ASP A 1 589 ? -47.201 -8.528 55.299 1.00 89.25 589 ASP A N 1
ATOM 4805 C CA . ASP A 1 589 ? -47.340 -7.407 54.368 1.00 89.25 589 ASP A CA 1
ATOM 4806 C C . ASP A 1 589 ? -46.085 -7.211 53.510 1.00 89.25 589 ASP A C 1
ATOM 4808 O O . ASP A 1 589 ? -46.192 -6.936 52.310 1.00 89.25 589 ASP A O 1
ATOM 4812 N N . TYR A 1 590 ? -44.896 -7.368 54.096 1.00 90.56 590 TYR A N 1
ATOM 4813 C CA . TYR A 1 590 ? -43.635 -7.354 53.358 1.00 90.56 590 TYR A CA 1
ATOM 4814 C C . TYR A 1 590 ? -43.531 -8.531 52.384 1.00 90.56 590 TYR A C 1
ATOM 4816 O O . TYR A 1 590 ? -43.220 -8.320 51.211 1.00 90.56 590 TYR A O 1
ATOM 4824 N N . GLU A 1 591 ? -43.866 -9.743 52.827 1.00 87.81 591 GLU A N 1
ATOM 4825 C CA . GLU A 1 591 ? -43.879 -10.949 51.997 1.00 87.81 591 GLU A CA 1
ATOM 4826 C C . GLU A 1 591 ? -44.807 -10.775 50.784 1.00 87.81 591 GLU A C 1
ATOM 4828 O O . GLU A 1 591 ? -44.390 -10.980 49.645 1.00 87.81 591 GLU A O 1
ATOM 4833 N N . ASN A 1 592 ? -46.033 -10.284 50.991 1.00 88.56 592 ASN A N 1
ATOM 4834 C CA . ASN A 1 592 ? -46.983 -10.004 49.910 1.00 88.56 592 ASN A CA 1
ATOM 4835 C C . ASN A 1 592 ? -46.443 -8.961 48.913 1.00 88.56 592 ASN A C 1
ATOM 4837 O O . ASN A 1 592 ? -46.600 -9.105 47.695 1.00 88.56 592 ASN A O 1
ATOM 4841 N N . LYS A 1 593 ? -45.785 -7.906 49.408 1.00 89.12 593 LYS A N 1
ATOM 4842 C CA . LYS A 1 593 ? -45.142 -6.889 48.561 1.00 89.12 593 LYS A CA 1
ATOM 4843 C C . LYS A 1 593 ? -43.951 -7.453 47.781 1.00 89.12 593 LYS A C 1
ATOM 4845 O O . LYS A 1 593 ? -43.784 -7.107 46.616 1.00 89.12 593 LYS A O 1
ATOM 4850 N N . MET A 1 594 ? -43.158 -8.348 48.370 1.00 88.44 594 MET A N 1
ATOM 4851 C CA . MET A 1 594 ? -42.095 -9.055 47.649 1.00 88.44 594 MET A CA 1
ATOM 4852 C C . MET A 1 594 ? -42.660 -9.973 46.565 1.00 88.44 594 MET A C 1
ATOM 4854 O O . MET A 1 594 ? -42.238 -9.884 45.414 1.00 88.44 594 MET A O 1
ATOM 4858 N N . CYS A 1 595 ? -43.654 -10.799 46.897 1.00 88.00 595 CYS A N 1
ATOM 4859 C CA . CYS A 1 595 ? -44.331 -11.679 45.947 1.00 88.00 595 CYS A CA 1
ATOM 4860 C C . CYS A 1 595 ? -44.896 -10.899 44.753 1.00 88.00 595 CYS A C 1
ATOM 4862 O O . CYS A 1 595 ? -44.705 -11.287 43.605 1.00 88.00 595 CYS A O 1
ATOM 4864 N N . THR A 1 596 ? -45.535 -9.756 45.000 1.00 89.00 596 THR A N 1
ATOM 4865 C CA . THR A 1 596 ? -46.051 -8.896 43.922 1.00 89.00 596 THR A CA 1
ATOM 4866 C C . THR A 1 596 ? -44.941 -8.231 43.107 1.00 89.00 596 THR A C 1
ATOM 4868 O O . THR A 1 596 ? -45.035 -8.211 41.882 1.00 89.00 596 THR A O 1
ATOM 4871 N N . PHE A 1 597 ? -43.871 -7.742 43.740 1.00 89.56 597 PHE A N 1
ATOM 4872 C CA . PHE A 1 597 ? -42.746 -7.107 43.045 1.00 89.56 597 PHE A CA 1
ATOM 4873 C C . PHE A 1 597 ? -41.985 -8.077 42.136 1.00 89.56 597 PHE A C 1
ATOM 4875 O O . PHE A 1 597 ? -41.726 -7.763 40.976 1.00 89.56 597 PHE A O 1
ATOM 4882 N N . PHE A 1 598 ? -41.677 -9.275 42.635 1.00 87.62 598 PHE A N 1
ATOM 4883 C CA . PHE A 1 598 ? -41.015 -10.322 41.854 1.00 87.62 598 PHE A CA 1
ATOM 4884 C C . PHE A 1 598 ? -41.987 -11.117 40.970 1.00 87.62 598 PHE A C 1
ATOM 4886 O O . PHE A 1 598 ? -41.545 -11.929 40.161 1.00 87.62 598 PHE A O 1
ATOM 4893 N N . SER A 1 599 ? -43.298 -10.866 41.080 1.00 86.38 599 SER A N 1
ATOM 4894 C CA . SER A 1 599 ? -44.360 -11.615 40.389 1.00 86.38 599 SER A CA 1
ATOM 4895 C C . SER A 1 599 ? -44.311 -13.125 40.669 1.00 86.38 599 SER A C 1
ATOM 4897 O O . SER A 1 599 ? -44.472 -13.947 39.768 1.00 86.38 599 SER A O 1
ATOM 4899 N N . VAL A 1 600 ? -44.094 -13.490 41.935 1.00 85.31 600 VAL A N 1
ATOM 4900 C CA . VAL A 1 600 ? -43.994 -14.873 42.423 1.00 85.31 600 VAL A CA 1
ATOM 4901 C C . VAL A 1 600 ? -45.136 -15.157 43.398 1.00 85.31 600 VAL A C 1
ATOM 4903 O O . VAL A 1 600 ? -45.501 -14.303 44.202 1.00 85.31 600 VAL A O 1
ATOM 4906 N N . ALA A 1 601 ? -45.717 -16.356 43.333 1.00 76.94 601 ALA A N 1
ATOM 4907 C CA . ALA A 1 601 ? -46.742 -16.809 44.271 1.00 76.94 601 ALA A CA 1
ATOM 4908 C C . ALA A 1 601 ? -46.124 -17.670 45.382 1.00 76.94 601 ALA A C 1
ATOM 4910 O O . ALA A 1 601 ? -45.173 -18.412 45.144 1.00 76.94 601 ALA A O 1
ATOM 4911 N N . LYS A 1 602 ? -46.690 -17.599 46.590 1.00 66.19 602 LYS A N 1
ATOM 4912 C CA . LYS A 1 602 ? -46.250 -18.405 47.733 1.00 66.19 602 LYS A CA 1
ATOM 4913 C C . LYS A 1 602 ? -46.448 -19.897 47.439 1.00 66.19 602 LYS A C 1
ATOM 4915 O O . LYS A 1 602 ? -47.566 -20.317 47.126 1.00 66.19 602 LYS A O 1
ATOM 4920 N N . ALA A 1 603 ? -45.386 -20.692 47.570 1.00 59.78 603 ALA A N 1
ATOM 4921 C CA . ALA A 1 603 ? -45.499 -22.147 47.559 1.00 59.78 603 ALA A CA 1
ATOM 4922 C C . ALA A 1 603 ? -46.371 -22.584 48.748 1.00 59.78 603 ALA A C 1
ATOM 4924 O O . ALA A 1 603 ? -46.189 -22.119 49.877 1.00 59.78 603 ALA A O 1
ATOM 4925 N N . LYS A 1 604 ? -47.364 -23.446 48.505 1.00 48.38 604 LYS A N 1
ATOM 4926 C CA . LYS A 1 604 ? -48.156 -24.017 49.599 1.00 48.38 604 LYS A CA 1
ATOM 4927 C C . LYS A 1 604 ? -47.227 -24.916 50.413 1.00 48.38 604 LYS A C 1
ATOM 4929 O O . LYS A 1 604 ? -46.469 -25.696 49.853 1.00 48.38 604 LYS A O 1
ATOM 4934 N N . THR A 1 605 ? -47.319 -24.831 51.734 1.00 45.81 605 THR A N 1
ATOM 4935 C CA . THR A 1 605 ? -46.447 -25.478 52.735 1.00 45.81 605 THR A CA 1
ATOM 4936 C C . THR A 1 605 ? -46.354 -27.016 52.674 1.00 45.81 605 THR A C 1
ATOM 4938 O O . THR A 1 605 ? -45.697 -27.607 53.526 1.00 45.81 605 THR A O 1
ATOM 4941 N N . ASN A 1 606 ? -46.960 -27.672 51.681 1.00 43.09 606 ASN A N 1
ATOM 4942 C CA . ASN A 1 606 ? -46.823 -29.107 51.434 1.00 43.09 606 ASN A CA 1
ATOM 4943 C C . ASN A 1 606 ? -45.767 -29.463 50.370 1.00 43.09 606 ASN A C 1
ATOM 4945 O O . ASN A 1 606 ? -45.333 -30.609 50.372 1.00 43.09 606 ASN A O 1
ATOM 4949 N N . ASP A 1 607 ? -45.297 -28.518 49.547 1.00 43.50 607 ASP A N 1
ATOM 4950 C CA . ASP A 1 607 ? -44.334 -28.817 48.466 1.00 43.50 607 ASP A CA 1
ATOM 4951 C C . ASP A 1 607 ? -42.861 -28.763 48.936 1.00 43.50 607 ASP A C 1
ATOM 4953 O O . ASP A 1 607 ? -41.965 -29.280 48.276 1.00 43.50 607 ASP A O 1
ATOM 4957 N N . PHE A 1 608 ? -42.588 -28.216 50.130 1.00 43.66 608 PHE A N 1
ATOM 4958 C CA . PHE A 1 608 ? -41.230 -28.143 50.701 1.00 43.66 608 PHE A CA 1
ATOM 4959 C C . PHE A 1 608 ? -40.657 -29.498 51.151 1.00 43.66 608 PHE A C 1
ATOM 4961 O O . PHE A 1 608 ? -39.454 -29.610 51.369 1.00 43.66 608 PHE A O 1
ATOM 4968 N N . LYS A 1 609 ? -41.493 -30.534 51.316 1.00 44.00 609 LYS A N 1
ATOM 4969 C CA . LYS A 1 609 ? -41.016 -31.872 51.709 1.00 44.00 609 LYS A CA 1
ATOM 4970 C C . LYS A 1 609 ? -40.569 -32.738 50.533 1.00 44.00 609 LYS A C 1
ATOM 4972 O O . LYS A 1 609 ? -39.825 -33.675 50.779 1.00 44.00 609 LYS A O 1
ATOM 4977 N N . GLU A 1 610 ? -40.994 -32.433 49.307 1.00 42.62 610 GLU A N 1
ATOM 4978 C CA . GLU A 1 610 ? -40.525 -33.136 48.101 1.00 42.62 610 GLU A CA 1
ATOM 4979 C C . GLU A 1 610 ? -39.278 -32.459 47.501 1.00 42.62 610 GLU A C 1
ATOM 4981 O O . GLU A 1 610 ? -38.383 -33.150 47.022 1.00 42.62 610 GLU A O 1
ATOM 4986 N N . LEU A 1 611 ? -39.141 -31.132 47.636 1.00 44.03 611 LEU A N 1
ATOM 4987 C CA . LEU A 1 611 ? -37.963 -30.394 47.154 1.00 44.03 611 LEU A CA 1
ATOM 4988 C C . LEU A 1 611 ? -36.693 -30.627 47.988 1.00 44.03 611 LEU A C 1
ATOM 4990 O O . LEU A 1 611 ? -35.623 -30.747 47.408 1.00 44.03 611 LEU A O 1
ATOM 4994 N N . HIS A 1 612 ? -36.782 -30.784 49.315 1.00 42.78 612 HIS A N 1
ATOM 4995 C CA . HIS A 1 612 ? -35.590 -31.102 50.119 1.00 42.78 612 HIS A CA 1
ATOM 4996 C C . HIS A 1 612 ? -35.067 -32.532 49.916 1.00 42.78 612 HIS A C 1
ATOM 4998 O O . HIS A 1 612 ? -33.877 -32.763 50.105 1.00 42.78 612 HIS A O 1
ATOM 5004 N N . SER A 1 613 ? -35.910 -33.484 49.497 1.00 41.81 613 SER A N 1
ATOM 5005 C CA . SER A 1 613 ? -35.431 -34.815 49.098 1.00 41.81 613 SER A CA 1
ATOM 5006 C C . SER A 1 613 ? -34.718 -34.803 47.744 1.00 41.81 613 SER A C 1
ATOM 5008 O O . SER A 1 613 ? -33.771 -35.560 47.568 1.00 41.81 613 SER A O 1
ATOM 5010 N N . GLU A 1 614 ? -35.125 -33.932 46.814 1.00 42.78 614 GLU A N 1
ATOM 5011 C CA . GLU A 1 614 ? -34.463 -33.795 45.509 1.00 42.78 614 GLU A CA 1
ATOM 5012 C C . GLU A 1 614 ? -33.216 -32.889 45.576 1.00 42.78 614 GLU A C 1
ATOM 5014 O O . GLU A 1 614 ? -32.242 -33.155 44.881 1.00 42.78 614 GLU A O 1
ATOM 5019 N N . GLU A 1 615 ? -33.177 -31.870 46.443 1.00 42.91 615 GLU A N 1
ATOM 5020 C CA . GLU A 1 615 ? -31.979 -31.038 46.662 1.00 42.91 615 GLU A CA 1
ATOM 5021 C C . GLU A 1 615 ? -30.848 -31.810 47.368 1.00 42.91 615 GLU A C 1
ATOM 5023 O O . GLU A 1 615 ? -29.691 -31.653 46.982 1.00 42.91 615 GLU A O 1
ATOM 5028 N N . GLU A 1 616 ? -31.148 -32.709 48.319 1.00 42.94 616 GLU A N 1
ATOM 5029 C CA . GLU A 1 616 ? -30.126 -33.587 48.920 1.00 42.94 616 GLU A CA 1
ATOM 5030 C C . GLU A 1 616 ? -29.615 -34.667 47.941 1.00 42.94 616 GLU A C 1
ATOM 5032 O O . GLU A 1 616 ? -28.429 -35.001 47.984 1.00 42.94 616 GLU A O 1
ATOM 5037 N N . GLU A 1 617 ? -30.447 -35.179 47.021 1.00 45.28 617 GLU A N 1
ATOM 5038 C CA . GLU A 1 617 ? -30.014 -36.100 45.948 1.00 45.28 617 GLU A CA 1
ATOM 5039 C C . GLU A 1 617 ? -29.198 -35.389 44.852 1.00 45.28 617 GLU A C 1
ATOM 5041 O O . GLU A 1 617 ? -28.234 -35.950 44.329 1.00 45.28 617 GLU A O 1
ATOM 5046 N N . VAL A 1 618 ? -29.524 -34.134 44.526 1.00 46.41 618 VAL A N 1
ATOM 5047 C CA . VAL A 1 618 ? -28.796 -33.350 43.515 1.00 46.41 618 VAL A CA 1
ATOM 5048 C C . VAL A 1 618 ? -27.464 -32.824 44.060 1.00 46.41 618 VAL A C 1
ATOM 5050 O O . VAL A 1 618 ? -26.468 -32.868 43.338 1.00 46.41 618 VAL A O 1
ATOM 5053 N N . ASP A 1 619 ? -27.378 -32.417 45.330 1.00 42.94 619 ASP A N 1
ATOM 5054 C CA . ASP A 1 619 ? -26.105 -32.007 45.943 1.00 42.94 619 ASP A CA 1
ATOM 5055 C C . ASP A 1 619 ? -25.162 -33.197 46.205 1.00 42.94 619 ASP A C 1
ATOM 5057 O O . ASP A 1 619 ? -23.940 -33.048 46.085 1.00 42.94 619 ASP A O 1
ATOM 5061 N N . THR A 1 620 ? -25.695 -34.398 46.469 1.00 48.28 620 THR A N 1
ATOM 5062 C CA . THR A 1 620 ? -24.882 -35.627 46.550 1.00 48.28 620 THR A CA 1
ATOM 5063 C C . THR A 1 620 ? -24.424 -36.115 45.174 1.00 48.28 620 THR A C 1
ATOM 5065 O O . THR A 1 620 ? -23.246 -36.447 45.029 1.00 48.28 620 THR A O 1
ATOM 5068 N N . GLU A 1 621 ? -25.256 -36.040 44.125 1.00 46.34 621 GLU A N 1
ATOM 5069 C CA . GLU A 1 621 ? -24.812 -36.314 42.748 1.00 46.34 621 GLU A CA 1
ATOM 5070 C C . GLU A 1 621 ? -23.802 -35.275 42.222 1.00 46.34 621 GLU A C 1
ATOM 5072 O O . GLU A 1 621 ? -22.903 -35.628 41.453 1.00 46.34 621 GLU A O 1
ATOM 5077 N N . ILE A 1 622 ? -23.915 -33.996 42.605 1.00 49.25 622 ILE A N 1
ATOM 5078 C CA . ILE A 1 622 ? -22.966 -32.943 42.206 1.00 49.25 622 ILE A CA 1
ATOM 5079 C C . ILE A 1 622 ? -21.630 -33.106 42.946 1.00 49.25 622 ILE A C 1
ATOM 5081 O O . ILE A 1 622 ? -20.581 -32.914 42.327 1.00 49.25 622 ILE A O 1
ATOM 5085 N N . GLN A 1 623 ? -21.629 -33.526 44.218 1.00 48.12 623 GLN A N 1
ATOM 5086 C CA . GLN A 1 623 ? -20.397 -33.841 44.953 1.00 48.12 623 GLN A CA 1
ATOM 5087 C C . GLN A 1 623 ? -19.735 -35.146 44.478 1.00 48.12 623 GLN A C 1
ATOM 5089 O O . GLN A 1 623 ? -18.509 -35.174 44.333 1.00 48.12 623 GLN A O 1
ATOM 5094 N N . GLU A 1 624 ? -20.502 -36.191 44.144 1.00 50.25 624 GLU A N 1
ATOM 5095 C CA . GLU A 1 624 ? -19.954 -37.420 43.549 1.00 50.25 624 GLU A CA 1
ATOM 5096 C C . GLU A 1 624 ? -19.379 -37.152 42.150 1.00 50.25 624 GLU A C 1
ATOM 5098 O O . GLU A 1 624 ? -18.228 -37.516 41.894 1.00 50.25 624 GLU A O 1
ATOM 5103 N N . LYS A 1 625 ? -20.074 -36.387 41.292 1.00 49.53 625 LYS A N 1
ATOM 5104 C CA . LYS A 1 625 ? -19.564 -35.992 39.964 1.00 49.53 625 LYS A CA 1
ATOM 5105 C C . LYS A 1 625 ? -18.371 -35.033 40.046 1.00 49.53 625 LYS A C 1
ATOM 5107 O O . LYS A 1 625 ? -17.456 -35.148 39.236 1.00 49.53 625 LYS A O 1
ATOM 5112 N N . GLN A 1 626 ? -18.299 -34.129 41.028 1.00 44.00 626 GLN A N 1
ATOM 5113 C CA . GLN A 1 626 ? -17.102 -33.301 41.256 1.00 44.00 626 GLN A CA 1
ATOM 5114 C C . GLN A 1 626 ? -15.905 -34.128 41.755 1.00 44.00 626 GLN A C 1
ATOM 5116 O O . GLN A 1 626 ? -14.772 -33.843 41.363 1.00 44.00 626 GLN A O 1
ATOM 5121 N N . SER A 1 627 ? -16.132 -35.183 42.547 1.00 46.22 627 SER A N 1
ATOM 5122 C CA . SER A 1 627 ? -15.074 -36.109 42.981 1.00 46.22 627 SER A CA 1
ATOM 5123 C C . SER A 1 627 ? -14.593 -37.046 41.856 1.00 46.22 627 SER A C 1
ATOM 5125 O O . SER A 1 627 ? -13.390 -37.299 41.729 1.00 46.22 627 SER A O 1
ATOM 5127 N N . GLU A 1 628 ? -15.488 -37.471 40.956 1.00 46.00 628 GLU A N 1
ATOM 5128 C CA . GLU A 1 628 ? -15.134 -38.210 39.737 1.00 46.00 628 GLU A CA 1
ATOM 5129 C C . GLU A 1 628 ? -14.388 -37.321 38.725 1.00 46.00 628 GLU A C 1
ATOM 5131 O O . GLU A 1 628 ? -13.397 -37.756 38.143 1.00 46.00 628 GLU A O 1
ATOM 5136 N N . ILE A 1 629 ? -14.754 -36.042 38.581 1.00 46.09 629 ILE A N 1
ATOM 5137 C CA . ILE A 1 629 ? -14.053 -35.089 37.697 1.00 46.09 629 ILE A CA 1
ATOM 5138 C C . ILE A 1 629 ? -12.658 -34.721 38.240 1.00 46.09 629 ILE A C 1
ATOM 5140 O O . ILE A 1 629 ? -11.720 -34.558 37.456 1.00 46.09 629 ILE A O 1
ATOM 5144 N N . LEU A 1 630 ? -12.479 -34.661 39.566 1.00 42.34 630 LEU A N 1
ATOM 5145 C CA . LEU A 1 630 ? -11.169 -34.454 40.200 1.00 42.34 630 LEU A CA 1
ATOM 5146 C C . LEU A 1 630 ? -10.246 -35.683 40.103 1.00 42.34 630 LEU A C 1
ATOM 5148 O O . LEU A 1 630 ? -9.027 -35.525 40.152 1.00 42.34 630 LEU A O 1
ATOM 5152 N N . SER A 1 631 ? -10.795 -36.889 39.915 1.00 41.62 631 SER A N 1
ATOM 5153 C CA . SER A 1 631 ? -10.004 -38.107 39.662 1.00 41.62 631 SER A CA 1
ATOM 5154 C C . SER A 1 631 ? -9.779 -38.399 38.170 1.00 41.62 631 SER A C 1
ATOM 5156 O O . SER A 1 631 ? -8.801 -39.063 37.822 1.00 41.62 631 SER A O 1
ATOM 5158 N N . ALA A 1 632 ? -10.615 -37.850 37.281 1.00 40.00 632 ALA A N 1
ATOM 5159 C CA . ALA A 1 632 ? -10.535 -38.048 35.832 1.00 40.00 632 ALA A CA 1
ATOM 5160 C C . ALA A 1 632 ? -9.742 -36.966 35.068 1.00 40.00 632 ALA A C 1
ATOM 5162 O O . ALA A 1 632 ? -9.490 -37.127 33.876 1.00 40.00 632 ALA A O 1
ATOM 5163 N N . GLN A 1 633 ? -9.254 -35.903 35.720 1.00 38.56 633 GLN A N 1
ATOM 5164 C CA . GLN A 1 633 ? -8.260 -34.992 35.127 1.00 38.56 633 GLN A CA 1
ATOM 5165 C C . GLN A 1 633 ? -6.823 -35.509 35.295 1.00 38.56 633 GLN A C 1
ATOM 5167 O O . GLN A 1 633 ? -5.913 -34.825 35.755 1.00 38.56 633 GLN A O 1
ATOM 5172 N N . SER A 1 634 ? -6.609 -36.728 34.818 1.00 40.62 634 SER A N 1
ATOM 5173 C CA . SER A 1 634 ? -5.392 -37.063 34.096 1.00 40.62 634 SER A CA 1
ATOM 5174 C C . SER A 1 634 ? -5.845 -37.483 32.701 1.00 40.62 634 SER A C 1
ATOM 5176 O O . SER A 1 634 ? -6.455 -38.534 32.548 1.00 40.62 634 SER A O 1
ATOM 5178 N N . VAL A 1 635 ? -5.505 -36.656 31.705 1.00 34.19 635 VAL A N 1
ATOM 5179 C CA . VAL A 1 635 ? -5.606 -36.892 30.248 1.00 34.19 635 VAL A CA 1
ATOM 5180 C C . VAL A 1 635 ? -6.872 -36.358 29.515 1.00 34.19 635 VAL A C 1
ATOM 5182 O O . VAL A 1 635 ? -7.957 -36.909 29.598 1.00 34.19 635 VAL A O 1
ATOM 5185 N N . HIS A 1 636 ? -6.629 -35.327 28.683 1.00 29.58 636 HIS A N 1
ATOM 5186 C CA . HIS A 1 636 ? -7.311 -34.874 27.441 1.00 29.58 636 HIS A CA 1
ATOM 5187 C C . HIS A 1 636 ? -8.736 -34.240 27.399 1.00 29.58 636 HIS A C 1
ATOM 5189 O O . HIS A 1 636 ? -9.756 -34.904 27.467 1.00 29.58 636 HIS A O 1
ATOM 5195 N N . SER A 1 637 ? -8.737 -32.929 27.084 1.00 27.27 637 SER A N 1
ATOM 5196 C CA . SER A 1 637 ? -9.372 -32.189 25.955 1.00 27.27 637 SER A CA 1
ATOM 5197 C C . SER A 1 637 ? -10.887 -32.257 25.598 1.00 27.27 637 SER A C 1
ATOM 5199 O O . SER A 1 637 ? -11.361 -33.262 25.084 1.00 27.27 637 SER A O 1
ATOM 5201 N N . VAL A 1 638 ? -11.496 -31.049 25.590 1.00 27.33 638 VAL A N 1
ATOM 5202 C CA . VAL A 1 638 ? -12.497 -30.458 24.644 1.00 27.33 638 VAL A CA 1
ATOM 5203 C C . VAL A 1 638 ? -14.021 -30.548 24.940 1.00 27.33 638 VAL A C 1
ATOM 5205 O O . VAL A 1 638 ? -14.655 -31.578 24.767 1.00 27.33 638 VAL A O 1
ATOM 5208 N N . SER A 1 639 ? -14.583 -29.341 25.169 1.00 25.92 639 SER A N 1
ATOM 5209 C CA . SER A 1 639 ? -15.834 -28.722 24.647 1.00 25.92 639 SER A CA 1
ATOM 5210 C C . SER A 1 639 ? -17.226 -28.971 25.255 1.00 25.92 639 SER A C 1
ATOM 5212 O O . SER A 1 639 ? -17.696 -30.100 25.364 1.00 25.92 639 SER A O 1
ATOM 5214 N N . SER A 1 640 ? -17.949 -27.832 25.333 1.00 24.81 640 SER A N 1
ATOM 5215 C CA . SER A 1 640 ? -19.416 -27.585 25.306 1.00 24.81 640 SER A CA 1
ATOM 5216 C C . SER A 1 640 ? -19.998 -27.255 26.694 1.00 24.81 640 SER A C 1
ATOM 5218 O O . SER A 1 640 ? -19.797 -28.017 27.621 1.00 24.81 640 SER A O 1
ATOM 5220 N N . ASN A 1 641 ? -20.731 -26.172 26.981 1.00 28.89 641 ASN A N 1
ATOM 5221 C CA . ASN A 1 641 ? -21.421 -25.144 26.198 1.00 28.89 641 ASN A C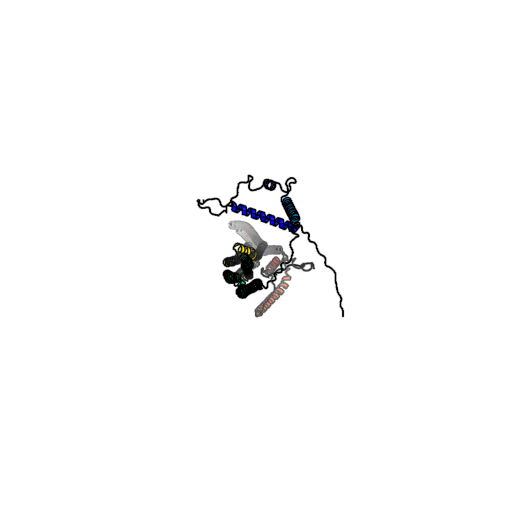A 1
ATOM 5222 C C . ASN A 1 641 ? -21.579 -23.877 27.069 1.00 28.89 641 ASN A C 1
ATOM 5224 O O . ASN A 1 641 ? -22.322 -23.917 28.041 1.00 28.89 641 ASN A O 1
ATOM 5228 N N . PHE A 1 642 ? -20.977 -22.749 26.692 1.00 26.28 642 PHE A N 1
ATOM 5229 C CA . PHE A 1 642 ? -21.451 -21.405 27.057 1.00 26.28 642 PHE A CA 1
ATOM 5230 C C . PHE A 1 642 ? -21.003 -20.457 25.940 1.00 26.28 642 PHE A C 1
ATOM 5232 O O . PHE A 1 642 ? -19.820 -20.161 25.800 1.00 26.28 642 PHE A O 1
ATOM 5239 N N . GLN A 1 643 ? -21.938 -20.041 25.082 1.00 28.11 643 GLN A N 1
ATOM 5240 C CA . GLN A 1 643 ? -21.672 -19.038 24.052 1.00 28.11 643 GLN A CA 1
ATOM 5241 C C . GLN A 1 643 ? -21.558 -17.662 24.717 1.00 28.11 643 GLN A C 1
ATOM 5243 O O . GLN A 1 643 ? -22.548 -16.955 24.887 1.00 28.11 643 GLN A O 1
ATOM 5248 N N . LEU A 1 644 ? -20.335 -17.298 25.096 1.00 29.19 644 LEU A N 1
ATOM 5249 C CA . LEU A 1 644 ? -19.919 -15.909 25.243 1.00 29.19 644 LEU A CA 1
ATOM 5250 C C . LEU A 1 644 ? -19.428 -15.424 23.879 1.00 29.19 644 LEU A C 1
ATOM 5252 O O . LEU A 1 644 ? -18.638 -16.087 23.207 1.00 29.19 644 LEU A O 1
ATOM 5256 N N . ILE A 1 645 ? -19.956 -14.280 23.458 1.00 27.98 645 ILE A N 1
ATOM 5257 C CA . ILE A 1 645 ? -19.608 -13.596 22.217 1.00 27.98 645 ILE A CA 1
ATOM 5258 C C . ILE A 1 645 ? -18.150 -13.134 22.332 1.00 27.98 645 ILE A C 1
ATOM 5260 O O . ILE A 1 645 ? -17.851 -12.097 22.913 1.00 27.98 645 ILE A O 1
ATOM 5264 N N . THR A 1 646 ? -17.235 -13.933 21.790 1.00 25.50 646 THR A N 1
ATOM 5265 C CA . THR A 1 646 ? -15.878 -13.513 21.440 1.00 25.50 646 THR A CA 1
ATOM 5266 C C . THR A 1 646 ? -15.936 -12.934 20.032 1.00 25.50 646 THR A C 1
ATOM 5268 O O . THR A 1 646 ? -16.052 -13.673 19.055 1.00 25.50 646 THR A O 1
ATOM 5271 N N . ILE A 1 647 ? -15.869 -11.611 19.905 1.00 32.00 647 ILE A N 1
ATOM 5272 C CA . ILE A 1 647 ? -15.567 -10.987 18.617 1.00 32.00 647 ILE A CA 1
ATOM 5273 C C . ILE A 1 647 ? -14.046 -11.011 18.485 1.00 32.00 647 ILE A C 1
ATOM 5275 O O . ILE A 1 647 ? -13.368 -10.214 19.119 1.00 32.00 647 ILE A O 1
ATOM 5279 N N . LEU A 1 648 ? -13.520 -11.981 17.730 1.00 26.80 648 LEU A N 1
ATOM 5280 C CA . LEU A 1 648 ? -12.520 -11.773 16.671 1.00 26.80 648 LEU A CA 1
ATOM 5281 C C . LEU A 1 648 ? -11.963 -13.113 16.145 1.00 26.80 648 LEU A C 1
ATOM 5283 O O . LEU A 1 648 ? -11.438 -13.934 16.893 1.00 26.80 648 LEU A O 1
ATOM 5287 N N . THR A 1 649 ? -11.981 -13.210 14.809 1.00 27.08 649 THR A N 1
ATOM 5288 C CA . THR A 1 649 ? -11.221 -14.083 13.888 1.00 27.08 649 THR A CA 1
ATOM 5289 C C . THR A 1 649 ? -11.896 -15.351 13.341 1.00 27.08 649 THR A C 1
ATOM 5291 O O . THR A 1 649 ? -11.792 -16.452 13.865 1.00 27.08 649 THR A O 1
ATOM 5294 N N . SER A 1 650 ? -12.497 -15.202 12.159 1.00 26.14 650 SER A N 1
ATOM 5295 C CA . SER A 1 650 ? -12.315 -16.147 11.046 1.00 26.14 650 SER A CA 1
ATOM 5296 C C . SER A 1 650 ? -12.104 -15.335 9.758 1.00 26.14 650 SER A C 1
ATOM 5298 O O . SER A 1 650 ? -12.721 -14.279 9.610 1.00 26.14 650 SER A O 1
ATOM 5300 N N . PRO A 1 651 ? -11.208 -15.766 8.852 1.00 27.34 651 PRO A N 1
ATOM 5301 C CA . PRO A 1 651 ? -10.951 -15.071 7.597 1.00 27.34 651 PRO A CA 1
ATOM 5302 C C . PRO A 1 651 ? -12.087 -15.378 6.615 1.00 27.34 651 PRO A C 1
ATOM 5304 O O . PRO A 1 651 ? -12.401 -16.544 6.373 1.00 27.34 651 PRO A O 1
ATOM 5307 N N . LEU A 1 652 ? -12.716 -14.346 6.052 1.00 28.33 652 LEU A N 1
ATOM 5308 C CA . LEU A 1 652 ? -13.656 -14.521 4.944 1.00 28.33 652 LEU A CA 1
ATOM 5309 C C . LEU A 1 652 ? -12.889 -14.632 3.612 1.00 28.33 652 LEU A C 1
ATOM 5311 O O . LEU A 1 652 ? -11.895 -13.928 3.418 1.00 28.33 652 LEU A O 1
ATOM 5315 N N . PRO A 1 653 ? -13.326 -15.520 2.700 1.00 28.77 653 PRO A N 1
ATOM 5316 C CA . PRO A 1 653 ? -12.673 -15.761 1.423 1.00 28.77 653 PRO A CA 1
ATOM 5317 C C . PRO A 1 653 ? -12.970 -14.639 0.419 1.00 28.77 653 PRO A C 1
ATOM 5319 O O . PRO A 1 653 ? -14.036 -14.025 0.426 1.00 28.77 653 PRO A O 1
ATOM 5322 N N . VAL A 1 654 ? -12.003 -14.410 -0.467 1.00 28.38 654 VAL A N 1
ATOM 5323 C CA . VAL A 1 654 ? -12.054 -13.476 -1.601 1.00 28.38 654 VAL A CA 1
ATOM 5324 C C . VAL A 1 654 ? -13.197 -13.854 -2.563 1.00 28.38 654 VAL A C 1
ATOM 5326 O O . VAL A 1 654 ? -13.315 -15.035 -2.893 1.00 28.38 654 VAL A O 1
ATOM 5329 N N . PRO A 1 655 ? -14.018 -12.906 -3.058 1.00 30.69 655 PRO A N 1
ATOM 5330 C CA . PRO A 1 655 ? -14.999 -13.191 -4.099 1.00 30.69 655 PRO A CA 1
ATOM 5331 C C . PRO A 1 655 ? -14.396 -12.990 -5.499 1.00 30.69 655 PRO A C 1
ATOM 5333 O O . PRO A 1 655 ? -14.025 -11.876 -5.866 1.00 30.69 655 PRO A O 1
ATOM 5336 N N . GLU A 1 656 ? -14.342 -14.062 -6.293 1.00 26.78 656 GLU A N 1
ATOM 5337 C CA . GLU A 1 656 ? -14.279 -13.980 -7.758 1.00 26.78 656 GLU A CA 1
ATOM 5338 C C . GLU A 1 656 ? -15.695 -13.885 -8.348 1.00 26.78 656 GLU A C 1
ATOM 5340 O O . GLU A 1 656 ? -16.667 -14.433 -7.824 1.00 26.78 656 GLU A O 1
ATOM 5345 N N . GLU A 1 657 ? -15.798 -13.134 -9.439 1.00 28.39 657 GLU A N 1
ATOM 5346 C CA . GLU A 1 657 ? -17.031 -12.730 -10.100 1.00 28.39 657 GLU A CA 1
ATOM 5347 C C . GLU A 1 657 ? -17.739 -13.849 -10.892 1.00 28.39 657 GLU A C 1
ATOM 5349 O O . GLU A 1 657 ? -17.133 -14.614 -11.640 1.00 28.39 657 GLU A O 1
ATOM 5354 N N . SER A 1 658 ? -19.073 -13.732 -10.895 1.00 26.61 658 SER A N 1
ATOM 5355 C CA . SER A 1 658 ? -20.001 -13.972 -12.018 1.00 26.61 658 SER A CA 1
ATOM 5356 C C . SER A 1 658 ? -20.698 -15.336 -12.185 1.00 26.61 658 SER A C 1
ATOM 5358 O O . SER A 1 658 ? -20.147 -16.402 -11.945 1.00 26.61 658 SER A O 1
ATOM 5360 N N . LEU A 1 659 ? -21.936 -15.217 -12.706 1.00 26.84 659 LEU A N 1
ATOM 5361 C CA . LEU A 1 659 ? -22.972 -16.219 -13.033 1.00 26.84 659 LEU A CA 1
ATOM 5362 C C . LEU A 1 659 ? -23.760 -16.702 -11.797 1.00 26.84 659 LEU A C 1
ATOM 5364 O O . LEU A 1 659 ? -23.233 -17.366 -10.925 1.00 26.84 659 LEU A O 1
ATOM 5368 N N . GLY A 1 660 ? -25.045 -16.414 -11.586 1.00 23.02 660 GLY A N 1
ATOM 5369 C CA . GLY A 1 660 ? -26.139 -16.127 -12.507 1.00 23.02 660 GLY A CA 1
ATOM 5370 C C . GLY A 1 660 ? -27.241 -17.175 -12.294 1.00 23.02 660 GLY A C 1
ATOM 5371 O O . GLY A 1 660 ? -27.066 -18.321 -12.679 1.00 23.02 660 GLY A O 1
ATOM 5372 N N . GLY A 1 661 ? -28.390 -16.774 -11.733 1.00 23.56 661 GLY A N 1
ATOM 5373 C CA . GLY A 1 661 ? -29.661 -17.498 -11.899 1.00 23.56 661 GLY A CA 1
ATOM 5374 C C . GLY A 1 661 ? -30.147 -18.396 -10.750 1.00 23.56 661 GLY A C 1
ATOM 5375 O O . GLY A 1 661 ? -29.762 -19.549 -10.637 1.00 23.56 661 GLY A O 1
ATOM 5376 N N . LYS A 1 662 ? -31.106 -17.855 -9.982 1.00 30.33 662 LYS A N 1
ATOM 5377 C CA . LYS A 1 662 ? -32.307 -18.498 -9.400 1.00 30.33 662 LYS A CA 1
ATOM 5378 C C . LYS A 1 662 ? -32.268 -20.020 -9.147 1.00 30.33 662 LYS A C 1
ATOM 5380 O O . LYS A 1 662 ? -32.486 -20.771 -10.085 1.00 30.33 662 LYS A O 1
ATOM 5385 N N . PHE A 1 663 ? -32.276 -20.428 -7.872 1.00 23.30 663 PHE A N 1
ATOM 5386 C CA . PHE A 1 663 ? -33.167 -21.478 -7.339 1.00 23.30 663 PHE A CA 1
ATOM 5387 C C . PHE A 1 663 ? -33.232 -21.421 -5.792 1.00 23.30 663 PHE A C 1
ATOM 5389 O O . PHE A 1 663 ? -32.196 -21.412 -5.144 1.00 23.30 663 PHE A O 1
ATOM 5396 N N . ALA A 1 664 ? -34.467 -21.390 -5.256 1.00 23.58 664 ALA A N 1
ATOM 5397 C CA . ALA A 1 664 ? -34.937 -21.715 -3.889 1.00 23.58 664 ALA A CA 1
ATOM 5398 C C . ALA A 1 664 ? -34.252 -21.019 -2.681 1.00 23.58 664 ALA A C 1
ATOM 5400 O O . ALA A 1 664 ? -33.112 -21.301 -2.359 1.00 23.58 664 ALA A O 1
ATOM 5401 N N . SER A 1 665 ? -34.845 -20.115 -1.887 1.00 30.05 665 SER A N 1
ATOM 5402 C CA . SER A 1 665 ? -36.175 -20.072 -1.246 1.00 30.05 665 SER A CA 1
ATOM 5403 C C . SER A 1 665 ? -36.595 -21.348 -0.500 1.00 30.05 665 SER A C 1
ATOM 5405 O O . SER A 1 665 ? -37.663 -21.875 -0.789 1.00 30.05 665 SER A O 1
ATOM 5407 N N . ALA A 1 666 ? -35.774 -21.841 0.440 1.00 28.56 666 ALA A N 1
ATOM 5408 C CA . ALA A 1 666 ? -36.219 -22.623 1.613 1.00 28.56 666 ALA A CA 1
ATOM 5409 C C . ALA A 1 666 ? -35.043 -23.054 2.520 1.00 28.56 666 ALA A C 1
ATOM 5411 O O . ALA A 1 666 ? -34.791 -24.246 2.640 1.00 28.56 666 ALA A O 1
ATOM 5412 N N . TRP A 1 667 ? -34.319 -22.128 3.165 1.00 26.22 667 TRP A N 1
ATOM 5413 C CA . TRP A 1 667 ? -33.509 -22.457 4.358 1.00 26.22 667 TRP A CA 1
ATOM 5414 C C . TRP A 1 667 ? -32.984 -21.193 5.061 1.00 26.22 667 TRP A C 1
ATOM 5416 O O . TRP A 1 667 ? -31.810 -20.881 4.960 1.00 26.22 667 TRP A O 1
ATOM 5426 N N . LEU A 1 668 ? -33.869 -20.408 5.693 1.00 24.73 668 LEU A N 1
ATOM 5427 C CA . LEU A 1 668 ? -33.536 -19.392 6.724 1.00 24.73 668 LEU A CA 1
ATOM 5428 C C . LEU A 1 668 ? -34.819 -18.733 7.279 1.00 24.73 668 LEU A C 1
ATOM 5430 O O . LEU A 1 668 ? -34.945 -17.522 7.392 1.00 24.73 668 LEU A O 1
ATOM 5434 N N . HIS A 1 669 ? -35.811 -19.555 7.617 1.00 24.81 669 HIS A N 1
ATOM 5435 C CA . HIS A 1 669 ? -36.957 -19.148 8.434 1.00 24.81 669 HIS A CA 1
ATOM 5436 C C . HIS A 1 669 ? -37.268 -20.301 9.382 1.00 24.81 669 HIS A C 1
ATOM 5438 O O . HIS A 1 669 ? -38.085 -21.153 9.051 1.00 24.81 669 HIS A O 1
ATOM 5444 N N . SER A 1 670 ? -36.537 -20.385 10.500 1.00 26.30 670 SER A N 1
ATOM 5445 C CA . SER A 1 670 ? -36.902 -21.110 11.737 1.00 26.30 670 SER A CA 1
ATOM 5446 C C . SER A 1 670 ? -35.675 -21.283 12.636 1.00 26.30 670 SER A C 1
ATOM 5448 O O . SER A 1 670 ? -35.088 -22.359 12.688 1.00 26.30 670 SER A O 1
ATOM 5450 N N . ARG A 1 671 ? -35.273 -20.208 13.318 1.00 26.72 671 ARG A N 1
ATOM 5451 C CA . ARG A 1 671 ? -34.658 -20.172 14.663 1.00 26.72 671 ARG A CA 1
ATOM 5452 C C . ARG A 1 671 ? -34.050 -18.787 14.855 1.00 26.72 671 ARG A C 1
ATOM 5454 O O . ARG A 1 671 ? -33.388 -18.308 13.947 1.00 26.72 671 ARG A O 1
ATOM 5461 N N . LEU A 1 672 ? -34.258 -18.197 16.033 1.00 25.44 672 LEU A N 1
ATOM 5462 C CA . LEU A 1 672 ? -33.890 -16.829 16.450 1.00 25.44 672 LEU A CA 1
ATOM 5463 C C . LEU A 1 672 ? -34.978 -15.754 16.282 1.00 25.44 672 LEU A C 1
ATOM 5465 O O . LEU A 1 672 ? -34.680 -14.589 16.054 1.00 25.44 672 LEU A O 1
ATOM 5469 N N . PHE A 1 673 ? -36.240 -16.123 16.493 1.00 27.27 673 PHE A N 1
ATOM 5470 C CA . PHE A 1 673 ? -37.216 -15.196 17.073 1.00 27.27 673 PHE A CA 1
ATOM 5471 C C . PHE A 1 673 ? -37.835 -15.867 18.302 1.00 27.27 673 PHE A C 1
ATOM 5473 O O . PHE A 1 673 ? -38.153 -17.052 18.248 1.00 27.27 673 PHE A O 1
ATOM 5480 N N . HIS A 1 674 ? -37.972 -15.083 19.373 1.00 29.22 674 HIS A N 1
ATOM 5481 C CA . HIS A 1 674 ? -38.323 -15.436 20.756 1.00 29.22 674 HIS A CA 1
ATOM 5482 C C . HIS A 1 674 ? -37.177 -15.917 21.649 1.00 29.22 674 HIS A C 1
ATOM 5484 O O . HIS A 1 674 ? -37.010 -17.103 21.905 1.00 29.22 674 HIS A O 1
ATOM 5490 N N . THR A 1 675 ? -36.457 -14.947 22.214 1.00 28.92 675 THR A N 1
ATOM 5491 C CA . THR A 1 675 ? -35.922 -15.055 23.578 1.00 28.92 675 THR A CA 1
ATOM 5492 C C . THR A 1 675 ? -36.198 -13.747 24.317 1.00 28.92 675 THR A C 1
ATOM 5494 O O . THR A 1 675 ? -35.355 -12.862 24.412 1.00 28.92 675 THR A O 1
ATOM 5497 N N . ASP A 1 676 ? -37.460 -13.589 24.699 1.00 26.67 676 ASP A N 1
ATOM 5498 C CA . ASP A 1 676 ? -37.905 -13.277 26.054 1.00 26.67 676 ASP A CA 1
ATOM 5499 C C . ASP A 1 676 ? -36.956 -12.464 26.952 1.00 26.67 676 ASP A C 1
ATOM 5501 O O . ASP A 1 676 ? -36.046 -12.980 27.603 1.00 26.67 676 ASP A O 1
ATOM 5505 N N . HIS A 1 677 ? -37.309 -11.185 27.103 1.00 26.39 677 HIS A N 1
ATOM 5506 C CA . HIS A 1 677 ? -36.843 -10.252 28.136 1.00 26.39 677 HIS A CA 1
ATOM 5507 C C . HIS A 1 677 ? -37.138 -10.702 29.589 1.00 26.39 677 HIS A C 1
ATOM 5509 O O . HIS A 1 677 ? -36.869 -9.963 30.532 1.00 26.39 677 HIS A O 1
ATOM 5515 N N . THR A 1 678 ? -37.671 -11.906 29.803 1.00 30.17 678 THR A N 1
ATOM 5516 C CA . THR A 1 678 ? -38.033 -12.457 31.117 1.00 30.17 678 THR A CA 1
ATOM 5517 C C . THR A 1 678 ? -36.966 -13.391 31.704 1.00 30.17 678 THR A C 1
ATOM 5519 O O . THR A 1 678 ? -36.923 -13.566 32.921 1.00 30.17 678 THR A O 1
ATOM 5522 N N . GLY A 1 679 ? -36.047 -13.934 30.893 1.00 27.19 679 GLY A N 1
ATOM 5523 C CA . GLY A 1 679 ? -35.138 -15.010 31.324 1.00 27.19 679 GLY A CA 1
ATOM 5524 C C . GLY A 1 679 ? -33.979 -14.591 32.242 1.00 27.19 679 GLY A C 1
ATOM 5525 O O . GLY A 1 679 ? -33.585 -15.354 33.125 1.00 27.19 679 GLY A O 1
ATOM 5526 N N . VAL A 1 680 ? -33.439 -13.377 32.082 1.00 30.89 680 VAL A N 1
ATOM 5527 C CA . VAL A 1 680 ? -32.321 -12.884 32.918 1.00 30.89 680 VAL A CA 1
ATOM 5528 C C . VAL A 1 680 ? -32.820 -12.451 34.302 1.00 30.89 680 VAL A C 1
ATOM 5530 O O . VAL A 1 680 ? -32.176 -12.738 35.308 1.00 30.89 680 VAL A O 1
ATOM 5533 N N . CYS A 1 681 ? -34.023 -11.870 34.370 1.00 30.64 681 CYS A N 1
ATOM 5534 C CA . CYS A 1 681 ? -34.692 -11.577 35.639 1.00 30.64 681 CYS A CA 1
ATOM 5535 C C . CYS A 1 681 ? -35.144 -12.865 36.351 1.00 30.64 681 CYS A C 1
ATOM 5537 O O . CYS A 1 681 ? -34.978 -12.972 37.560 1.00 30.64 681 CYS A O 1
ATOM 5539 N N . GLN A 1 682 ? -35.628 -13.880 35.625 1.00 29.50 682 GLN A N 1
ATOM 5540 C CA . GLN A 1 682 ? -36.036 -15.155 36.231 1.00 29.50 682 GLN A CA 1
ATOM 5541 C C . GLN A 1 682 ? -34.865 -15.949 36.826 1.00 29.50 682 GLN A C 1
ATOM 5543 O O . GLN A 1 682 ? -35.025 -16.527 37.895 1.00 29.50 682 GLN A O 1
ATOM 5548 N N . ARG A 1 683 ? -33.672 -15.949 36.214 1.00 29.64 683 ARG A N 1
ATOM 5549 C CA . ARG A 1 683 ? -32.505 -16.660 36.778 1.00 29.64 683 ARG A CA 1
ATOM 5550 C C . ARG A 1 683 ? -31.931 -16.001 38.036 1.00 29.64 683 ARG A C 1
ATOM 5552 O O . ARG A 1 683 ? -31.504 -16.716 38.936 1.00 29.64 683 ARG A O 1
ATOM 5559 N N . ALA A 1 684 ? -31.976 -14.672 38.133 1.00 30.91 684 ALA A N 1
ATOM 5560 C CA . ALA A 1 684 ? -31.618 -13.962 39.363 1.00 30.91 684 ALA A CA 1
ATOM 5561 C C . ALA A 1 684 ? -32.664 -14.173 40.478 1.00 30.91 684 ALA A C 1
ATOM 5563 O O . ALA A 1 684 ? -32.304 -14.300 41.644 1.00 30.91 684 ALA A O 1
ATOM 5564 N N . VAL A 1 685 ? -33.949 -14.280 40.117 1.00 33.09 685 VAL A N 1
ATOM 5565 C CA . VAL A 1 685 ? -35.052 -14.563 41.053 1.00 33.09 685 VAL A CA 1
ATOM 5566 C C . VAL A 1 685 ? -35.006 -16.001 41.585 1.00 33.09 685 VAL A C 1
ATOM 5568 O O . VAL A 1 685 ? -35.260 -16.206 42.766 1.00 33.09 685 VAL A O 1
ATOM 5571 N N . VAL A 1 686 ? -34.612 -16.987 40.772 1.00 30.89 686 VAL A N 1
ATOM 5572 C CA . VAL A 1 686 ? -34.469 -18.389 41.218 1.00 30.89 686 VAL A CA 1
ATOM 5573 C C . VAL A 1 686 ? -33.322 -18.560 42.228 1.00 30.89 686 VAL A C 1
ATOM 5575 O O . VAL A 1 686 ? -33.493 -19.270 43.211 1.00 30.89 686 VAL A O 1
ATOM 5578 N N . LEU A 1 687 ? -32.198 -17.852 42.063 1.00 30.00 687 LEU A N 1
ATOM 5579 C CA . LEU A 1 687 ? -31.076 -17.890 43.019 1.00 30.00 687 LEU A CA 1
ATOM 5580 C C . LEU A 1 687 ? -31.337 -17.096 44.312 1.00 30.00 687 LEU A C 1
ATOM 5582 O O . LEU A 1 687 ? -30.825 -17.452 45.372 1.00 30.00 687 LEU A O 1
ATOM 5586 N N . LEU A 1 688 ? -32.147 -16.035 44.248 1.00 29.00 688 LEU A N 1
ATOM 5587 C CA . LEU A 1 688 ? -32.565 -15.280 45.435 1.00 29.00 688 LEU A CA 1
ATOM 5588 C C . LEU A 1 688 ? -33.633 -16.015 46.261 1.00 29.00 688 LEU A C 1
ATOM 5590 O O . LEU A 1 688 ? -33.712 -15.787 47.464 1.00 29.00 688 LEU A O 1
ATOM 5594 N N . LEU A 1 689 ? -34.424 -16.900 45.643 1.00 30.27 689 LEU A N 1
ATOM 5595 C CA . LEU A 1 689 ? -35.487 -17.659 46.312 1.00 30.27 689 LEU A CA 1
ATOM 5596 C C . LEU A 1 689 ? -35.047 -19.029 46.849 1.00 30.27 689 LEU A C 1
ATOM 5598 O O . LEU A 1 689 ? -35.703 -19.530 47.753 1.00 30.27 689 LEU A O 1
ATOM 5602 N N . SER A 1 690 ? -33.948 -19.622 46.367 1.00 26.53 690 SER A N 1
ATOM 5603 C CA . SER A 1 690 ? -33.481 -20.941 46.843 1.00 26.53 690 SER A CA 1
ATOM 5604 C C . SER A 1 690 ? -32.731 -20.905 48.185 1.00 26.53 690 SER A C 1
ATOM 5606 O O . SER A 1 690 ? -32.179 -21.908 48.616 1.00 26.53 690 SER A O 1
ATOM 5608 N N . THR A 1 691 ? -32.632 -19.743 48.836 1.00 28.61 691 THR A N 1
ATOM 5609 C CA . THR A 1 691 ? -31.832 -19.558 50.065 1.00 28.61 691 THR A CA 1
ATOM 5610 C C . THR A 1 691 ? -32.492 -18.626 51.091 1.00 28.61 691 THR A C 1
ATOM 5612 O O . THR A 1 691 ? -31.793 -18.032 51.916 1.00 28.61 691 THR A O 1
ATOM 5615 N N . CYS A 1 692 ? -33.822 -18.491 51.045 1.00 26.44 692 CYS A N 1
ATOM 5616 C CA . CYS A 1 692 ? -34.627 -17.837 52.083 1.00 26.44 692 CYS A CA 1
ATOM 5617 C C . CYS A 1 692 ? -35.523 -18.844 52.799 1.00 26.44 692 CYS A C 1
ATOM 5619 O O . CYS A 1 692 ? -36.205 -19.617 52.091 1.00 26.44 692 CYS A O 1
#

Nearest PDB structures (foldseek):
  7sqc-assembly1_W0  TM=6.672E-01  e=8.005E-09  Chlamydomonas reinhardtii
  7sqc-assembly1_W1  TM=6.247E-01  e=1.756E-02  Chlamydomonas reinhardtii
  4tql-assembly1_A  TM=4.889E-01  e=5.853E-01  synthetic construct
  7n6g-assembly1_1T  TM=2.392E-01  e=2.350E-01  Chlamydomonas reinhardtii

Foldseek 3Di:
DDDDDDDDDDDDDDDDPDVVVVVVVVVVVVVVVVVVVVVVVVVVPDDDDDDDDDDDDDDDDDDDDDDDDPDPPDDPLRVLVVPDDPPDPVRDDPVVVVVVVVVVVVVVVVVVVVVVVPPPPDDDDDDDPPDCDDPPVVVLLVVLVVLLVVLVVVLVVLLVVLVVVLVVVLVVLVVVLVVVVVVLVVVLVVLLVCLDPVCLLVDFPVNLVVSLVVVVVSLVVSLVSLVVSLVVLVVSLVVSVVSNVVSLVVSLVVNVVSPSDDPVVSVVVSCVVVVVVVVVSVVSNVVSVVVSVVSVVVSVVVSVVVVVSSVVSLLVSLVVVLVVLLVVLVVVCVDCCQVPNPVLVVLVVVLVVVLVVLVVVLVVLVVVLLVCDPPNLALVNLVVSLVVNVVSLVVNVVSLVVSLVVSVVVNVVSLVVLVVSLVVSLVVCVVSVSDDNVVSVVSCVPRRVVSSVVSVVVSVVVSVVSVVVSVVVSVVVVVVSVVVSVLSSLVNVLSVVLVVQLVVLVVVLVVVLVVLVVVLVVVLVVLVVVLVVLVVVLVVDDDPVVNVVSVVVNVVSVVVSVVSVVVSVVVNVVSVVCSVVSNVVSVVVSVVVVCVSLVHDDDDPPCVVVVVVVVVVVVVVVVVVVVVVVVPPPDDDDDDDDDDDDPDDDDDDDDDDDDDDDDDDDDDPDDPDDDDPCVVSVVSVVSSPVPD

Sequence (692 aa):
MSSVESRSTSKIRVVPSGQIYRQLFDAQLQLSKSLSYYENRESSSKSLELSPPQGLTNISVIHIDREPTQNGLLSSRQQSWVQGYPNDPYTENPVLYKQYSEYLQQKKLTSEALKSEEDVRGLPDIIVPQKIGSNIIQRIAESRKQRHEAAVEDLHLELCLINNEVEPLIEWESLQLLKKLKDDDNDIEAILTSLQDENLLKMSLPMLETVWEDILIHSGKRQNWIAELDNNLKLIETDRLNKIKSVFKKFGDKFLKIAHLANSDLQRFLDKETQMINQTVLSNQRSYADLFVRLLSADVEREKAQRVAWQRRVEDWKAANIQSVMDNFRNFMMNDSVKQPENIAKVRNDFKLEQEKLQSLCIASLQTMCDMKPPISTKSAVYKWRNDINTIVIELDSVNQMYLNKLYEEHEQVCQMCVEKINSEKEKLIDSGICSSHRARQLMEEYMLPLVGQQQRLVESELEGLEKQLEAQKTKLEEEIKTLFKFSQGAAHLWDVHEIGLAKQERALQEKLEEIRYSHDQSNQEKEANLDLVMDRMRQDANDVALKDSLIKANVMLDKIRESYLEFHKQQTELVKSYPNMINSELLDYENKMCTFFSVAKAKTNDFKELHSEEEEVDTEIQEKQSEILSAQSVHSVSSNFQLITILTSPLPVPEESLGGKFASAWLHSRLFHTDHTGVCQRAVVLLLSTC

Solvent-accessible surface area (backbone atoms only — not comparable to full-atom values): 40690 Å² total; per-residue (Å²): 134,81,90,87,88,88,90,85,88,87,84,88,82,89,75,84,86,61,63,66,58,50,54,53,51,54,50,52,54,51,51,53,52,53,51,54,57,50,57,62,54,60,73,73,68,81,88,82,89,82,87,84,82,88,83,80,89,85,80,91,75,83,82,78,90,77,80,91,65,96,61,66,105,52,55,75,69,54,49,52,54,74,72,45,64,92,89,46,92,87,56,79,56,67,67,60,50,50,54,52,49,50,48,50,48,50,50,47,51,53,58,52,48,70,68,63,69,78,81,74,87,79,77,82,85,82,87,78,77,93,62,100,67,77,74,52,67,62,50,50,52,52,51,22,43,53,53,47,54,53,50,51,52,51,50,52,51,57,53,50,51,53,48,69,59,47,53,60,52,56,50,49,57,52,51,53,49,54,50,54,53,55,56,50,50,53,55,51,50,54,60,59,57,66,66,38,77,90,45,36,85,79,57,50,60,68,61,56,50,49,57,50,52,56,54,50,55,52,54,58,55,49,53,51,53,54,52,49,49,53,52,51,55,51,50,53,53,51,49,52,52,52,54,51,52,53,51,52,51,56,49,51,56,50,50,62,73,53,58,63,58,56,73,71,56,45,51,54,50,51,49,52,55,50,48,58,51,50,54,50,52,54,50,49,55,51,50,52,54,50,48,49,53,50,53,52,52,52,51,53,52,48,52,51,52,51,49,53,52,52,51,49,51,55,50,51,40,33,52,52,50,53,49,50,54,52,52,52,48,52,53,52,60,69,32,54,74,64,72,58,35,66,65,58,55,49,52,53,50,53,45,50,53,54,50,50,52,52,50,51,50,51,52,52,53,57,51,56,58,71,68,51,46,82,91,64,25,34,53,67,51,51,52,49,53,50,52,54,52,49,51,53,52,52,51,50,52,51,51,51,52,54,47,52,52,51,50,52,52,54,54,48,52,48,52,49,53,52,53,52,50,52,52,53,54,46,48,53,37,40,76,56,65,61,37,54,75,65,58,42,49,51,50,40,62,71,59,51,48,53,55,53,55,50,54,50,52,52,51,51,53,51,51,54,51,49,51,55,50,52,53,54,51,49,54,50,50,53,51,52,52,53,52,50,49,57,51,52,40,51,58,12,45,55,48,56,51,40,54,52,47,51,56,49,54,53,50,55,50,52,53,52,51,50,49,54,48,52,54,46,52,54,55,46,52,55,50,48,54,52,36,51,55,37,51,55,48,39,76,67,48,92,44,75,70,55,30,53,55,33,49,53,52,38,51,56,43,51,50,51,53,52,49,48,53,53,51,50,52,50,53,53,52,56,54,58,67,44,47,65,58,56,53,51,50,51,50,50,53,43,51,53,51,49,27,61,72,73,70,48,79,85,78,63,91,74,58,65,70,60,50,54,58,50,52,57,52,49,54,49,50,51,50,51,50,52,53,50,52,70,69,52,76,71,79,84,89,86,89,89,88,78,94,69,90,76,92,81,88,78,88,80,80,86,86,82,86,85,88,84,81,92,81,82,97,81,88,87,86,88,83,92,79,87,84,64,94,56,57,71,60,48,56,56,50,53,64,60,57,77,77,112

Organism: Biomphalaria glabrata (NCBI:txid6526)

pLDDT: mean 75.2, std 22.85, range [23.02, 95.56]